Protein 6GI2 (pdb70)

Radius of gyration: 24.09 Å; Cα contacts (8 Å, |Δi|>4): 1129; chains: 2; bounding box: 53×59×72 Å

B-factor: mean 26.41, std 13.48, range [9.93, 106.14]

Structure (mmCIF, N/CA/C/O backbone):
data_6GI2
#
_entry.id   6GI2
#
_cell.length_a   57.794
_cell.length_b   76.602
_cell.length_c   129.867
_cell.angle_alpha   90.00
_cell.angle_beta   90.00
_cell.angle_gamma   90.00
#
_symmetry.space_group_name_H-M   'P 21 21 21'
#
loop_
_entity.id
_entity.type
_entity.pdbx_description
1 polymer 'Ferric enterobactin esterase'
2 non-polymer 'FE (III) ION'
3 non-polymer ~{N}-[2-[[(2~{S})-2-[[2,3-bis(oxidanyl)phenyl]carbonylamino]-3-[[(2~{S})-2-[[2,3-bis(oxidanyl)phenyl]carbonylamino]-3-oxidanylidene-3-(prop-2-ynylamino)propyl]amino]-3-oxidanylidene-propyl]amino]-2-oxidanylidene-ethyl]-2,3-bis(oxidanyl)benzamide
4 non-polymer 'NITRATE ION'
5 non-polymer 1,2-ETHANEDIOL
6 water water
#
loop_
_atom_site.group_PDB
_atom_site.id
_atom_site.type_symbol
_atom_site.label_atom_id
_atom_site.label_alt_id
_atom_site.label_comp_id
_atom_site.label_asym_id
_atom_site.label_entity_id
_atom_site.label_seq_id
_atom_site.pdbx_PDB_ins_code
_atom_site.Cartn_x
_atom_site.Cartn_y
_atom_site.Cartn_z
_atom_site.occupancy
_atom_site.B_iso_or_equiv
_atom_site.auth_seq_id
_atom_site.auth_comp_id
_atom_site.auth_asym_id
_atom_site.auth_atom_id
_atom_site.pdbx_PDB_model_num
ATOM 1 N N . SER A 1 14 ? 10.684 -15.787 14.628 1.00 76.90 11 SER A N 1
ATOM 2 C CA . SER A 1 14 ? 11.993 -16.329 14.168 1.00 67.64 11 SER A CA 1
ATOM 3 C C . SER A 1 14 ? 13.042 -15.231 14.037 1.00 60.20 11 SER A C 1
ATOM 4 O O . SER A 1 14 ? 14.179 -15.439 14.454 1.00 54.78 11 SER A O 1
ATOM 7 N N . LEU A 1 15 ? 12.668 -14.060 13.504 1.00 48.34 12 LEU A N 1
ATOM 8 C CA . LEU A 1 15 ? 13.638 -12.964 13.376 1.00 40.99 12 LEU A CA 1
ATOM 9 C C . LEU A 1 15 ? 14.306 -12.618 14.707 1.00 42.55 12 LEU A C 1
ATOM 10 O O . LEU A 1 15 ? 15.515 -12.332 14.764 1.00 41.52 12 LEU A O 1
ATOM 15 N N . LEU A 1 16 ? 13.514 -12.626 15.773 1.00 43.98 13 LEU A N 1
ATOM 16 C CA . LEU A 1 16 ? 14.005 -12.202 17.082 1.00 45.31 13 LEU A CA 1
ATOM 17 C C . LEU A 1 16 ? 14.952 -13.208 17.730 1.00 49.20 13 LEU A C 1
ATOM 18 O O . LEU A 1 16 ? 15.768 -12.824 18.560 1.00 53.58 13 LEU A O 1
ATOM 23 N N . GLN A 1 17 ? 14.861 -14.482 17.342 1.00 56.90 14 GLN A N 1
ATOM 24 C CA . GLN A 1 17 ? 15.788 -15.509 17.853 1.00 59.44 14 GLN A CA 1
ATOM 25 C C . GLN A 1 17 ? 16.993 -15.734 16.932 1.00 57.69 14 GLN A C 1
ATOM 26 O O . GLN A 1 17 ? 18.009 -16.273 17.369 1.00 55.30 14 GLN A O 1
ATOM 32 N N . ARG A 1 18 ? 16.880 -15.316 15.672 1.00 54.40 15 ARG A N 1
ATOM 33 C CA . ARG A 1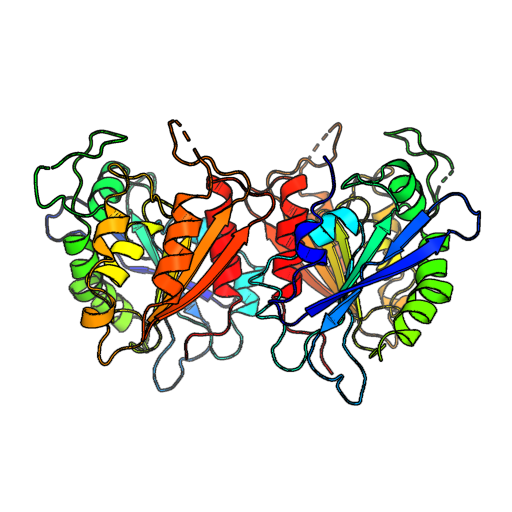 18 ? 17.968 -15.487 14.708 1.00 54.33 15 ARG A CA 1
ATOM 34 C C . ARG A 1 18 ? 19.272 -14.859 15.184 1.00 47.36 15 ARG A C 1
ATOM 35 O O . ARG A 1 18 ? 19.288 -13.767 15.743 1.00 50.02 15 ARG A O 1
ATOM 43 N N . GLN A 1 19 ? 20.371 -15.551 14.899 1.00 44.40 16 GLN A N 1
ATOM 44 C CA . GLN A 1 19 ? 21.697 -15.137 15.327 1.00 41.87 16 GLN A CA 1
ATOM 45 C C . GLN A 1 19 ? 22.609 -14.914 14.120 1.00 34.46 16 GLN A C 1
ATOM 46 O O . GLN A 1 19 ? 23.814 -14.691 14.276 1.00 49.07 16 GLN A O 1
ATOM 52 N N . ASP A 1 20 ? 22.048 -14.975 12.922 1.00 32.82 17 ASP A N 1
ATOM 53 C CA . ASP A 1 20 ? 22.855 -15.023 11.703 1.00 36.00 17 ASP A CA 1
ATOM 54 C C . ASP A 1 20 ? 22.793 -13.725 10.906 1.00 32.89 17 ASP A C 1
ATOM 55 O O . ASP A 1 20 ? 23.184 -13.683 9.748 1.00 29.52 17 ASP A O 1
ATOM 60 N N . LEU A 1 21 ? 22.331 -12.655 11.538 1.00 30.81 18 LEU A N 1
ATOM 61 C CA . LEU A 1 21 ? 22.164 -11.374 10.834 1.00 28.63 18 LEU A CA 1
ATOM 62 C C . LEU A 1 21 ? 23.012 -10.316 11.492 1.00 21.81 18 LEU A C 1
ATOM 63 O O . LEU A 1 21 ? 23.441 -10.493 12.634 1.00 23.99 18 LEU A O 1
ATOM 68 N N . PRO A 1 22 ? 23.299 -9.212 10.786 1.00 22.55 19 PRO A N 1
ATOM 69 C CA . PRO A 1 22 ? 24.204 -8.189 11.332 1.00 24.59 19 PRO A CA 1
ATOM 70 C C . PRO A 1 22 ? 23.521 -7.239 12.314 1.00 24.56 19 PRO A C 1
ATOM 71 O O . PRO A 1 22 ? 24.008 -6.145 12.530 1.00 23.68 19 PRO A O 1
ATOM 75 N N . TYR A 1 23 ? 22.389 -7.694 12.839 1.00 30.83 20 TYR A N 1
ATOM 76 C CA . TYR A 1 23 ? 21.615 -6.985 13.864 1.00 26.22 20 TYR A CA 1
ATOM 77 C C . TYR A 1 23 ? 21.409 -7.952 15.023 1.00 33.84 20 TYR A C 1
ATOM 78 O O . TYR A 1 23 ? 21.293 -9.162 14.821 1.00 36.23 20 TYR A O 1
ATOM 87 N N . ARG A 1 24 ? 21.456 -7.435 16.249 1.00 29.17 21 ARG A N 1
ATOM 88 C CA . ARG A 1 24 ? 20.992 -8.199 17.383 1.00 35.10 21 ARG A CA 1
ATOM 89 C C . ARG A 1 24 ? 19.825 -7.462 18.008 1.00 26.74 21 ARG A C 1
ATOM 90 O O . ARG A 1 24 ? 19.884 -6.227 18.165 1.00 26.67 21 ARG A O 1
ATOM 98 N N . PHE A 1 25 ? 18.811 -8.221 18.377 1.00 25.84 22 PHE A N 1
ATOM 99 C CA . PHE A 1 25 ? 17.587 -7.657 18.920 1.00 25.98 22 PHE A CA 1
ATOM 100 C C . PHE A 1 25 ? 17.475 -7.965 20.413 1.00 26.73 22 PHE A C 1
ATOM 101 O O . PHE A 1 25 ? 17.769 -9.057 20.881 1.00 29.53 22 PHE A O 1
ATOM 109 N N . SER A 1 26 ? 17.079 -6.946 21.164 1.00 21.94 23 SER A N 1
ATOM 110 C CA . SER A 1 26 ? 16.829 -7.085 22.584 1.00 22.38 23 SER A CA 1
ATOM 111 C C . SER A 1 26 ? 15.535 -6.338 22.922 1.00 26.11 23 SER A C 1
ATOM 112 O O . SER A 1 26 ? 15.092 -5.480 22.144 1.00 26.03 23 SER A O 1
ATOM 115 N N . ALA A 1 27 ? 14.922 -6.667 24.052 1.00 22.87 24 ALA A N 1
ATOM 116 C CA . ALA A 1 27 ? 13.650 -6.055 24.424 1.00 20.15 24 ALA A CA 1
ATOM 117 C C . ALA A 1 27 ? 13.897 -4.976 25.481 1.00 21.51 24 ALA A C 1
ATOM 118 O O . ALA A 1 27 ? 14.711 -5.167 26.394 1.00 22.80 24 ALA A O 1
ATOM 120 N N . VAL A 1 28 ? 13.172 -3.869 25.347 1.00 20.38 25 VAL A N 1
ATOM 121 C CA . VAL A 1 28 ? 13.080 -2.826 26.384 1.00 20.27 25 VAL A CA 1
ATOM 122 C C . VAL A 1 28 ? 11.607 -2.667 26.713 1.00 19.69 25 VAL A C 1
ATOM 123 O O . VAL A 1 28 ? 10.797 -2.317 25.870 1.00 20.69 25 VAL A O 1
ATOM 127 N N . ASP A 1 29 ? 11.235 -2.959 27.970 1.00 17.63 26 ASP A N 1
ATOM 128 C CA . ASP A 1 29 ? 9.846 -2.991 28.378 1.00 17.55 26 ASP A CA 1
ATOM 129 C C . ASP A 1 29 ? 9.465 -1.738 29.201 1.00 16.83 26 ASP A C 1
ATOM 130 O O . ASP A 1 29 ? 10.247 -1.252 30.014 1.00 18.35 26 ASP A O 1
ATOM 135 N N A LEU A 1 30 ? 8.270 -1.214 28.947 0.50 17.77 27 LEU A N 1
ATOM 136 N N B LEU A 1 30 ? 8.279 -1.208 28.956 0.50 17.14 27 LEU A N 1
ATOM 137 C CA A LEU A 1 30 ? 7.734 -0.052 29.675 0.50 18.79 27 LEU A CA 1
ATOM 138 C CA B LEU A 1 30 ? 7.739 -0.167 29.821 0.50 17.16 27 LEU A CA 1
ATOM 139 C C A LEU A 1 30 ? 6.242 -0.203 29.739 0.50 17.78 27 LEU A C 1
ATOM 140 C C B LEU A 1 30 ? 6.248 -0.167 29.733 0.50 17.09 27 LEU A C 1
ATOM 141 O O A LEU A 1 30 ? 5.652 -0.717 28.803 0.50 18.42 27 LEU A O 1
ATOM 142 O O B LEU A 1 30 ? 5.676 -0.686 28.784 0.50 18.14 27 LEU A O 1
ATOM 151 N N . ASP A 1 31 ? 5.607 0.334 30.776 1.00 16.00 28 ASP A N 1
ATOM 152 C CA . ASP A 1 31 ? 4.170 0.487 30.800 1.00 15.95 28 ASP A CA 1
ATOM 153 C C . ASP A 1 31 ? 3.776 1.915 30.496 1.00 18.09 28 ASP A C 1
ATOM 154 O O . ASP A 1 31 ? 4.575 2.850 30.625 1.00 19.15 28 ASP A O 1
ATOM 159 N N . SER A 1 32 ? 2.525 2.125 30.107 1.0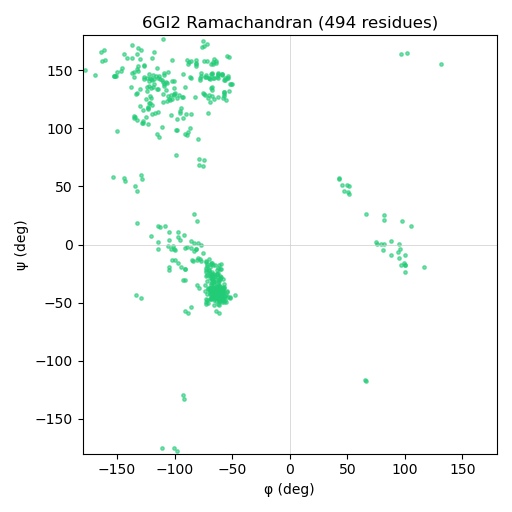0 15.44 29 SER A N 1
ATOM 160 C CA . SER A 1 32 ? 2.022 3.462 30.013 1.00 16.02 29 SER A CA 1
ATOM 161 C C . SER A 1 32 ? 1.960 4.110 31.402 1.00 16.31 29 SER A C 1
ATOM 162 O O . SER A 1 32 ? 1.940 3.433 32.418 1.00 17.92 29 SER A O 1
ATOM 165 N N . VAL A 1 33 ? 1.917 5.435 31.411 1.00 17.69 30 VAL A N 1
ATOM 166 C CA . VAL A 1 33 ? 1.905 6.174 32.662 1.00 18.16 30 VAL A CA 1
ATOM 167 C C . VAL A 1 33 ? 0.680 5.798 33.472 1.00 19.73 30 VAL A C 1
ATOM 168 O O . VAL A 1 33 ? 0.795 5.583 34.680 1.00 20.50 30 VAL A O 1
ATOM 172 N N . ASP A 1 34 ? -0.454 5.614 32.811 1.00 19.28 31 ASP A N 1
ATOM 173 C CA . ASP A 1 34 ? -1.681 5.211 33.510 1.00 21.36 31 ASP A CA 1
ATOM 174 C C . ASP A 1 34 ? -1.730 3.731 33.883 1.00 22.26 31 ASP A C 1
ATOM 175 O O . ASP A 1 34 ? -2.694 3.264 34.476 1.00 25.21 31 ASP A O 1
ATOM 180 N N . GLY A 1 35 ? -0.694 2.969 33.537 1.00 20.48 32 GLY A N 1
ATOM 181 C CA . GLY A 1 35 ? -0.612 1.562 33.876 1.00 21.67 32 GLY A CA 1
ATOM 182 C C . GLY A 1 35 ? -1.476 0.610 33.045 1.00 21.01 32 GLY A C 1
ATOM 183 O O . GLY A 1 35 ? -1.445 -0.596 33.271 1.00 25.59 32 GLY A O 1
ATOM 184 N N . GLN A 1 36 ? -2.224 1.130 32.073 1.00 19.92 33 GLN A N 1
ATOM 185 C CA . GLN A 1 36 ? -3.235 0.310 31.362 1.00 20.31 33 GLN A CA 1
ATOM 186 C C . GLN A 1 36 ? -2.708 -0.380 30.121 1.00 21.63 33 GLN A C 1
ATOM 187 O O . GLN A 1 36 ? -3.333 -1.335 29.617 1.00 24.33 33 GLN A O 1
ATOM 193 N N . ARG A 1 37 ? -1.609 0.137 29.562 1.00 20.00 34 ARG A N 1
ATOM 194 C CA . ARG A 1 37 ? -1.044 -0.417 28.331 1.00 17.82 34 ARG A CA 1
ATOM 195 C C . ARG A 1 37 ? 0.380 -0.844 28.603 1.00 19.28 34 ARG A C 1
ATOM 196 O O . ARG A 1 37 ? 1.078 -0.251 29.452 1.00 18.75 34 ARG A O 1
ATOM 204 N N . HIS A 1 38 ? 0.776 -1.947 27.975 1.00 18.79 35 HIS A N 1
ATOM 205 C CA . HIS A 1 38 ? 2.053 -2.580 28.260 1.00 18.47 35 HIS A CA 1
ATOM 206 C C . HIS A 1 38 ? 2.853 -2.678 26.990 1.00 20.14 35 HIS A C 1
ATOM 207 O O . HIS A 1 38 ? 2.387 -3.302 26.030 1.00 19.40 35 HIS A O 1
ATOM 214 N N . TYR A 1 39 ? 4.021 -2.038 26.943 1.00 17.99 36 TYR A N 1
ATOM 215 C CA . TYR A 1 39 ? 4.833 -1.985 25.732 1.00 17.55 36 TYR A CA 1
ATOM 216 C C . TYR A 1 39 ? 6.048 -2.888 25.812 1.00 17.66 36 TYR A C 1
ATOM 217 O O . TYR A 1 39 ? 6.658 -3.094 26.884 1.00 17.77 36 TYR A O 1
ATOM 226 N N . ARG A 1 40 ? 6.449 -3.416 24.656 1.00 17.19 37 ARG A N 1
ATOM 227 C CA . ARG A 1 40 ? 7.768 -4.000 24.500 1.00 18.87 37 ARG A CA 1
ATOM 228 C C . ARG A 1 40 ? 8.378 -3.410 23.260 1.00 19.20 37 ARG A C 1
ATOM 229 O O . ARG A 1 40 ? 7.778 -3.534 22.140 1.00 20.15 37 ARG A O 1
ATOM 237 N N . LEU A 1 41 ? 9.506 -2.732 23.428 1.00 17.48 38 LEU A N 1
ATOM 238 C CA . LEU A 1 41 ? 10.263 -2.163 22.319 1.00 19.14 38 LEU A CA 1
ATOM 239 C C . LEU A 1 41 ? 11.286 -3.217 21.932 1.00 19.85 38 LEU A C 1
ATOM 240 O O . LEU A 1 41 ? 12.079 -3.658 22.761 1.00 21.70 38 LEU A O 1
ATOM 245 N N A TRP A 1 42 ? 11.271 -3.634 20.671 0.50 16.73 39 TRP A N 1
ATOM 246 N N B TRP A 1 42 ? 11.270 -3.632 20.671 0.50 17.96 39 TRP A N 1
ATOM 247 C CA A TRP A 1 42 ? 12.342 -4.476 20.177 0.50 17.85 39 TRP A CA 1
ATOM 248 C CA B TRP A 1 42 ? 12.312 -4.509 20.170 0.50 19.99 39 TRP A CA 1
ATOM 249 C C A TRP A 1 42 ? 13.394 -3.618 19.543 0.50 18.36 39 TRP A C 1
ATOM 250 C C B TRP A 1 42 ? 13.389 -3.643 19.535 0.50 19.56 39 TRP A C 1
ATOM 251 O O A TRP A 1 42 ? 13.130 -2.885 18.590 0.50 18.46 39 TRP A O 1
ATOM 252 O O B TRP A 1 42 ? 13.123 -2.912 18.579 0.50 19.97 39 TRP A O 1
ATOM 273 N N . LEU A 1 43 ? 14.594 -3.645 20.113 1.00 18.27 40 LEU A N 1
ATOM 274 C CA . LEU A 1 43 ? 15.683 -2.831 19.671 1.00 19.05 40 LEU A CA 1
ATOM 275 C C . LEU A 1 43 ? 16.602 -3.658 18.816 1.00 20.43 40 LEU A C 1
ATOM 276 O O . LEU A 1 43 ? 17.179 -4.626 19.301 1.00 22.86 40 LEU A O 1
ATOM 281 N N . GLY A 1 44 ? 16.783 -3.237 17.586 1.00 18.25 41 GLY A N 1
ATOM 282 C CA . GLY A 1 44 ? 17.752 -3.874 16.675 1.00 20.05 41 GLY A CA 1
ATOM 283 C C . GLY A 1 44 ? 18.986 -3.025 16.564 1.00 19.77 41 GLY A C 1
ATOM 284 O O . GLY A 1 44 ? 18.958 -1.916 16.050 1.00 20.04 41 GLY A O 1
ATOM 285 N N . ARG A 1 45 ? 20.090 -3.530 17.109 1.00 20.96 42 ARG A N 1
ATOM 286 C CA . ARG A 1 45 ? 21.323 -2.808 17.109 1.00 23.48 42 ARG A CA 1
ATOM 287 C C . ARG A 1 45 ? 22.267 -3.444 16.080 1.00 23.45 42 ARG A C 1
ATOM 288 O O . ARG A 1 45 ? 22.462 -4.662 16.104 1.00 24.88 42 ARG A O 1
ATOM 296 N N . PRO A 1 46 ? 22.812 -2.631 15.178 1.00 23.22 43 PRO A N 1
ATOM 297 C CA . PRO A 1 46 ? 23.821 -3.114 14.224 1.00 23.46 43 PRO A CA 1
ATOM 298 C C . PRO A 1 46 ? 25.079 -3.613 14.967 1.00 28.70 43 PRO A C 1
ATOM 299 O O . PRO A 1 46 ? 25.391 -3.139 16.045 1.00 27.95 43 PRO A O 1
ATOM 303 N N . LEU A 1 47 ? 25.736 -4.621 14.417 1.00 32.45 44 LEU A N 1
ATOM 304 C CA . LEU A 1 47 ? 27.016 -5.052 14.978 1.00 35.08 44 LEU A CA 1
ATOM 305 C C . LEU A 1 47 ? 28.083 -3.979 14.783 1.00 32.52 44 LEU A C 1
ATOM 306 O O . LEU A 1 47 ? 28.966 -3.816 15.626 1.00 36.52 44 LEU A O 1
ATOM 311 N N . GLN A 1 48 ? 27.926 -3.205 13.722 1.00 28.39 45 GLN A N 1
ATOM 312 C CA . GLN A 1 48 ? 28.705 -2.018 13.434 1.00 33.55 45 GLN A CA 1
ATOM 313 C C . GLN A 1 48 ? 28.754 -1.069 14.638 1.00 37.21 45 GLN A C 1
ATOM 314 O O . GLN A 1 48 ? 27.730 -0.775 15.239 1.00 33.71 45 GLN A O 1
ATOM 320 N N . ALA A 1 49 ? 29.926 -0.502 14.896 1.00 35.39 46 ALA A N 1
ATOM 321 C CA . ALA A 1 49 ? 30.069 0.541 15.900 1.00 35.40 46 ALA A CA 1
ATOM 322 C C . ALA A 1 49 ? 29.350 1.844 15.507 1.00 31.63 46 ALA A C 1
ATOM 323 O O . ALA A 1 49 ? 29.330 2.237 14.345 1.00 33.97 46 ALA A O 1
ATOM 325 N N . PRO A 1 50 ? 28.837 2.566 16.505 1.00 35.92 47 PRO A N 1
ATOM 326 C CA . PRO A 1 50 ? 28.144 3.807 16.202 1.00 40.35 47 PRO A CA 1
ATOM 327 C C . PRO A 1 50 ? 29.081 4.872 15.664 1.00 39.25 47 PRO A C 1
ATOM 328 O O . PRO A 1 50 ? 30.208 4.974 16.126 1.00 41.51 47 PRO A O 1
ATOM 332 N N . PRO A 1 51 ? 28.589 5.726 14.761 1.00 38.78 48 PRO A N 1
ATOM 333 C CA . PRO A 1 51 ? 29.241 7.010 14.506 1.00 37.94 48 PRO A CA 1
ATOM 334 C C . PRO A 1 51 ? 29.455 7.796 15.786 1.00 39.81 48 PRO A C 1
ATOM 335 O O . PRO A 1 51 ? 28.782 7.558 16.786 1.00 35.71 48 PRO A O 1
ATOM 339 N N . ALA A 1 52 ? 30.352 8.778 15.743 1.00 41.10 49 ALA A N 1
ATOM 340 C CA . ALA A 1 52 ? 30.642 9.579 16.929 1.00 42.17 49 ALA A CA 1
ATOM 341 C C . ALA A 1 52 ? 29.385 10.273 17.440 1.00 34.49 49 ALA A C 1
ATOM 342 O O . ALA A 1 52 ? 29.138 10.329 18.648 1.00 32.34 49 ALA A O 1
ATOM 344 N N . ALA A 1 53 ? 28.549 10.722 16.501 1.00 37.89 50 ALA A N 1
ATOM 345 C CA . ALA A 1 53 ? 27.304 11.403 16.835 1.00 36.54 50 ALA A CA 1
ATOM 346 C C . ALA A 1 53 ? 26.120 10.462 17.149 1.00 31.24 50 ALA A C 1
ATOM 347 O O . ALA A 1 53 ? 25.044 10.944 17.494 1.00 34.51 50 ALA A O 1
ATOM 349 N N . GLY A 1 54 ? 26.348 9.150 17.111 1.00 29.63 51 GLY A N 1
ATOM 350 C CA . GLY A 1 54 ? 25.334 8.152 17.495 1.00 29.50 51 GLY A CA 1
ATOM 351 C C . GLY A 1 54 ? 24.694 7.525 16.257 1.00 21.95 51 GLY A C 1
ATOM 352 O O . GLY A 1 54 ? 24.877 8.009 15.137 1.00 25.35 51 GLY A O 1
ATOM 353 N N . TYR A 1 55 ? 23.999 6.414 16.453 1.00 21.40 52 TYR A N 1
ATOM 354 C CA . TYR A 1 55 ? 23.249 5.785 15.342 1.00 20.52 52 TYR A CA 1
ATOM 355 C C . TYR A 1 55 ? 22.068 6.680 14.960 1.00 20.49 52 TYR A C 1
ATOM 356 O O . TYR A 1 55 ? 21.342 7.161 15.832 1.00 20.85 52 TYR A O 1
ATOM 365 N N . PRO A 1 56 ? 21.762 6.767 13.657 1.00 20.73 53 PRO A N 1
ATOM 366 C CA . PRO A 1 56 ? 20.414 7.199 13.303 1.00 18.70 53 PRO A CA 1
ATOM 367 C C . PRO A 1 56 ? 19.401 6.179 13.787 1.00 18.68 53 PRO A C 1
ATOM 368 O O . PRO A 1 56 ? 19.748 5.020 14.012 1.00 19.68 53 PRO A O 1
ATOM 372 N N . VAL A 1 57 ? 18.143 6.597 13.968 1.00 16.67 54 VAL A N 1
ATOM 373 C CA . VAL A 1 57 ? 17.167 5.715 14.580 1.00 16.22 54 VAL A CA 1
ATOM 374 C C . VAL A 1 57 ? 15.896 5.669 13.726 1.00 16.58 54 VAL A C 1
ATOM 375 O O . VAL A 1 57 ? 15.399 6.702 13.307 1.00 17.63 54 VAL A O 1
ATOM 379 N N . VAL A 1 58 ? 15.394 4.469 13.502 1.00 14.94 55 VAL A N 1
ATOM 380 C CA . VAL A 1 58 ? 14.079 4.288 12.882 1.00 13.43 55 VAL A CA 1
ATOM 381 C C . VAL A 1 58 ? 13.116 3.656 13.862 1.00 16.04 55 VAL A C 1
ATOM 382 O O . VAL A 1 58 ? 13.268 2.495 14.301 1.00 16.85 55 VAL A O 1
ATOM 386 N N . TRP A 1 59 ? 12.106 4.441 14.232 1.00 14.09 56 TRP A N 1
ATOM 387 C CA . TRP A 1 59 ? 11.055 4.040 15.156 1.00 15.01 56 TRP A CA 1
ATOM 388 C C . TRP A 1 59 ? 9.846 3.549 14.361 1.00 14.54 56 TRP A C 1
ATOM 389 O O . TRP A 1 59 ? 9.440 4.232 13.418 1.00 15.48 56 TRP A O 1
ATOM 400 N N . MET A 1 60 ? 9.345 2.367 14.687 1.00 13.22 57 MET A N 1
ATOM 401 C CA . MET A 1 60 ? 8.251 1.739 13.943 1.00 14.05 57 MET A CA 1
ATOM 402 C C . MET A 1 60 ? 7.072 1.455 14.860 1.00 14.20 57 MET A C 1
ATOM 403 O O . MET A 1 60 ? 7.186 0.743 15.856 1.00 14.79 57 MET A O 1
ATOM 408 N N . LEU A 1 61 ? 5.927 2.016 14.512 1.00 14.80 58 LEU A N 1
ATOM 409 C CA . LEU A 1 61 ? 4.669 1.670 15.168 1.00 15.48 58 LEU A CA 1
ATOM 410 C C . LEU A 1 61 ? 4.204 0.264 14.777 1.00 16.85 58 LEU A C 1
ATOM 411 O O . LEU A 1 61 ? 4.769 -0.354 13.860 1.00 18.36 58 LEU A O 1
ATOM 416 N N . ASP A 1 62 ? 3.150 -0.245 15.412 1.00 16.85 59 ASP A N 1
ATOM 417 C CA . ASP A 1 62 ? 2.752 -1.651 15.236 1.00 16.74 59 ASP A CA 1
ATOM 418 C C . ASP A 1 62 ? 3.969 -2.564 15.258 1.00 18.12 59 ASP A C 1
ATOM 419 O O . ASP A 1 62 ? 4.226 -3.360 14.348 1.00 17.82 59 ASP A O 1
ATOM 424 N N . GLY A 1 63 ? 4.716 -2.497 16.346 1.00 17.15 60 GLY A N 1
ATOM 425 C CA . GLY A 1 63 ? 6.033 -3.052 16.358 1.00 17.68 60 GLY A CA 1
ATOM 426 C C . GLY A 1 63 ? 6.108 -4.554 16.125 1.00 20.79 60 GLY A C 1
ATOM 427 O O . GLY A 1 63 ? 7.060 -5.020 15.525 1.00 18.34 60 GLY A O 1
ATOM 428 N N A ASN A 1 64 ? 5.152 -5.312 16.618 0.50 18.98 61 ASN A N 1
ATOM 429 N N B ASN A 1 64 ? 5.125 -5.308 16.632 0.50 20.70 61 ASN A N 1
ATOM 430 C CA A ASN A 1 64 ? 5.272 -6.736 16.434 0.50 21.15 61 ASN A CA 1
ATOM 431 C CA B ASN A 1 64 ? 5.071 -6.768 16.406 0.50 24.58 61 ASN A CA 1
ATOM 432 C C A ASN A 1 64 ? 4.969 -7.104 14.957 0.50 22.05 61 ASN A C 1
ATOM 433 C C B ASN A 1 64 ? 5.024 -7.042 14.927 0.50 22.94 61 ASN A C 1
ATOM 434 O O A ASN A 1 64 ? 5.639 -7.983 14.409 0.50 25.12 61 ASN A O 1
ATOM 435 O O B ASN A 1 64 ? 5.755 -7.900 14.399 0.50 23.74 61 ASN A O 1
ATOM 444 N N . ALA A 1 65 ? 4.103 -6.356 14.266 1.00 20.97 62 ALA A N 1
ATOM 445 C CA . ALA A 1 65 ? 3.943 -6.507 12.797 1.00 20.41 62 ALA A CA 1
ATOM 446 C C . ALA A 1 65 ? 5.184 -6.045 12.045 1.00 21.74 62 ALA A C 1
ATOM 447 O O . ALA A 1 65 ? 5.578 -6.634 11.024 1.00 20.97 62 ALA A O 1
ATOM 449 N N . ALA A 1 66 ? 5.777 -4.950 12.500 1.00 17.74 63 ALA A N 1
ATOM 450 C CA . ALA A 1 66 ? 6.966 -4.405 11.860 1.00 16.26 63 ALA A CA 1
ATOM 451 C C . ALA A 1 66 ? 8.116 -5.402 11.895 1.00 18.37 63 ALA A C 1
ATOM 452 O O . ALA A 1 66 ? 8.774 -5.638 10.893 1.00 17.45 63 ALA A O 1
ATOM 454 N N . VAL A 1 67 ? 8.334 -6.020 13.049 1.00 18.25 64 VAL A N 1
ATOM 455 C CA . VAL A 1 67 ? 9.395 -7.030 13.152 1.00 19.91 64 VAL A CA 1
ATOM 456 C C . VAL A 1 67 ? 9.122 -8.214 12.225 1.00 18.68 64 VAL A C 1
ATOM 457 O O . VAL A 1 67 ? 10.055 -8.693 11.559 1.00 23.01 64 VAL A O 1
ATOM 461 N N . GLY A 1 68 ? 7.865 -8.595 12.063 1.00 22.63 65 GLY A N 1
ATOM 462 C CA . GLY A 1 68 ? 7.487 -9.631 11.078 1.00 27.06 65 GLY A CA 1
ATOM 463 C C . GLY A 1 68 ? 7.823 -9.285 9.632 1.00 32.02 65 GLY A C 1
ATOM 464 O O . GLY A 1 68 ? 7.951 -10.165 8.779 1.00 31.80 65 GLY A O 1
ATOM 465 N N . ALA A 1 69 ? 8.000 -8.000 9.348 1.00 22.80 66 ALA A N 1
ATOM 466 C CA . ALA A 1 69 ? 8.244 -7.509 7.995 1.00 22.80 66 ALA A CA 1
ATOM 467 C C . ALA A 1 69 ? 9.707 -7.187 7.710 1.00 24.07 66 ALA A C 1
ATOM 468 O O . ALA A 1 69 ? 10.077 -6.748 6.600 1.00 26.08 66 ALA A O 1
ATOM 470 N N . LEU A 1 70 ? 10.556 -7.362 8.707 1.00 20.36 67 LEU A N 1
ATOM 471 C CA . LEU A 1 70 ? 11.979 -7.064 8.549 1.00 20.21 67 LEU A CA 1
ATOM 472 C C . LEU A 1 70 ? 12.719 -8.270 7.981 1.00 25.25 67 LEU A C 1
ATOM 473 O O . LEU A 1 70 ? 13.149 -9.141 8.722 1.00 31.98 67 LEU A O 1
ATOM 478 N N . ASP A 1 71 ? 12.992 -8.247 6.683 1.00 19.97 68 ASP A N 1
ATOM 479 C CA . ASP A 1 71 ? 13.516 -9.424 6.025 1.00 19.65 68 ASP A CA 1
ATOM 480 C C . ASP A 1 71 ? 15.049 -9.437 6.095 1.00 19.54 68 ASP A C 1
ATOM 481 O O . ASP A 1 71 ? 15.714 -8.385 6.171 1.00 17.16 68 ASP A O 1
ATOM 486 N N . GLU A 1 72 ? 15.602 -10.640 5.936 1.00 21.46 69 GLU A N 1
ATOM 487 C CA . GLU A 1 72 ? 17.041 -10.836 6.028 1.00 22.32 69 GLU A CA 1
ATOM 488 C C . GLU A 1 72 ? 17.840 -10.062 4.979 1.00 20.59 69 GLU A C 1
ATOM 489 O O . GLU A 1 72 ? 18.922 -9.564 5.233 1.00 20.73 69 GLU A O 1
ATOM 495 N N . SER A 1 73 ? 17.317 -9.941 3.766 1.00 17.26 70 SER A N 1
ATOM 496 C CA . SER A 1 73 ? 18.025 -9.241 2.714 1.00 17.07 70 SER A CA 1
ATOM 497 C C . SER A 1 73 ? 18.158 -7.746 3.045 1.00 16.69 70 SER A C 1
ATOM 498 O O . SER A 1 73 ? 19.236 -7.168 2.966 1.00 18.88 70 SER A O 1
ATOM 501 N N . THR A 1 74 ? 17.041 -7.142 3.447 1.00 16.10 71 THR A N 1
ATOM 502 C CA . THR A 1 74 ? 17.057 -5.759 3.893 1.00 17.11 71 THR A CA 1
ATOM 503 C C . THR A 1 74 ? 18.042 -5.549 5.050 1.00 16.49 71 THR A C 1
ATOM 504 O O . THR A 1 74 ? 18.831 -4.603 5.016 1.00 19.17 71 THR A O 1
ATOM 508 N N . LEU A 1 75 ? 17.993 -6.410 6.041 1.00 16.61 72 LEU A N 1
ATOM 509 C CA . LEU A 1 75 ? 18.821 -6.241 7.235 1.00 18.06 72 LEU A CA 1
ATOM 510 C C . LEU A 1 75 ? 20.299 -6.384 6.922 1.00 22.08 72 LEU A C 1
ATOM 511 O O . LEU A 1 75 ? 21.119 -5.574 7.393 1.00 21.06 72 LEU A O 1
ATOM 516 N N . ARG A 1 76 ? 20.655 -7.302 6.023 1.00 21.41 73 ARG A N 1
ATOM 517 C CA . ARG A 1 76 ? 22.073 -7.380 5.597 1.00 24.14 73 ARG A CA 1
ATOM 518 C C . ARG A 1 76 ? 22.556 -6.132 4.911 1.00 22.34 73 ARG A C 1
ATOM 519 O O . ARG A 1 76 ? 23.666 -5.683 5.179 1.00 26.96 73 ARG A O 1
ATOM 527 N N . ARG A 1 77 ? 21.772 -5.555 4.004 1.00 20.90 74 ARG A N 1
ATOM 528 C CA . ARG A 1 77 ? 22.118 -4.344 3.296 1.00 23.41 74 ARG A CA 1
ATOM 529 C C . ARG A 1 77 ? 22.178 -3.080 4.152 1.00 22.18 74 ARG A C 1
ATOM 530 O O . ARG A 1 77 ? 22.927 -2.152 3.904 1.00 25.76 74 ARG A O 1
ATOM 538 N N . LEU A 1 78 ? 21.330 -3.035 5.172 1.00 20.72 75 LEU A N 1
ATOM 539 C CA . LEU A 1 78 ? 21.319 -1.926 6.092 1.00 21.89 75 LEU A CA 1
ATOM 540 C C . LEU A 1 78 ? 22.639 -1.773 6.804 1.00 28.65 75 LEU A C 1
ATOM 541 O O . LEU A 1 78 ? 22.998 -0.653 7.180 1.00 30.39 75 LEU A O 1
ATOM 546 N N . ALA A 1 79 ? 23.357 -2.868 6.991 1.00 34.10 76 ALA A N 1
ATOM 547 C CA . ALA A 1 79 ? 24.730 -2.795 7.543 1.00 40.73 76 ALA A CA 1
ATOM 548 C C . ALA A 1 79 ? 25.733 -2.273 6.502 1.00 45.40 76 ALA A C 1
ATOM 549 O O . ALA A 1 79 ? 26.592 -3.012 6.030 1.00 57.83 76 ALA A O 1
ATOM 551 N N . ASP A 1 80 ? 25.657 -0.981 6.205 1.00 52.98 77 ASP A N 1
ATOM 552 C CA . ASP A 1 80 ? 26.408 -0.373 5.100 1.00 43.06 77 ASP A CA 1
ATOM 553 C C . ASP A 1 80 ? 27.459 0.625 5.585 1.00 58.92 77 ASP A C 1
ATOM 554 O O . ASP A 1 80 ? 27.953 1.437 4.799 1.00 75.79 77 ASP A O 1
ATOM 559 N N . GLY A 1 81 ? 27.788 0.574 6.874 1.00 58.92 78 GLY A N 1
ATOM 560 C CA . GLY A 1 81 ? 28.700 1.552 7.478 1.00 60.81 78 GLY A CA 1
ATOM 561 C C . GLY A 1 81 ? 28.005 2.714 8.188 1.00 66.38 78 GLY A C 1
ATOM 562 O O . GLY A 1 81 ? 28.657 3.427 8.958 1.00 58.05 78 GLY A O 1
ATOM 563 N N . ASP A 1 82 ? 26.712 2.936 7.893 1.00 48.83 79 ASP A N 1
ATOM 564 C CA . ASP A 1 82 ? 25.867 3.909 8.638 1.00 41.92 79 ASP A CA 1
ATOM 565 C C . ASP A 1 82 ? 24.484 3.297 8.990 1.00 30.75 79 ASP A C 1
ATOM 566 O O . ASP A 1 82 ? 23.416 3.917 8.787 1.00 30.84 79 ASP A O 1
ATOM 571 N N . ALA A 1 83 ? 24.529 2.113 9.577 1.00 28.85 80 ALA A N 1
ATOM 572 C CA . ALA A 1 83 ? 23.325 1.343 9.851 1.00 23.55 80 ALA A CA 1
ATOM 573 C C . ALA A 1 83 ? 22.528 2.020 10.968 1.00 25.85 80 ALA A C 1
ATOM 574 O O . ALA A 1 83 ? 23.110 2.540 11.909 1.00 24.72 80 ALA A O 1
ATOM 576 N N . PRO A 1 84 ? 21.197 1.998 10.876 1.00 21.66 81 PRO A N 1
ATOM 577 C CA . PRO A 1 84 ? 20.395 2.607 11.941 1.00 20.72 81 PRO A CA 1
ATOM 578 C C . PRO A 1 84 ? 20.097 1.640 13.077 1.00 18.10 81 PRO A C 1
ATOM 579 O O . PRO A 1 84 ? 20.060 0.408 12.934 1.00 20.26 81 PRO A O 1
ATOM 583 N N . LEU A 1 85 ? 19.816 2.223 14.238 1.00 17.89 82 LEU A N 1
ATOM 584 C CA . LEU A 1 85 ? 19.132 1.516 15.277 1.00 17.34 82 LEU A CA 1
ATOM 585 C C . LEU A 1 85 ? 17.642 1.381 14.925 1.00 17.65 82 LEU A C 1
ATOM 586 O O . LEU A 1 85 ? 17.035 2.346 14.468 1.00 19.98 82 LEU A O 1
ATOM 591 N N . LEU A 1 86 ? 17.121 0.182 15.009 1.00 15.59 83 LEU A N 1
ATOM 592 C CA . LEU A 1 86 ? 15.696 -0.102 14.737 1.00 17.31 83 LEU A CA 1
ATOM 593 C C . LEU A 1 86 ? 14.963 -0.231 16.069 1.00 18.98 83 LEU A C 1
ATOM 594 O O . LEU A 1 86 ? 15.436 -0.918 16.991 1.00 20.74 83 LEU A O 1
ATOM 599 N N . VAL A 1 87 ? 13.850 0.489 16.224 1.00 15.93 84 VAL A N 1
ATOM 600 C CA . VAL A 1 87 ? 13.044 0.406 17.450 1.00 15.21 84 VAL A CA 1
ATOM 601 C C . VAL A 1 87 ? 11.604 0.118 17.084 1.00 14.42 84 VAL A C 1
ATOM 602 O O . VAL A 1 87 ? 10.888 1.001 16.571 1.00 16.15 84 VAL A O 1
ATOM 606 N N . ALA A 1 88 ? 11.194 -1.113 17.300 1.00 14.15 85 ALA A N 1
ATOM 607 C CA . ALA A 1 88 ? 9.830 -1.523 17.021 1.00 15.21 85 ALA A CA 1
ATOM 608 C C . ALA A 1 88 ? 8.988 -1.441 18.286 1.00 15.11 85 ALA A C 1
ATOM 609 O O . ALA A 1 88 ? 9.241 -2.155 19.238 1.00 17.00 85 ALA A O 1
ATOM 611 N N . ILE A 1 89 ? 8.004 -0.553 18.272 1.00 15.93 86 ILE A N 1
ATOM 612 C CA . ILE A 1 89 ? 7.182 -0.294 19.473 1.00 15.89 86 ILE A CA 1
ATOM 613 C C . ILE A 1 89 ? 5.948 -1.192 19.495 1.00 16.02 86 ILE A C 1
ATOM 614 O O . ILE A 1 89 ? 4.981 -0.935 18.796 1.00 17.43 86 ILE A O 1
ATOM 619 N N . GLY A 1 90 ? 6.049 -2.314 20.178 1.00 18.15 87 GLY A N 1
ATOM 620 C CA . GLY A 1 90 ? 4.983 -3.280 20.227 1.00 17.35 87 GLY A CA 1
ATOM 621 C C . GLY A 1 90 ? 4.309 -3.368 21.574 1.00 19.08 87 GLY A C 1
ATOM 622 O O . GLY A 1 90 ? 4.666 -2.649 22.516 1.00 18.68 87 GLY A O 1
ATOM 623 N N . TYR A 1 91 ? 3.275 -4.197 21.634 1.00 18.42 88 TYR A N 1
ATOM 624 C CA . TYR A 1 91 ? 2.560 -4.447 22.848 1.00 19.42 88 TYR A CA 1
ATOM 625 C C . TYR A 1 91 ? 2.983 -5.761 23.494 1.00 22.23 88 TYR A C 1
ATOM 626 O O . TYR A 1 91 ? 3.179 -6.766 22.815 1.00 22.29 88 TYR A O 1
ATOM 635 N N . ARG A 1 92 ? 3.198 -5.703 24.801 1.00 20.54 89 ARG A N 1
ATOM 636 C CA . ARG A 1 92 ? 3.791 -6.779 25.580 1.00 24.41 89 ARG A CA 1
ATOM 637 C C . ARG A 1 92 ? 2.632 -7.494 26.208 1.00 27.98 89 ARG A C 1
ATOM 638 O O . ARG A 1 92 ? 2.322 -7.320 27.375 1.00 29.68 89 ARG A O 1
ATOM 646 N N . THR A 1 93 ? 1.963 -8.290 25.405 1.00 23.63 90 THR A N 1
ATOM 647 C CA . THR A 1 93 ? 0.816 -9.036 25.861 1.00 27.78 90 THR A CA 1
ATOM 648 C C . THR A 1 93 ? 1.004 -10.453 25.370 1.00 27.98 90 THR A C 1
ATOM 649 O O . THR A 1 93 ? 1.774 -10.692 24.451 1.00 25.88 90 THR A O 1
ATOM 653 N N . PRO A 1 94 ? 0.248 -11.394 25.934 1.00 33.07 91 PRO A N 1
ATOM 654 C CA . PRO A 1 94 ? 0.438 -12.790 25.489 1.00 36.13 91 PRO A CA 1
ATOM 655 C C . PRO A 1 94 ? 0.240 -12.987 23.964 1.00 35.70 91 PRO A C 1
ATOM 656 O O . PRO A 1 94 ? 1.036 -13.683 23.313 1.00 38.63 91 PRO A O 1
ATOM 660 N N . LEU A 1 95 ? -0.719 -12.274 23.381 1.00 29.62 92 LEU A N 1
ATOM 661 C CA . LEU A 1 95 ? -0.955 -12.343 21.937 1.00 29.97 92 LEU A CA 1
ATOM 662 C C . LEU A 1 95 ? -0.020 -11.505 21.077 1.00 30.18 92 LEU A C 1
ATOM 663 O O . LEU A 1 95 ? -0.117 -11.546 19.862 1.00 32.73 92 LEU A O 1
ATOM 668 N N . ARG A 1 96 ? 0.720 -10.592 21.701 1.00 28.90 93 ARG A N 1
ATOM 669 C CA . ARG A 1 96 ? 1.609 -9.651 21.023 1.00 34.06 93 ARG A CA 1
ATOM 670 C C . ARG A 1 96 ? 0.862 -8.636 20.148 1.00 31.72 93 ARG A C 1
ATOM 671 O O . ARG A 1 96 ? 1.381 -8.161 19.133 1.00 37.46 93 ARG A O 1
ATOM 679 N N . ILE A 1 97 ? -0.391 -8.377 20.523 1.00 28.60 94 ILE A N 1
ATOM 680 C CA . ILE A 1 97 ? -1.177 -7.266 20.025 1.00 31.64 94 ILE A CA 1
ATOM 681 C C . ILE A 1 97 ? -2.060 -6.727 21.149 1.00 29.79 94 ILE A C 1
ATOM 682 O O . ILE A 1 97 ? -2.219 -7.351 22.214 1.00 29.15 94 ILE A O 1
ATOM 687 N N . ASP A 1 98 ? -2.583 -5.527 20.951 1.00 25.56 95 ASP A N 1
ATOM 688 C CA . ASP A 1 98 ? -3.529 -4.967 21.906 1.00 27.29 95 ASP A CA 1
ATOM 689 C C . ASP A 1 98 ? -4.470 -4.057 21.164 1.00 31.28 95 ASP A C 1
ATOM 690 O O . ASP A 1 98 ? -4.153 -2.897 20.904 1.00 27.02 95 ASP A O 1
ATOM 695 N N . ARG A 1 99 ? -5.646 -4.570 20.809 1.00 28.65 96 ARG A N 1
ATOM 696 C CA . ARG A 1 99 ? -6.568 -3.805 19.979 1.00 28.75 96 ARG A CA 1
ATOM 697 C C . ARG A 1 99 ? -7.029 -2.510 20.645 1.00 25.52 96 ARG A C 1
ATOM 698 O O . ARG A 1 99 ? -6.961 -1.419 20.043 1.00 25.76 96 ARG A O 1
ATOM 706 N N . ALA A 1 100 ? -7.393 -2.596 21.919 1.00 23.83 97 ALA A N 1
ATOM 707 C CA . ALA A 1 100 ? -7.815 -1.440 22.672 1.00 25.18 97 ALA A CA 1
ATOM 708 C C . ALA A 1 100 ? -6.676 -0.444 22.836 1.00 24.39 97 ALA A C 1
ATOM 709 O O . ALA A 1 100 ? -6.840 0.759 22.659 1.00 23.59 97 ALA A O 1
ATOM 711 N N . GLY A 1 101 ? -5.516 -0.973 23.175 1.00 22.55 98 GLY A N 1
ATOM 712 C CA . GLY A 1 101 ? -4.328 -0.143 23.428 1.00 22.95 98 GLY A CA 1
ATOM 713 C C . GLY A 1 101 ? -3.930 0.644 22.205 1.00 19.92 98 GLY A C 1
ATOM 714 O O . GLY A 1 101 ? -3.687 1.841 22.261 1.00 19.99 98 GLY A O 1
ATOM 715 N N . ARG A 1 102 ? -3.848 -0.036 21.077 1.00 21.98 99 ARG A N 1
ATOM 716 C CA . ARG A 1 102 ? -3.430 0.584 19.858 1.00 19.69 99 ARG A CA 1
ATOM 717 C C . ARG A 1 102 ? -4.475 1.582 19.334 1.00 18.35 99 ARG A C 1
ATOM 718 O O . ARG A 1 102 ? -4.144 2.661 18.815 1.00 18.61 99 ARG A O 1
ATOM 726 N N . THR A 1 103 ? -5.751 1.247 19.501 1.00 20.10 100 THR A N 1
ATOM 727 C CA . THR A 1 103 ? -6.791 2.158 19.118 1.00 20.41 100 THR A CA 1
ATOM 728 C C . THR A 1 103 ? -6.693 3.464 19.899 1.00 20.23 100 THR A C 1
ATOM 729 O O . THR A 1 103 ? -6.868 4.547 19.337 1.00 21.02 100 THR A O 1
ATOM 733 N N . PHE A 1 104 ? -6.401 3.365 21.195 1.00 18.16 101 PHE A N 1
ATOM 734 C CA . PHE A 1 104 ? -6.236 4.554 22.021 1.00 19.51 101 PHE A CA 1
ATOM 735 C C . PHE A 1 104 ? -4.936 5.303 21.694 1.00 19.36 101 PHE A C 1
ATOM 736 O O . PHE A 1 104 ? -4.941 6.511 21.511 1.00 19.63 101 PHE A O 1
ATOM 744 N N . ASP A 1 105 ? -3.820 4.586 21.600 1.00 17.61 102 ASP A N 1
ATOM 745 C CA . ASP A 1 105 ? -2.527 5.235 21.454 1.00 16.54 102 ASP A CA 1
ATOM 746 C C . ASP A 1 105 ? -2.329 5.955 20.115 1.00 16.54 102 ASP A C 1
ATOM 747 O O . ASP A 1 105 ? -1.569 6.910 20.031 1.00 17.43 102 ASP A O 1
ATOM 752 N N . TYR A 1 106 ? -2.976 5.458 19.050 1.00 17.45 103 TYR A N 1
ATOM 753 C CA . TYR A 1 106 ? -2.651 5.963 17.716 1.00 17.18 103 TYR A CA 1
ATOM 754 C C . TYR A 1 106 ? -3.644 6.987 17.189 1.00 16.18 103 TYR A C 1
ATOM 755 O O . TYR A 1 106 ? -3.443 7.542 16.128 1.00 17.92 103 TYR A O 1
ATOM 764 N N . THR A 1 107 ? -4.710 7.257 17.936 1.00 17.19 104 THR A N 1
ATOM 765 C CA . THR A 1 107 ? -5.731 8.184 17.454 1.00 16.51 104 THR A CA 1
ATOM 766 C C . THR A 1 107 ? -5.692 9.514 18.209 1.00 17.94 104 THR A C 1
ATOM 767 O O . THR A 1 107 ? -5.593 9.545 19.421 1.00 19.18 104 THR A O 1
ATOM 771 N N . PRO A 1 108 ? -5.871 10.612 17.477 1.00 20.27 105 PRO A N 1
ATOM 772 C CA . PRO A 1 108 ? -5.938 11.916 18.092 1.00 20.64 105 PRO A CA 1
ATOM 773 C C . PRO A 1 108 ? -7.252 12.169 18.821 1.00 20.82 105 PRO A C 1
ATOM 774 O O . PRO A 1 108 ? -8.246 11.510 18.581 1.00 21.88 105 PRO A O 1
ATOM 778 N N . ALA A 1 109 ? -7.196 13.104 19.758 1.00 25.79 106 ALA A N 1
ATOM 779 C CA . ALA A 1 109 ? -8.401 13.565 20.434 1.00 27.52 106 ALA A CA 1
ATOM 780 C C . ALA A 1 109 ? -9.203 14.440 19.482 1.00 34.04 106 ALA A C 1
ATOM 781 O O . ALA A 1 109 ? -8.620 15.159 18.687 1.00 36.40 106 ALA A O 1
ATOM 783 N N . SER A 1 110 ? -10.528 14.348 19.555 1.00 33.12 107 SER A N 1
ATOM 784 C CA . SER A 1 110 ? -11.430 15.271 18.859 1.00 40.74 107 SER A CA 1
ATOM 785 C C . SER A 1 110 ? -11.730 16.461 19.783 1.00 46.00 107 SER A C 1
ATOM 786 O O . SER A 1 110 ? -12.339 16.287 20.831 1.00 51.68 107 SER A O 1
ATOM 789 N N . PRO A 1 111 ? -11.241 17.660 19.430 1.00 48.78 108 PRO A N 1
ATOM 790 C CA . PRO A 1 111 ? -11.487 18.858 20.239 1.00 52.88 108 PRO A CA 1
ATOM 791 C C . PRO A 1 111 ? -12.970 19.088 20.569 1.00 49.03 108 PRO A C 1
ATOM 792 O O . PRO A 1 111 ? -13.305 19.387 21.724 1.00 53.90 108 PRO A O 1
ATOM 796 N N . GLY A 1 112 ? -13.838 18.934 19.566 1.00 46.17 109 GLY A N 1
ATOM 797 C CA . GLY A 1 112 ? -15.253 19.315 19.686 1.00 63.97 109 GLY A CA 1
ATOM 798 C C . GLY A 1 112 ? -16.102 18.401 20.563 1.00 74.56 109 GLY A C 1
ATOM 799 O O . GLY A 1 112 ? -16.843 18.877 21.425 1.00 76.11 109 GLY A O 1
ATOM 800 N N . GLN A 1 113 ? -16.037 17.095 20.301 1.00 84.67 110 GLN A N 1
ATOM 801 C CA . GLN A 1 113 ? -16.676 16.084 21.155 1.00 81.39 110 GLN A CA 1
ATOM 802 C C . GLN A 1 113 ? -15.693 15.591 22.210 1.00 72.54 110 GLN A C 1
ATOM 803 O O . GLN A 1 113 ? -15.897 15.793 23.403 1.00 71.71 110 GLN A O 1
ATOM 809 N N . GLN A 1 116 ? -14.108 10.130 24.162 1.00 52.08 113 GLN A N 1
ATOM 810 C CA . GLN A 1 116 ? -14.223 9.877 22.738 1.00 45.35 113 GLN A CA 1
ATOM 811 C C . GLN A 1 116 ? -13.974 8.419 22.387 1.00 42.07 113 GLN A C 1
ATOM 812 O O . GLN A 1 116 ? -13.229 7.693 23.082 1.00 37.76 113 GLN A O 1
ATOM 818 N N . ARG A 1 117 ? -14.626 7.990 21.318 1.00 39.72 114 ARG A N 1
ATOM 819 C CA . ARG A 1 117 ? -14.721 6.585 20.982 1.00 46.11 114 ARG A CA 1
ATOM 820 C C . ARG A 1 117 ? -14.471 6.401 19.495 1.00 43.20 114 ARG A C 1
ATOM 821 O O . ARG A 1 117 ? -14.816 7.271 18.684 1.00 36.69 114 ARG A O 1
ATOM 829 N N . ASP A 1 118 ? -13.813 5.300 19.158 1.00 32.52 115 ASP A N 1
ATOM 830 C CA . ASP A 1 118 ? -13.370 5.054 17.795 1.00 34.25 115 ASP A CA 1
ATOM 831 C C . ASP A 1 118 ? -14.584 4.761 16.903 1.00 39.32 115 ASP A C 1
ATOM 832 O O . ASP A 1 118 ? -15.336 3.819 17.162 1.00 39.80 115 ASP A O 1
ATOM 837 N N . PRO A 1 119 ? -14.722 5.517 15.801 1.00 45.09 116 PRO A N 1
ATOM 838 C CA . PRO A 1 119 ? -15.878 5.369 14.906 1.00 49.95 116 PRO A CA 1
ATOM 839 C C . PRO A 1 119 ? -15.963 3.996 14.239 1.00 47.79 116 PRO A C 1
ATOM 840 O O . PRO A 1 119 ? -17.042 3.578 13.838 1.00 54.73 116 PRO A O 1
ATOM 844 N N . LEU A 1 120 ? -14.842 3.289 14.151 1.00 46.76 117 LEU A N 1
ATOM 845 C CA . LEU A 1 120 ? -14.815 1.932 13.587 1.00 38.20 117 LEU A CA 1
ATOM 846 C C . LEU A 1 120 ? -15.136 0.824 14.600 1.00 43.69 117 LEU A C 1
ATOM 847 O O . LEU A 1 120 ? -16.019 0.012 14.346 1.00 47.83 117 LEU A O 1
ATOM 852 N N . ASN A 1 121 ? -14.427 0.771 15.735 1.00 43.23 118 ASN A N 1
ATOM 853 C CA . ASN A 1 121 ? -14.597 -0.334 16.710 1.00 34.62 118 ASN A CA 1
ATOM 854 C C . ASN A 1 121 ? -15.185 0.068 18.080 1.00 34.10 118 ASN A C 1
ATOM 855 O O . ASN A 1 121 ? -15.383 -0.782 18.952 1.00 36.64 118 ASN A O 1
ATOM 860 N N . GLY A 1 122 ? -15.405 1.365 18.291 1.00 37.13 119 GLY A N 1
ATOM 861 C CA . GLY A 1 122 ? -16.132 1.851 19.473 1.00 35.19 119 GLY A CA 1
ATOM 862 C C . GLY A 1 122 ? -15.321 1.911 20.755 1.00 36.93 119 GLY A C 1
ATOM 863 O O . GLY A 1 122 ? -15.828 2.308 21.799 1.00 37.67 119 GLY A O 1
ATOM 864 N N . LEU A 1 123 ? -14.051 1.532 20.688 1.00 31.75 120 LEU A N 1
ATOM 865 C CA . LEU A 1 123 ? -13.183 1.555 21.871 1.00 31.12 120 LEU A CA 1
ATOM 866 C C . LEU A 1 123 ? -12.644 2.977 22.109 1.00 27.54 120 LEU A C 1
ATOM 867 O O . LEU A 1 123 ? -12.716 3.818 21.225 1.00 26.89 120 LEU A O 1
ATOM 872 N N . PRO A 1 124 ? -12.208 3.275 23.347 1.00 26.39 121 PRO A N 1
ATOM 873 C CA . PRO A 1 124 ? -11.717 4.617 23.628 1.00 23.20 121 PRO A CA 1
ATOM 874 C C . PRO A 1 124 ? -10.611 5.053 22.671 1.00 23.43 121 PRO A C 1
ATOM 875 O O . PRO A 1 124 ? -9.746 4.250 22.272 1.00 23.66 121 PRO A O 1
ATOM 879 N N . SER A 1 125 ? -10.647 6.323 22.342 1.00 24.20 122 SER A N 1
ATOM 880 C CA . SER A 1 125 ? -9.700 6.889 21.391 1.00 22.86 122 SER A CA 1
ATOM 881 C C . SER A 1 125 ? -9.139 8.149 21.982 1.00 23.66 122 SER A C 1
ATOM 882 O O . SER A 1 125 ? -9.566 8.616 23.067 1.00 23.46 122 SER A O 1
ATOM 885 N N . GLY A 1 126 ? -8.101 8.668 21.335 1.00 19.90 123 GLY A N 1
ATOM 886 C CA . GLY A 1 126 ? -7.629 9.981 21.690 1.00 20.33 123 GLY A CA 1
ATOM 887 C C . GLY A 1 126 ? -6.359 10.070 22.479 1.00 22.19 123 GLY A C 1
ATOM 888 O O . GLY A 1 126 ? -6.044 11.126 23.031 1.00 22.70 123 GLY A O 1
ATOM 889 N N . GLY A 1 127 ? -5.596 8.968 22.508 1.00 18.33 124 GLY A N 1
ATOM 890 C CA . GLY A 1 127 ? -4.336 8.904 23.255 1.00 20.17 124 GLY A CA 1
ATOM 891 C C . GLY A 1 127 ? -3.080 9.260 22.516 1.00 18.08 124 GLY A C 1
ATOM 892 O O . GLY A 1 127 ? -1.971 9.074 23.065 1.00 18.73 124 GLY A O 1
ATOM 893 N N . ALA A 1 128 ? -3.212 9.772 21.296 1.00 16.08 125 ALA A N 1
ATOM 894 C CA . ALA A 1 128 ? -2.011 10.072 20.484 1.00 16.44 125 ALA A CA 1
ATOM 895 C C . ALA A 1 128 ? -0.995 10.918 21.205 1.00 18.62 125 ALA A C 1
ATOM 896 O O . ALA A 1 128 ? 0.202 10.657 21.155 1.00 17.68 125 ALA A O 1
ATOM 898 N N . ASP A 1 129 ? -1.430 11.994 21.862 1.00 18.60 126 ASP A N 1
ATOM 899 C CA . ASP A 1 129 ? -0.441 12.884 22.437 1.00 19.38 126 ASP A CA 1
ATOM 900 C C . ASP A 1 129 ? 0.201 12.282 23.672 1.00 17.22 126 ASP A C 1
ATOM 901 O O . ASP A 1 129 ? 1.407 12.478 23.897 1.00 19.01 126 ASP A O 1
ATOM 906 N N . ALA A 1 130 ? -0.554 11.523 24.473 1.00 18.56 127 ALA A N 1
ATOM 907 C CA . ALA A 1 130 ? 0.043 10.787 25.602 1.00 17.40 127 ALA A CA 1
ATOM 908 C C . ALA A 1 130 ? 1.046 9.747 25.141 1.00 17.15 127 ALA A C 1
ATOM 909 O O . ALA A 1 130 ? 2.121 9.579 25.771 1.00 18.12 127 ALA A O 1
ATOM 911 N N . PHE A 1 131 ? 0.761 9.127 23.997 1.00 16.73 128 PHE A N 1
ATOM 912 C CA . PHE A 1 131 ? 1.701 8.151 23.439 1.00 17.02 128 PHE A CA 1
ATOM 913 C C . PHE A 1 131 ? 2.979 8.833 22.944 1.00 15.25 128 PHE A C 1
ATOM 914 O O . PHE A 1 131 ? 4.084 8.366 23.213 1.00 16.35 128 PHE A O 1
ATOM 922 N N . LEU A 1 132 ? 2.832 9.922 22.194 1.00 15.63 129 LEU A N 1
ATOM 923 C CA . LEU A 1 132 ? 3.999 10.637 21.700 1.00 15.50 129 LEU A CA 1
ATOM 924 C C . LEU A 1 132 ? 4.794 11.276 22.833 1.00 17.16 129 LEU A C 1
ATOM 925 O O . LEU A 1 132 ? 6.037 11.335 22.772 1.00 16.77 129 LEU A O 1
ATOM 930 N N . ASP A 1 133 ? 4.104 11.667 23.900 1.00 17.19 130 ASP A N 1
ATOM 931 C CA . ASP A 1 133 ? 4.807 12.148 25.102 1.00 18.12 130 ASP A CA 1
ATOM 932 C C . ASP A 1 133 ? 5.592 11.032 25.799 1.00 16.66 130 ASP A C 1
ATOM 933 O O . ASP A 1 133 ? 6.717 11.242 26.238 1.00 18.14 130 ASP A O 1
ATOM 938 N N . LEU A 1 134 ? 5.062 9.823 25.807 1.00 16.07 131 LEU A N 1
ATOM 939 C CA . LEU A 1 134 ? 5.726 8.687 26.409 1.00 16.40 131 LEU A CA 1
ATOM 940 C C . LEU A 1 134 ? 6.941 8.321 25.574 1.00 17.39 131 LEU A C 1
ATOM 941 O O . LEU A 1 134 ? 8.007 7.992 26.091 1.00 16.50 131 LEU A O 1
ATOM 946 N N . LEU A 1 135 ? 6.794 8.381 24.253 1.00 16.69 132 LEU A N 1
ATOM 947 C CA . LEU A 1 135 ? 7.961 8.154 23.394 1.00 16.93 132 LEU A CA 1
ATOM 948 C C . LEU A 1 135 ? 9.095 9.099 23.760 1.00 17.14 132 LEU A C 1
ATOM 949 O O . LEU A 1 135 ? 10.240 8.675 23.948 1.00 16.70 132 LEU A O 1
ATOM 954 N N . ARG A 1 136 ? 8.791 10.388 23.868 1.00 15.52 133 ARG A N 1
ATOM 955 C CA . ARG A 1 136 ? 9.792 11.415 24.200 1.00 15.15 133 ARG A CA 1
ATOM 956 C C . ARG A 1 136 ? 10.382 11.294 25.605 1.00 15.95 133 ARG A C 1
ATOM 957 O O . ARG A 1 136 ? 11.581 11.470 25.817 1.00 17.80 133 ARG A O 1
ATOM 965 N N . ASP A 1 137 ? 9.500 11.048 26.554 1.00 17.14 134 ASP A N 1
ATOM 966 C CA . ASP A 1 137 ? 9.834 11.235 27.976 1.00 18.04 134 ASP A CA 1
ATOM 967 C C . ASP A 1 137 ? 10.182 9.953 28.687 1.00 20.49 134 ASP A C 1
ATOM 968 O O . ASP A 1 137 ? 10.755 10.006 29.788 1.00 20.78 134 ASP A O 1
ATOM 973 N N . GLY A 1 138 ? 9.891 8.803 28.080 1.00 16.94 135 GLY A N 1
ATOM 974 C CA . GLY A 1 138 ? 10.197 7.510 28.651 1.00 18.27 135 GLY A CA 1
ATOM 975 C C . GLY A 1 138 ? 10.849 6.500 27.711 1.00 17.63 135 GLY A C 1
ATOM 976 O O . GLY A 1 138 ? 11.814 5.822 28.073 1.00 19.48 135 GLY A O 1
ATOM 977 N N . MET A 1 139 ? 10.367 6.380 26.470 1.00 15.34 136 MET A N 1
ATOM 978 C CA . MET A 1 139 ? 10.946 5.410 25.551 1.00 15.75 136 MET A CA 1
ATOM 979 C C . MET A 1 139 ? 12.348 5.802 25.074 1.00 15.97 136 MET A C 1
ATOM 980 O O . MET A 1 139 ? 13.279 4.987 25.115 1.00 17.53 136 MET A O 1
ATOM 985 N N . ARG A 1 140 ? 12.502 7.032 24.593 1.00 14.73 137 ARG A N 1
ATOM 986 C CA . ARG A 1 140 ? 13.808 7.445 24.122 1.00 16.42 137 ARG A CA 1
ATOM 987 C C . ARG A 1 140 ? 14.859 7.455 25.247 1.00 17.84 137 ARG A C 1
ATOM 988 O O . ARG A 1 140 ? 15.955 6.936 25.054 1.00 16.13 137 ARG A O 1
ATOM 996 N N . PRO A 1 141 ? 14.485 7.890 26.464 1.00 17.09 138 PRO A N 1
ATOM 997 C CA . PRO A 1 141 ? 15.429 7.717 27.567 1.00 18.09 138 PRO A CA 1
ATOM 998 C C . PRO A 1 141 ? 15.916 6.281 27.768 1.00 15.96 138 PRO A C 1
ATOM 999 O O . PRO A 1 141 ? 17.123 6.049 28.043 1.00 17.00 138 PRO A O 1
ATOM 1003 N N . ALA A 1 142 ? 15.025 5.311 27.639 1.00 16.10 139 ALA A N 1
ATOM 1004 C CA . ALA A 1 142 ? 15.371 3.903 27.841 1.00 18.69 139 ALA A CA 1
ATOM 1005 C C . ALA A 1 142 ? 16.236 3.382 26.670 1.00 18.55 139 ALA A C 1
ATOM 1006 O O . ALA A 1 142 ? 17.206 2.628 26.855 1.00 18.17 139 ALA A O 1
ATOM 1008 N N . VAL A 1 143 ? 15.853 3.762 25.458 1.00 17.61 140 VAL A N 1
ATOM 1009 C CA . VAL A 1 143 ? 16.572 3.297 24.283 1.00 17.42 140 VAL A CA 1
ATOM 1010 C C . VAL A 1 143 ? 17.977 3.895 24.223 1.00 16.69 140 VAL A C 1
ATOM 1011 O O . VAL A 1 143 ? 18.983 3.198 23.965 1.00 19.34 140 VAL A O 1
ATOM 1015 N N . ALA A 1 144 ? 18.090 5.171 24.558 1.00 16.40 141 ALA A N 1
ATOM 1016 C CA . ALA A 1 144 ? 19.355 5.849 24.510 1.00 15.72 141 ALA A CA 1
ATOM 1017 C C . ALA A 1 144 ? 20.366 5.213 25.468 1.00 18.40 141 ALA A C 1
ATOM 1018 O O . ALA A 1 144 ? 21.569 5.352 25.280 1.00 21.64 141 ALA A O 1
ATOM 1020 N N . ALA A 1 145 ? 19.891 4.664 26.578 1.00 17.74 142 ALA A N 1
ATOM 1021 C CA . ALA A 1 145 ? 20.784 4.054 27.550 1.00 19.48 142 ALA A CA 1
ATOM 1022 C C . ALA A 1 145 ? 21.360 2.735 27.053 1.00 19.12 142 ALA A C 1
ATOM 1023 O O . ALA A 1 145 ? 22.379 2.265 27.568 1.00 23.14 142 ALA A O 1
ATOM 1025 N N . GLN A 1 146 ? 20.718 2.143 26.048 1.00 18.48 143 GLN A N 1
ATOM 1026 C CA . GLN A 1 146 ? 21.188 0.894 25.442 1.00 22.13 143 GLN A CA 1
ATOM 1027 C C . GLN A 1 146 ? 22.114 1.100 24.269 1.00 26.06 143 GLN A C 1
ATOM 1028 O O . GLN A 1 146 ? 22.915 0.219 23.981 1.00 26.88 143 GLN A O 1
ATOM 1034 N N . ALA A 1 147 ? 21.940 2.185 23.537 1.00 21.23 144 ALA A N 1
ATOM 1035 C CA . ALA A 1 147 ? 22.772 2.501 22.365 1.00 25.27 144 ALA A CA 1
ATOM 1036 C C . ALA A 1 147 ? 22.878 3.996 22.129 1.00 22.94 144 ALA A C 1
ATOM 1037 O O . ALA A 1 147 ? 21.891 4.704 22.253 1.00 26.39 144 ALA A O 1
ATOM 1039 N N . PRO A 1 148 ? 24.037 4.483 21.662 1.00 24.67 145 PRO A N 1
ATOM 1040 C CA . PRO A 1 148 ? 24.163 5.909 21.397 1.00 26.01 145 PRO A CA 1
ATOM 1041 C C . PRO A 1 148 ? 23.290 6.345 20.217 1.00 26.00 145 PRO A C 1
ATOM 1042 O O . PRO A 1 148 ? 23.351 5.698 19.157 1.00 25.92 145 PRO A O 1
ATOM 1046 N N . LEU A 1 149 ? 22.468 7.369 20.421 1.00 24.59 146 LEU A N 1
ATOM 1047 C CA . LEU A 1 149 ? 21.524 7.847 19.383 1.00 25.29 146 LEU A CA 1
ATOM 1048 C C . LEU A 1 149 ? 21.948 9.171 18.837 1.00 27.29 146 LEU A C 1
ATOM 1049 O O . LEU A 1 149 ? 22.280 10.074 19.596 1.00 31.03 146 LEU A O 1
ATOM 1054 N N . ASP A 1 150 ? 21.691 9.376 17.557 1.00 22.49 147 ASP A N 1
ATOM 1055 C CA . ASP A 1 150 ? 21.792 10.679 16.974 1.00 23.50 147 ASP A CA 1
ATOM 1056 C C . ASP A 1 150 ? 20.417 11.286 16.906 1.00 26.63 147 ASP A C 1
ATOM 1057 O O . ASP A 1 150 ? 19.616 10.959 16.020 1.00 24.56 147 ASP A O 1
ATOM 1062 N N . THR A 1 151 ? 20.092 12.139 17.875 1.00 21.49 148 THR A N 1
ATOM 1063 C CA . THR A 1 151 ? 18.740 12.638 17.948 1.00 20.84 148 THR A CA 1
ATOM 1064 C C . THR A 1 151 ? 18.333 13.503 16.738 1.00 19.71 148 THR A C 1
ATOM 1065 O O . THR A 1 151 ? 17.152 13.741 16.516 1.00 19.91 148 THR A O 1
ATOM 1069 N N . ALA A 1 152 ? 19.298 14.006 15.954 1.00 21.60 149 ALA A N 1
ATOM 1070 C CA . ALA A 1 152 ? 18.988 14.766 14.744 1.00 21.38 149 ALA A CA 1
ATOM 1071 C C . ALA A 1 152 ? 18.670 13.877 13.529 1.00 19.22 149 ALA A C 1
ATOM 1072 O O . ALA A 1 152 ? 18.337 14.423 12.466 1.00 21.63 149 ALA A O 1
ATOM 1074 N N . ARG A 1 153 ? 18.788 12.560 13.670 1.00 18.97 150 ARG A N 1
ATOM 1075 C CA . ARG A 1 153 ? 18.605 11.661 12.524 1.00 18.26 150 ARG A CA 1
ATOM 1076 C C . ARG A 1 153 ? 17.591 10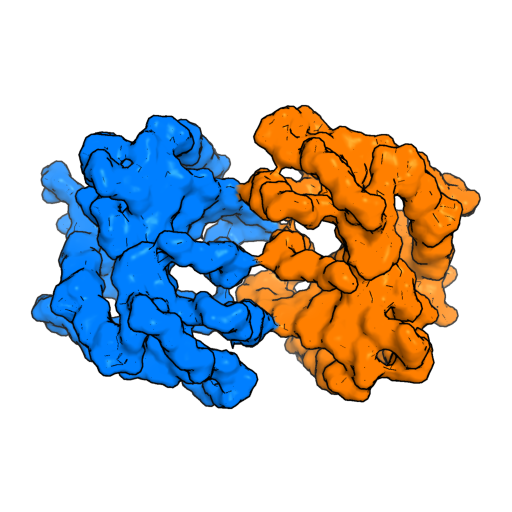.540 12.829 1.00 17.83 150 ARG A C 1
ATOM 1077 O O . ARG A 1 153 ? 17.922 9.362 12.815 1.00 19.23 150 ARG A O 1
ATOM 1085 N N . GLN A 1 154 ? 16.384 10.946 13.217 1.00 15.86 151 GLN A N 1
ATOM 1086 C CA . GLN A 1 154 ? 15.373 10.006 13.618 1.00 15.41 151 GLN A CA 1
ATOM 1087 C C . GLN A 1 154 ? 14.208 9.978 12.621 1.00 14.29 151 GLN A C 1
ATOM 1088 O O . GLN A 1 154 ? 13.794 10.997 12.088 1.00 14.90 151 GLN A O 1
ATOM 1094 N N . THR A 1 155 ? 13.698 8.773 12.427 1.00 14.03 152 THR A N 1
ATOM 1095 C CA . THR A 1 155 ? 12.533 8.504 11.583 1.00 14.94 152 THR A CA 1
ATOM 1096 C C . THR A 1 155 ? 11.413 7.928 12.424 1.00 14.54 152 THR A C 1
ATOM 1097 O O . THR A 1 155 ? 11.651 7.055 13.257 1.00 15.10 152 THR A O 1
ATOM 1101 N N . LEU A 1 156 ? 10.177 8.319 12.122 1.00 13.70 153 LEU A N 1
ATOM 1102 C CA . LEU A 1 156 ? 8.978 7.684 12.684 1.00 14.91 153 LEU A CA 1
ATOM 1103 C C . LEU A 1 156 ? 8.128 7.113 11.539 1.00 13.19 153 LEU A C 1
ATOM 1104 O O . LEU A 1 156 ? 7.715 7.858 10.656 1.00 14.84 153 LEU A O 1
ATOM 1109 N N . TRP A 1 157 ? 7.912 5.806 11.579 1.00 13.03 154 TRP A N 1
ATOM 1110 C CA . TRP A 1 157 ? 7.104 5.082 10.576 1.00 13.16 154 TRP A CA 1
ATOM 1111 C C . TRP A 1 157 ? 5.877 4.463 11.196 1.00 13.43 154 TRP A C 1
ATOM 1112 O O . TRP A 1 157 ? 5.906 3.934 12.319 1.00 14.06 154 TRP A O 1
ATOM 1123 N N . GLY A 1 158 ? 4.794 4.449 10.428 1.00 13.17 155 GLY A N 1
ATOM 1124 C CA . GLY A 1 158 ? 3.613 3.720 10.791 1.00 12.95 155 GLY A CA 1
ATOM 1125 C C . GLY A 1 158 ? 2.723 3.450 9.591 1.00 13.45 155 GLY A C 1
ATOM 1126 O O . GLY A 1 158 ? 2.738 4.187 8.600 1.00 14.13 155 GLY A O 1
ATOM 1127 N N . HIS A 1 159 ? 1.877 2.440 9.772 1.00 13.75 156 HIS A N 1
ATOM 1128 C CA . HIS A 1 159 ? 0.946 1.993 8.740 1.00 15.10 156 HIS A CA 1
ATOM 1129 C C . HIS A 1 159 ? -0.483 2.081 9.272 1.00 15.35 156 HIS A C 1
ATOM 1130 O O . HIS A 1 159 ? -0.744 1.670 10.408 1.00 15.38 156 HIS A O 1
ATOM 1137 N N . ALA A 1 160 ? -1.392 2.596 8.445 1.00 16.05 157 ALA A N 1
ATOM 1138 C CA . ALA A 1 160 ? -2.828 2.616 8.761 1.00 15.67 157 ALA A CA 1
ATOM 1139 C C . ALA A 1 160 ? -3.106 3.525 9.971 1.00 14.38 157 ALA A C 1
ATOM 1140 O O . ALA A 1 160 ? -2.822 4.706 9.879 1.00 15.30 157 ALA A O 1
ATOM 1142 N N . TYR A 1 161 ? -3.591 3.016 11.090 1.00 15.85 158 TYR A N 1
ATOM 1143 C CA . TYR A 1 161 ? -3.707 3.878 12.279 1.00 15.63 158 TYR A CA 1
ATOM 1144 C C . TYR A 1 161 ? -2.328 4.365 12.716 1.00 15.02 158 TYR A C 1
ATOM 1145 O O . TYR A 1 161 ? -2.190 5.474 13.270 1.00 14.93 158 TYR A O 1
ATOM 1154 N N . GLY A 1 162 ? -1.292 3.550 12.484 1.00 14.42 159 GLY A N 1
ATOM 1155 C CA . GLY A 1 162 ? 0.054 4.025 12.744 1.00 14.70 159 GLY A CA 1
ATOM 1156 C C . GLY A 1 162 ? 0.416 5.204 11.871 1.00 14.87 159 GLY A C 1
ATOM 1157 O O . GLY A 1 162 ? 1.097 6.163 12.312 1.00 14.56 159 GLY A O 1
ATOM 1158 N N . GLY A 1 163 ? -0.008 5.175 10.608 1.00 14.48 160 GLY A N 1
ATOM 1159 C CA . GLY A 1 163 ? 0.167 6.320 9.711 1.00 14.50 160 GLY A CA 1
ATOM 1160 C C . GLY A 1 163 ? -0.599 7.551 10.165 1.00 14.47 160 GLY A C 1
ATOM 1161 O O . GLY A 1 163 ? -0.158 8.674 9.978 1.00 15.71 160 GLY A O 1
ATOM 1162 N N . LEU A 1 164 ? -1.812 7.335 10.672 1.00 15.71 161 LEU A N 1
ATOM 1163 C CA . LEU A 1 164 ? -2.587 8.411 11.266 1.00 17.99 161 LEU A CA 1
ATOM 1164 C C . LEU A 1 164 ? -1.799 9.097 12.396 1.00 16.91 161 LEU A C 1
ATOM 1165 O O . LEU A 1 164 ? -1.700 10.344 12.440 1.00 16.98 161 LEU A O 1
ATOM 1170 N N A LEU A 1 165 ? -1.213 8.296 13.286 0.50 14.91 162 LEU A N 1
ATOM 1171 N N B LEU A 1 165 ? -1.211 8.295 13.284 0.50 15.56 162 LEU A N 1
ATOM 1172 C CA A LEU A 1 165 ? -0.365 8.838 14.363 0.50 14.00 162 LEU A CA 1
ATOM 1173 C CA B LEU A 1 165 ? -0.371 8.850 14.351 0.50 15.01 162 LEU A CA 1
ATOM 1174 C C A LEU A 1 165 ? 0.820 9.629 13.809 0.50 16.14 162 LEU A C 1
ATOM 1175 C C B LEU A 1 165 ? 0.816 9.634 13.802 0.50 16.75 162 LEU A C 1
ATOM 1176 O O A LEU A 1 165 ? 1.139 10.721 14.288 0.50 16.10 162 LEU A O 1
ATOM 1177 O O B LEU A 1 165 ? 1.140 10.722 14.286 0.50 16.55 162 LEU A O 1
ATOM 1186 N N . VAL A 1 166 ? 1.497 9.081 12.793 1.00 13.94 163 VAL A N 1
ATOM 1187 C CA . VAL A 1 166 ? 2.605 9.779 12.183 1.00 13.47 163 VAL A CA 1
ATOM 1188 C C . VAL A 1 166 ? 2.176 11.149 11.644 1.00 13.89 163 VAL A C 1
ATOM 1189 O O . VAL A 1 166 ? 2.885 12.142 11.834 1.00 15.75 163 VAL A O 1
ATOM 1193 N N . LEU A 1 167 ? 1.051 11.196 10.946 1.00 13.88 164 LEU A N 1
ATOM 1194 C CA . LEU A 1 167 ? 0.556 12.471 10.415 1.00 15.45 164 LEU A CA 1
ATOM 1195 C C . LEU A 1 167 ? 0.197 13.425 11.565 1.00 14.67 164 LEU A C 1
ATOM 1196 O O . LEU A 1 167 ? 0.467 14.622 11.477 1.00 16.74 164 LEU A O 1
ATOM 1201 N N . HIS A 1 168 ? -0.427 12.916 12.602 1.00 14.46 165 HIS A N 1
ATOM 1202 C CA . HIS A 1 168 ? -0.713 13.748 13.776 1.00 16.09 165 HIS A CA 1
ATOM 1203 C C . HIS A 1 168 ? 0.559 14.360 14.339 1.00 17.43 165 HIS A C 1
ATOM 1204 O O . HIS A 1 168 ? 0.615 15.565 14.643 1.00 17.18 165 HIS A O 1
ATOM 1211 N N . ALA A 1 169 ? 1.616 13.554 14.441 1.00 15.74 166 ALA A N 1
ATOM 1212 C CA . ALA A 1 169 ? 2.873 14.028 14.943 1.00 15.02 166 ALA A CA 1
ATOM 1213 C C . ALA A 1 169 ? 3.461 15.125 14.075 1.00 15.85 166 ALA A C 1
ATOM 1214 O O . ALA A 1 169 ? 3.861 16.181 14.581 1.00 17.45 166 ALA A O 1
ATOM 1216 N N . LEU A 1 170 ? 3.550 14.889 12.775 1.00 14.54 167 LEU A N 1
ATOM 1217 C CA . LEU A 1 170 ? 4.080 15.887 11.877 1.00 15.37 167 LEU A CA 1
ATOM 1218 C C . LEU A 1 170 ? 3.222 17.144 11.889 1.00 15.40 167 LEU A C 1
ATOM 1219 O O . LEU A 1 170 ? 3.756 18.254 11.990 1.00 17.04 167 LEU A O 1
ATOM 1224 N N . PHE A 1 171 ? 1.909 16.969 11.801 1.00 17.53 168 PHE A N 1
ATOM 1225 C CA . PHE A 1 171 ? 1.031 18.128 11.567 1.00 16.68 168 PHE A CA 1
ATOM 1226 C C . PHE A 1 171 ? 0.979 19.007 12.821 1.00 17.57 168 PHE A C 1
ATOM 1227 O O . PHE A 1 171 ? 0.848 20.240 12.699 1.00 19.66 168 PHE A O 1
ATOM 1235 N N . THR A 1 172 ? 0.958 18.401 13.998 1.00 16.51 169 THR A N 1
ATOM 1236 C CA . THR A 1 172 ? 0.696 19.147 15.241 1.00 17.49 169 THR A CA 1
ATOM 1237 C C . THR A 1 172 ? 1.920 19.386 16.100 1.00 19.65 169 THR A C 1
ATOM 1238 O O . THR A 1 172 ? 1.919 20.311 16.962 1.00 22.11 169 THR A O 1
ATOM 1242 N N . ARG A 1 173 ? 2.978 18.592 15.945 1.00 18.69 170 ARG A N 1
ATOM 1243 C CA . ARG A 1 173 ? 4.170 18.719 16.738 1.00 19.65 170 ARG A CA 1
ATOM 1244 C C . ARG A 1 173 ? 5.428 18.432 15.907 1.00 19.77 170 ARG A C 1
ATOM 1245 O O . ARG A 1 173 ? 6.276 17.643 16.300 1.00 22.50 170 ARG A O 1
ATOM 1253 N N . PRO A 1 174 ? 5.591 19.139 14.788 1.00 18.97 171 PRO A N 1
ATOM 1254 C CA . PRO A 1 174 ? 6.737 18.900 13.921 1.00 20.40 171 PRO A CA 1
ATOM 1255 C C . PRO A 1 174 ? 8.052 19.174 14.602 1.00 21.24 171 PRO A C 1
ATOM 1256 O O . PRO A 1 174 ? 8.120 20.024 15.502 1.00 23.40 171 PRO A O 1
ATOM 1260 N N . GLY A 1 175 ? 9.068 18.402 14.231 1.00 21.93 172 GLY A N 1
ATOM 1261 C CA . GLY A 1 175 ? 10.423 18.672 14.678 1.00 24.00 172 GLY A CA 1
ATOM 1262 C C . GLY A 1 175 ? 11.001 17.584 15.542 1.00 19.07 172 GLY A C 1
ATOM 1263 O O . GLY A 1 175 ? 12.197 17.571 15.782 1.00 24.05 172 GLY A O 1
ATOM 1264 N N . GLU A 1 176 ? 10.150 16.747 16.123 1.00 18.96 173 GLU A N 1
ATOM 1265 C CA . GLU A 1 176 ? 10.618 15.697 17.015 1.00 19.74 173 GLU A CA 1
ATOM 1266 C C . GLU A 1 176 ? 11.435 14.641 16.213 1.00 19.02 173 GLU A C 1
ATOM 1267 O O . GLU A 1 176 ? 12.300 13.964 16.765 1.00 22.11 173 GLU A O 1
ATOM 1273 N N . PHE A 1 177 ? 11.094 14.465 14.940 1.00 16.75 174 PHE A N 1
ATOM 1274 C CA . PHE A 1 177 ? 11.756 13.538 14.032 1.00 15.41 174 PHE A CA 1
ATOM 1275 C C . PHE A 1 177 ? 12.183 14.310 12.791 1.00 17.03 174 PHE A C 1
ATOM 1276 O O . PHE A 1 177 ? 11.501 15.271 12.385 1.00 18.28 174 PHE A O 1
ATOM 1284 N N . ALA A 1 178 ? 13.229 13.809 12.128 1.00 16.45 175 ALA A N 1
ATOM 1285 C CA . ALA A 1 178 ? 13.654 14.380 10.865 1.00 16.10 175 ALA A CA 1
ATOM 1286 C C . ALA A 1 178 ? 12.803 13.897 9.685 1.00 17.80 175 ALA A C 1
ATOM 1287 O O . ALA A 1 178 ? 12.599 14.610 8.719 1.00 19.10 175 ALA A O 1
ATOM 1289 N N . ARG A 1 179 ? 12.366 12.644 9.765 1.00 15.91 176 ARG A N 1
ATOM 1290 C CA . ARG A 1 179 ? 11.644 11.981 8.679 1.00 15.38 176 ARG A CA 1
ATOM 1291 C C . ARG A 1 179 ? 10.419 11.289 9.276 1.00 15.50 176 ARG A C 1
ATOM 1292 O O . ARG A 1 179 ? 10.502 10.538 10.253 1.00 15.99 176 ARG A O 1
ATOM 1300 N N . TYR A 1 180 ? 9.284 11.536 8.645 1.00 14.26 177 TYR A N 1
ATOM 1301 C CA . TYR A 1 180 ? 8.010 10.941 8.984 1.00 14.65 177 TYR A CA 1
ATOM 1302 C C . TYR A 1 180 ? 7.568 10.076 7.830 1.00 14.66 177 TYR A C 1
ATOM 1303 O O . TYR A 1 180 ? 7.688 10.508 6.680 1.00 16.54 177 TYR A O 1
ATOM 1312 N N . ALA A 1 181 ? 7.111 8.870 8.109 1.00 13.36 178 ALA A N 1
ATOM 1313 C CA . ALA A 1 181 ? 6.841 7.874 7.057 1.00 14.45 178 ALA A CA 1
ATOM 1314 C C . ALA A 1 181 ? 5.514 7.236 7.365 1.00 13.37 178 ALA A C 1
ATOM 1315 O O . ALA A 1 181 ? 5.366 6.522 8.361 1.00 13.89 178 ALA A O 1
ATOM 1317 N N . ALA A 1 182 ? 4.531 7.574 6.530 1.00 13.46 179 ALA A N 1
ATOM 1318 C CA . ALA A 1 182 ? 3.157 7.160 6.769 1.00 14.09 179 ALA A CA 1
ATOM 1319 C C . ALA A 1 182 ? 2.672 6.316 5.610 1.00 14.38 179 ALA A C 1
ATOM 1320 O O . ALA A 1 182 ? 2.486 6.819 4.511 1.00 15.40 179 ALA A O 1
ATOM 1322 N N . ALA A 1 183 ? 2.447 5.041 5.869 1.00 14.29 180 ALA A N 1
ATOM 1323 C CA . ALA A 1 183 ? 2.009 4.114 4.846 1.00 14.93 180 ALA A CA 1
ATOM 1324 C C . ALA A 1 183 ? 0.525 3.866 4.997 1.00 15.68 180 ALA A C 1
ATOM 1325 O O . ALA A 1 183 ? 0.056 3.472 6.057 1.00 16.35 180 ALA A O 1
ATOM 1327 N N . SER A 1 184 ? -0.204 4.085 3.918 1.00 15.34 181 SER A N 1
ATOM 1328 C CA . SER A 1 184 ? -1.660 3.877 3.923 1.00 15.10 181 SER A CA 1
ATOM 1329 C C . SER A 1 184 ? -2.309 4.487 5.165 1.00 15.96 181 SER A C 1
ATOM 1330 O O . SER A 1 184 ? -3.103 3.830 5.846 1.00 17.17 181 SER A O 1
ATOM 1333 N N . PRO A 1 185 ? -2.012 5.754 5.433 1.00 16.11 182 PRO A N 1
ATOM 1334 C CA . PRO A 1 185 ? -2.574 6.345 6.654 1.00 18.01 182 PRO A CA 1
ATOM 1335 C C . PRO A 1 185 ? -4.072 6.361 6.520 1.00 18.46 182 PRO A C 1
ATOM 1336 O O . PRO A 1 185 ? -4.598 6.618 5.431 1.00 20.33 182 PRO A O 1
ATOM 1340 N N . SER A 1 186 ? -4.750 6.150 7.625 1.00 20.25 183 SER A N 1
ATOM 1341 C CA . SER A 1 186 ? -6.215 6.033 7.618 1.00 19.79 183 SER A CA 1
ATOM 1342 C C . SER A 1 186 ? -6.942 7.372 7.448 1.00 22.85 183 SER A C 1
ATOM 1343 O O . SER A 1 186 ? -7.510 7.873 8.397 1.00 22.47 183 SER A O 1
ATOM 1346 N N . LEU A 1 187 ? -6.827 7.996 6.280 1.00 22.38 184 LEU A N 1
ATOM 1347 C CA . LEU A 1 187 ? -7.300 9.357 6.078 1.00 22.18 184 LEU A CA 1
ATOM 1348 C C . LEU A 1 187 ? -8.804 9.452 6.275 1.00 24.42 184 LEU A C 1
ATOM 1349 O O . LEU A 1 187 ? -9.282 10.540 6.608 1.00 27.43 184 LEU A O 1
ATOM 1354 N N . TRP A 1 188 ? -9.509 8.355 6.026 1.00 23.57 185 TRP A N 1
ATOM 1355 C CA . TRP A 1 188 ? -10.971 8.267 6.216 1.00 23.73 185 TRP A CA 1
ATOM 1356 C C . TRP A 1 188 ? -11.430 8.523 7.658 1.00 28.30 185 TRP A C 1
ATOM 1357 O O . TRP A 1 188 ? -12.615 8.804 7.892 1.00 24.96 185 TRP A O 1
ATOM 1368 N N . TRP A 1 189 ? -10.536 8.373 8.625 1.00 22.13 186 TRP A N 1
ATOM 1369 C CA . TRP A 1 189 ? -10.874 8.322 10.042 1.00 23.90 186 TRP A CA 1
ATOM 1370 C C . TRP A 1 189 ? -11.610 9.600 10.486 1.00 21.33 186 TRP A C 1
ATOM 1371 O O . TRP A 1 189 ? -11.175 10.707 10.223 1.00 22.49 186 TRP A O 1
ATOM 1382 N N . ARG A 1 190 ? -12.772 9.396 11.095 1.00 27.80 187 ARG A N 1
ATOM 1383 C CA . ARG A 1 190 ? -13.629 10.510 11.542 1.00 27.58 187 ARG A CA 1
ATOM 1384 C C . ARG A 1 190 ? -13.875 11.494 10.430 1.00 30.21 187 ARG A C 1
ATOM 1385 O O . ARG A 1 190 ? -13.639 12.707 10.575 1.00 33.65 187 ARG A O 1
ATOM 1393 N N . ASP A 1 191 ? -14.285 10.956 9.288 1.00 31.36 188 ASP A N 1
ATOM 1394 C CA . ASP A 1 191 ? -14.611 11.763 8.114 1.00 40.65 188 ASP A CA 1
ATOM 1395 C C . ASP A 1 191 ? -13.510 12.740 7.773 1.00 36.76 188 ASP A C 1
ATOM 1396 O O . ASP A 1 191 ? -13.766 13.892 7.462 1.00 36.65 188 ASP A O 1
ATOM 1401 N N . GLY A 1 192 ? -12.271 12.255 7.793 1.00 29.04 189 GLY A N 1
ATOM 1402 C CA . GLY A 1 192 ? -11.155 13.042 7.321 1.00 26.87 189 GLY A CA 1
ATOM 1403 C C . GLY A 1 192 ? -10.611 14.037 8.332 1.00 22.42 189 GLY A C 1
ATOM 1404 O O . GLY A 1 192 ? -9.936 14.971 7.951 1.00 25.69 189 GLY A O 1
ATOM 1405 N N . ALA A 1 193 ? -10.809 13.770 9.617 1.00 25.30 190 ALA A N 1
ATOM 1406 C CA . ALA A 1 193 ? -10.351 14.680 10.656 1.00 25.90 190 ALA A CA 1
ATOM 1407 C C . ALA A 1 193 ? -8.859 14.968 10.607 1.00 26.48 190 ALA A C 1
ATOM 1408 O O . ALA A 1 193 ? -8.440 16.082 10.886 1.00 26.49 190 ALA A O 1
ATOM 1410 N N . ILE A 1 194 ? -8.035 13.992 10.209 1.00 23.37 191 ILE A N 1
ATOM 1411 C CA . ILE A 1 194 ? -6.577 14.256 10.201 1.00 25.63 191 ILE A CA 1
ATOM 1412 C C . ILE A 1 194 ? -6.216 15.324 9.181 1.00 24.53 191 ILE A C 1
ATOM 1413 O O . ILE A 1 194 ? -5.275 16.082 9.389 1.00 25.24 191 ILE A O 1
ATOM 1418 N N . LEU A 1 195 ? -7.022 15.463 8.126 1.00 24.88 192 LEU A N 1
ATOM 1419 C CA . LEU A 1 195 ? -6.722 16.422 7.080 1.00 26.48 192 LEU A CA 1
ATOM 1420 C C . LEU A 1 195 ? -6.804 17.848 7.610 1.00 25.83 192 LEU A C 1
ATOM 1421 O O . LEU A 1 195 ? -6.004 18.692 7.240 1.00 32.34 192 LEU A O 1
ATOM 1426 N N . GLY A 1 196 ? -7.690 18.087 8.565 1.00 26.39 193 GLY A N 1
ATOM 1427 C CA . GLY A 1 196 ? -7.837 19.399 9.162 1.00 27.59 193 GLY A CA 1
ATOM 1428 C C . GLY A 1 196 ? -6.697 19.790 10.071 1.00 31.36 193 GLY A C 1
ATOM 1429 O O . GLY A 1 196 ? -6.375 20.970 10.215 1.00 28.15 193 GLY A O 1
ATOM 1430 N N . GLU A 1 197 ? -6.019 18.800 10.647 1.00 23.04 194 GLU A N 1
ATOM 1431 C CA . GLU A 1 197 ? -4.884 19.078 11.500 1.00 22.66 194 GLU A CA 1
ATOM 1432 C C . GLU A 1 197 ? -3.673 19.657 10.753 1.00 21.40 194 GLU A C 1
ATOM 1433 O O . GLU A 1 197 ? -2.811 20.258 11.364 1.00 19.02 194 GLU A O 1
ATOM 1439 N N . ARG A 1 198 ? -3.649 19.541 9.439 1.00 18.31 195 ARG A N 1
ATOM 1440 C CA . ARG A 1 198 ? -2.594 20.087 8.624 1.00 18.55 195 ARG A CA 1
ATOM 1441 C C . ARG A 1 198 ? -2.617 21.621 8.565 1.00 19.84 195 ARG A C 1
ATOM 1442 O O . ARG A 1 198 ? -1.602 22.257 8.305 1.00 22.01 195 ARG A O 1
ATOM 1450 N N . ALA A 1 199 ? -3.774 22.211 8.827 1.00 19.94 196 ALA A N 1
ATOM 1451 C CA . ALA A 1 199 ? -3.873 23.686 8.762 1.00 22.30 196 ALA A CA 1
ATOM 1452 C C . ALA A 1 199 ? -2.949 24.326 9.811 1.00 18.68 196 ALA A C 1
ATOM 1453 O O . ALA A 1 199 ? -2.938 23.914 10.949 1.00 19.32 196 ALA A O 1
ATOM 1455 N N . GLY A 1 200 ? -2.089 25.241 9.368 1.00 20.41 197 GLY A N 1
ATOM 1456 C CA . GLY A 1 200 ? -1.131 25.878 10.259 1.00 21.75 197 GLY A CA 1
ATOM 1457 C C . GLY A 1 200 ? 0.246 25.232 10.259 1.00 22.76 197 GLY A C 1
ATOM 1458 O O . GLY A 1 200 ? 1.185 25.691 10.937 1.00 23.71 197 GLY A O 1
ATOM 1459 N N . LEU A 1 201 ? 0.398 24.131 9.521 1.00 19.76 198 LEU A N 1
ATOM 1460 C CA . LEU A 1 201 ? 1.697 23.423 9.540 1.00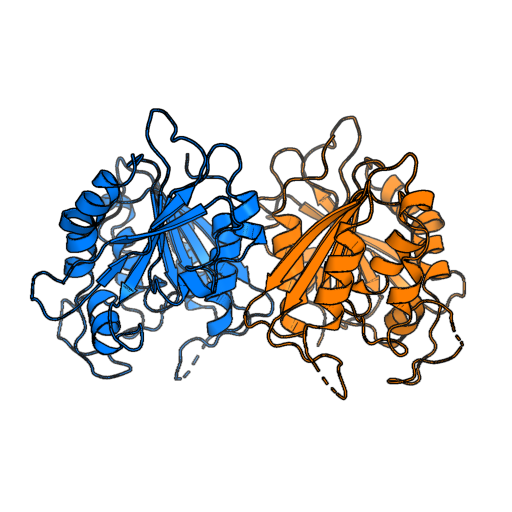 19.58 198 LEU A CA 1
ATOM 1461 C C . LEU A 1 201 ? 2.883 24.323 9.137 1.00 20.73 198 LEU A C 1
ATOM 1462 O O . LEU A 1 201 ? 3.949 24.240 9.745 1.00 21.83 198 LEU A O 1
ATOM 1467 N N . GLU A 1 202 ? 2.733 25.122 8.091 1.00 21.30 199 GLU A N 1
ATOM 1468 C CA . GLU A 1 202 ? 3.871 25.923 7.617 1.00 24.48 199 GLU A CA 1
ATOM 1469 C C . GLU A 1 202 ? 4.371 26.840 8.735 1.00 23.47 199 GLU A C 1
ATOM 1470 O O . GLU A 1 202 ? 5.591 26.949 8.978 1.00 25.53 199 GLU A O 1
ATOM 1476 N N . GLN A 1 203 ? 3.434 27.424 9.480 1.00 24.00 200 GLN A N 1
ATOM 1477 C CA . GLN A 1 203 ? 3.802 28.233 10.645 1.00 25.02 200 GLN A CA 1
ATOM 1478 C C . GLN A 1 203 ? 4.525 27.423 11.725 1.00 23.01 200 GLN A C 1
ATOM 1479 O O . GLN A 1 203 ? 5.536 27.863 12.286 1.00 24.91 200 GLN A O 1
ATOM 1485 N N . ARG A 1 204 ? 3.998 26.235 12.039 1.00 21.19 201 ARG A N 1
ATOM 1486 C CA . ARG A 1 204 ? 4.637 25.384 13.044 1.00 19.64 201 ARG A CA 1
ATOM 1487 C C . ARG A 1 204 ? 6.007 24.879 12.626 1.00 21.33 201 ARG A C 1
ATOM 1488 O O . ARG A 1 204 ? 6.820 24.557 13.492 1.00 22.50 201 ARG A O 1
ATOM 1496 N N . LEU A 1 205 ? 6.237 24.798 11.322 1.00 21.14 202 LEU A N 1
ATOM 1497 C CA . LEU A 1 205 ? 7.512 24.331 10.784 1.00 22.66 202 LEU A CA 1
ATOM 1498 C C . LEU A 1 205 ? 8.579 25.424 10.708 1.00 27.28 202 LEU A C 1
ATOM 1499 O O . LEU A 1 205 ? 9.682 25.148 10.292 1.00 27.17 202 LEU A O 1
ATOM 1504 N N . ARG A 1 206 ? 8.221 26.670 11.013 1.00 27.72 203 ARG A N 1
ATOM 1505 C CA . ARG A 1 206 ? 9.166 27.755 10.850 1.00 30.63 203 ARG A CA 1
ATOM 1506 C C . ARG A 1 206 ? 10.409 27.466 11.658 1.00 25.56 203 ARG A C 1
ATOM 1507 O O . ARG A 1 206 ? 10.332 27.059 12.808 1.00 28.45 203 ARG A O 1
ATOM 1515 N N . GLY A 1 207 ? 11.571 27.613 11.032 1.00 27.12 204 GLY A N 1
ATOM 1516 C CA . GLY A 1 207 ? 12.820 27.320 11.700 1.00 31.53 204 GLY A CA 1
ATOM 1517 C C . GLY A 1 207 ? 13.215 25.860 11.721 1.00 35.28 204 GLY A C 1
ATOM 1518 O O . GLY A 1 207 ? 14.209 25.503 12.334 1.00 35.45 204 GLY A O 1
ATOM 1519 N N . LYS A 1 208 ? 12.385 25.006 11.124 1.00 30.31 205 LYS A N 1
ATOM 1520 C CA . LYS A 1 208 ? 12.614 23.557 11.140 1.00 27.12 205 LYS A CA 1
ATOM 1521 C C . LYS A 1 208 ? 12.535 23.017 9.723 1.00 29.23 205 LYS A C 1
ATOM 1522 O O . LYS A 1 208 ? 12.019 23.680 8.816 1.00 30.82 205 LYS A O 1
ATOM 1528 N N . ARG A 1 209 ? 12.981 21.774 9.560 1.00 29.38 206 ARG A N 1
ATOM 1529 C CA . ARG A 1 209 ? 12.816 21.027 8.309 1.00 28.40 206 ARG A CA 1
ATOM 1530 C C . ARG A 1 209 ? 12.278 19.642 8.666 1.00 26.95 206 ARG A C 1
ATOM 1531 O O . ARG A 1 209 ? 12.500 19.116 9.762 1.00 31.38 206 ARG A O 1
ATOM 1539 N N . ALA A 1 210 ? 11.494 19.085 7.759 1.00 21.59 207 ALA A N 1
ATOM 1540 C CA . ALA A 1 210 ? 10.959 17.739 7.935 1.00 21.95 207 ALA A CA 1
ATOM 1541 C C . ALA A 1 210 ? 10.785 17.116 6.558 1.00 19.90 207 ALA A C 1
ATOM 1542 O O . ALA A 1 210 ? 10.637 17.806 5.567 1.00 20.04 207 ALA A O 1
ATOM 1544 N N . GLU A 1 211 ? 10.945 15.797 6.510 1.00 18.64 208 GLU A N 1
ATOM 1545 C CA . GLU A 1 211 ? 10.628 15.006 5.342 1.00 19.32 208 GLU A CA 1
ATOM 1546 C C . GLU A 1 211 ? 9.411 14.169 5.660 1.00 15.58 208 GLU A C 1
ATOM 1547 O O . GLU A 1 211 ? 9.324 13.620 6.759 1.00 18.07 208 GLU A O 1
ATOM 1553 N N . LEU A 1 212 ? 8.501 14.039 4.692 1.00 15.85 209 LEU A N 1
ATOM 1554 C CA . LEU A 1 212 ? 7.355 13.168 4.806 1.00 16.27 209 LEU A CA 1
ATOM 1555 C C . LEU A 1 212 ? 7.357 12.223 3.613 1.00 16.51 209 LEU A C 1
ATOM 1556 O O . LEU A 1 212 ? 7.336 12.668 2.454 1.00 16.10 209 LEU A O 1
ATOM 1561 N N . LEU A 1 213 ? 7.318 10.931 3.917 1.00 14.94 210 LEU A N 1
ATOM 1562 C CA . LEU A 1 213 ? 7.159 9.880 2.931 1.00 14.09 210 LEU A CA 1
ATOM 1563 C C . LEU A 1 213 ? 5.752 9.316 3.073 1.00 15.01 210 LEU A C 1
ATOM 1564 O O . LEU A 1 213 ? 5.324 8.994 4.193 1.00 15.87 210 LEU A O 1
ATOM 1569 N N . LEU A 1 214 ? 5.048 9.163 1.955 1.00 14.76 211 LEU A N 1
ATOM 1570 C CA . LEU A 1 214 ? 3.696 8.626 1.939 1.00 14.23 211 LEU A CA 1
ATOM 1571 C C . LEU A 1 214 ? 3.621 7.450 0.954 1.00 15.39 211 LEU A C 1
ATOM 1572 O O . LEU A 1 214 ? 4.231 7.520 -0.121 1.00 16.21 211 LEU A O 1
ATOM 1577 N N . TRP A 1 215 ? 2.824 6.455 1.295 1.00 14.77 212 TRP A N 1
ATOM 1578 C CA . TRP A 1 215 ? 2.533 5.325 0.404 1.00 16.19 212 TRP A CA 1
ATOM 1579 C C . TRP A 1 215 ? 1.030 5.087 0.394 1.00 15.52 212 TRP A C 1
ATOM 1580 O O . TRP A 1 215 ? 0.379 5.222 1.436 1.00 15.07 212 TRP A O 1
ATOM 1591 N N . ARG A 1 216 ? 0.538 4.569 -0.732 1.00 15.84 213 ARG A N 1
ATOM 1592 C CA . ARG A 1 216 ? -0.789 3.969 -0.783 1.00 15.77 213 ARG A CA 1
ATOM 1593 C C . ARG A 1 216 ? -0.778 2.910 -1.878 1.00 16.36 213 ARG A C 1
ATOM 1594 O O . ARG A 1 216 ? -0.112 3.073 -2.891 1.00 17.66 213 ARG A O 1
ATOM 1602 N N . GLY A 1 217 ? -1.503 1.833 -1.653 1.00 16.98 214 GLY A N 1
ATOM 1603 C CA . GLY A 1 217 ? -1.596 0.755 -2.647 1.00 16.59 214 GLY A CA 1
ATOM 1604 C C . GLY A 1 217 ? -2.664 0.995 -3.672 1.00 21.01 214 GLY A C 1
ATOM 1605 O O . GLY A 1 217 ? -3.751 1.450 -3.325 1.00 21.85 214 GLY A O 1
ATOM 1606 N N . SER A 1 218 ? -2.377 0.606 -4.916 1.00 21.82 215 SER A N 1
ATOM 1607 C CA . SER A 1 218 ? -3.319 0.797 -6.032 1.00 24.36 215 SER A CA 1
ATOM 1608 C C . SER A 1 218 ? -4.636 0.082 -5.822 1.00 26.30 215 SER A C 1
ATOM 1609 O O . SER A 1 218 ? -5.652 0.523 -6.337 1.00 30.99 215 SER A O 1
ATOM 1612 N N . ALA A 1 219 ? -4.633 -1.006 -5.056 1.00 22.88 216 ALA A N 1
ATOM 1613 C CA . ALA A 1 219 ? -5.820 -1.806 -4.859 1.00 24.24 216 ALA A CA 1
ATOM 1614 C C . ALA A 1 219 ? -6.592 -1.498 -3.576 1.00 25.13 216 ALA A C 1
ATOM 1615 O O . ALA A 1 219 ? -7.619 -2.115 -3.302 1.00 27.60 216 ALA A O 1
ATOM 1617 N N . GLU A 1 220 ? -6.201 -0.463 -2.837 1.00 23.64 217 GLU A N 1
ATOM 1618 C CA . GLU A 1 220 ? -6.916 -0.121 -1.615 1.00 23.24 217 GLU A CA 1
ATOM 1619 C C . GLU A 1 220 ? -8.227 0.611 -1.868 1.00 23.34 217 GLU A C 1
ATOM 1620 O O . GLU A 1 220 ? -8.260 1.599 -2.615 1.00 27.30 217 GLU A O 1
ATOM 1626 N N . PRO A 1 221 ? -9.232 0.291 -1.077 1.00 23.22 218 PRO A N 1
ATOM 1627 C CA . PRO A 1 221 ? -10.446 1.109 -1.081 1.00 29.04 218 PRO A CA 1
ATOM 1628 C C . PRO A 1 221 ? -10.243 2.417 -0.320 1.00 29.25 218 PRO A C 1
ATOM 1629 O O . PRO A 1 221 ? -9.197 2.597 0.289 1.00 29.32 218 PRO A O 1
ATOM 1633 N N . ALA A 1 222 ? -11.198 3.338 -0.414 1.00 31.50 219 ALA A N 1
ATOM 1634 C CA . ALA A 1 222 ? -11.109 4.617 0.288 1.00 30.84 219 ALA A CA 1
ATOM 1635 C C . ALA A 1 222 ? -11.222 4.472 1.792 1.00 32.18 219 ALA A C 1
ATOM 1636 O O . ALA A 1 222 ? -10.708 5.310 2.536 1.00 34.57 219 ALA A O 1
ATOM 1638 N N . SER A 1 223 ? -11.909 3.423 2.236 1.00 30.04 220 SER A N 1
ATOM 1639 C CA . SER A 1 223 ? -12.098 3.176 3.659 1.00 29.94 220 SER A CA 1
ATOM 1640 C C . SER A 1 223 ? -12.548 1.736 3.867 1.00 27.35 220 SER A C 1
ATOM 1641 O O . SER A 1 223 ? -12.896 1.048 2.895 1.00 29.21 220 SER A O 1
ATOM 1644 N N . PRO A 1 224 ? -12.494 1.254 5.110 1.00 25.85 221 PRO A N 1
ATOM 1645 C CA . PRO A 1 224 ? -12.818 -0.158 5.308 1.00 31.23 221 PRO A CA 1
ATOM 1646 C C . PRO A 1 224 ? -14.297 -0.498 5.095 1.00 38.81 221 PRO A C 1
ATOM 1647 O O . PRO A 1 224 ? -14.625 -1.649 4.834 1.00 40.23 221 PRO A O 1
ATOM 1651 N N . ARG A 1 225 ? -15.170 0.494 5.213 1.00 39.77 222 ARG A N 1
ATOM 1652 C CA . ARG A 1 225 ? -16.595 0.327 4.880 1.00 63.70 222 ARG A CA 1
ATOM 1653 C C . ARG A 1 225 ? -17.215 1.665 4.475 1.00 65.26 222 ARG A C 1
ATOM 1654 O O . ARG A 1 225 ? -17.672 1.841 3.340 1.00 68.58 222 ARG A O 1
ATOM 1662 N N . GLU A 1 231 ? -14.211 7.504 -2.880 1.00 45.94 228 GLU A N 1
ATOM 1663 C CA . GLU A 1 231 ? -13.457 7.413 -4.138 1.00 51.83 228 GLU A CA 1
ATOM 1664 C C . GLU A 1 231 ? -11.924 7.177 -3.972 1.00 49.54 228 GLU A C 1
ATOM 1665 O O . GLU A 1 231 ? -11.174 8.084 -3.585 1.00 41.37 228 GLU A O 1
ATOM 1671 N N . PRO A 1 232 ? -11.436 6.001 -4.401 1.00 39.18 229 PRO A N 1
ATOM 1672 C CA . PRO A 1 232 ? -10.179 5.599 -3.792 1.00 34.59 229 PRO A CA 1
ATOM 1673 C C . PRO A 1 232 ? -9.009 6.382 -4.352 1.00 31.09 229 PRO A C 1
ATOM 1674 O O . PRO A 1 232 ? -8.903 6.580 -5.554 1.00 35.64 229 PRO A O 1
ATOM 1678 N N . GLY A 1 233 ? -8.187 6.921 -3.461 1.00 29.87 230 GLY A N 1
ATOM 1679 C CA . GLY A 1 233 ? -6.990 7.625 -3.868 1.00 27.28 230 GLY A CA 1
ATOM 1680 C C . GLY A 1 233 ? -7.167 9.127 -3.857 1.00 29.25 230 GLY A C 1
ATOM 1681 O O . GLY A 1 233 ? -6.183 9.883 -3.945 1.00 26.83 230 GLY A O 1
ATOM 1682 N N . GLN A 1 234 ? -8.420 9.579 -3.844 1.00 28.26 231 GLN A N 1
ATOM 1683 C CA . GLN A 1 234 ? -8.661 11.000 -4.103 1.00 31.91 231 GLN A CA 1
ATOM 1684 C C . GLN A 1 234 ? -8.247 11.857 -2.923 1.00 24.59 231 GLN A C 1
ATOM 1685 O O . GLN A 1 234 ? -7.563 12.856 -3.110 1.00 26.05 231 GLN A O 1
ATOM 1691 N N . ALA A 1 235 ? -8.530 11.385 -1.716 1.00 25.85 232 ALA A N 1
ATOM 1692 C CA . ALA A 1 235 ? -8.117 12.116 -0.500 1.00 26.16 232 ALA A CA 1
ATOM 1693 C C . ALA A 1 235 ? -6.606 12.216 -0.393 1.00 25.06 232 ALA A C 1
ATOM 1694 O O . ALA A 1 235 ? -6.057 13.269 -0.092 1.00 25.74 232 ALA A O 1
ATOM 1696 N N . MET A 1 236 ? -5.931 11.120 -0.710 1.00 25.57 233 MET A N 1
ATOM 1697 C CA . MET A 1 236 ? -4.467 11.132 -0.707 1.00 22.94 233 MET A CA 1
ATOM 1698 C C . MET A 1 236 ? -3.930 12.075 -1.759 1.00 20.20 233 MET A C 1
ATOM 1699 O O . MET A 1 236 ? -2.989 12.849 -1.505 1.00 22.11 233 MET A O 1
ATOM 1704 N N . ALA A 1 237 ? -4.511 12.039 -2.967 1.00 21.77 234 ALA A N 1
ATOM 1705 C CA . ALA A 1 237 ? -4.017 12.900 -4.023 1.00 24.68 234 ALA A CA 1
ATOM 1706 C C . ALA A 1 237 ? -4.165 14.381 -3.654 1.00 23.52 234 ALA A C 1
ATOM 1707 O O . ALA A 1 237 ? -3.257 15.190 -3.900 1.00 26.92 234 ALA A O 1
ATOM 1709 N N . ARG A 1 238 ? -5.293 14.724 -3.043 1.00 25.88 235 ARG A N 1
ATOM 1710 C CA . ARG A 1 238 ? -5.519 16.104 -2.595 1.00 28.23 235 ARG A CA 1
ATOM 1711 C C . ARG A 1 238 ? -4.562 16.511 -1.473 1.00 25.74 235 ARG A C 1
ATOM 1712 O O . ARG A 1 238 ? -3.955 17.569 -1.523 1.00 29.39 235 ARG A O 1
ATOM 1720 N N . LEU A 1 239 ? -4.306 15.584 -0.554 1.00 25.42 236 LEU A N 1
ATOM 1721 C CA . LEU A 1 239 ? -3.373 15.862 0.541 1.00 24.40 236 LEU A CA 1
ATOM 1722 C C . LEU A 1 239 ? -1.951 16.080 0.015 1.00 23.52 236 LEU A C 1
ATOM 1723 O O . LEU A 1 239 ? -1.256 16.997 0.441 1.00 24.63 236 LEU A O 1
ATOM 1728 N N . VAL A 1 240 ? -1.530 15.236 -0.922 1.00 23.52 237 VAL A N 1
ATOM 1729 C CA . VAL A 1 240 ? -0.213 15.379 -1.515 1.00 21.73 237 VAL A CA 1
ATOM 1730 C C . VAL A 1 240 ? -0.079 16.734 -2.226 1.00 25.10 237 VAL A C 1
ATOM 1731 O O . VAL A 1 240 ? 0.892 17.458 -2.017 1.00 26.44 237 VAL A O 1
ATOM 1735 N N . ASP A 1 241 ? -1.077 17.075 -3.035 1.00 28.02 238 ASP A N 1
ATOM 1736 C CA . ASP A 1 241 ? -1.068 18.367 -3.735 1.00 32.60 238 ASP A CA 1
ATOM 1737 C C . ASP A 1 241 ? -0.913 19.529 -2.751 1.00 28.50 238 ASP A C 1
ATOM 1738 O O . ASP A 1 241 ? -0.145 20.465 -2.995 1.00 32.94 238 ASP A O 1
ATOM 1743 N N . ASP A 1 242 ? -1.639 19.470 -1.641 1.00 28.90 239 ASP A N 1
ATOM 1744 C CA . ASP A 1 242 ? -1.571 20.516 -0.608 1.00 31.87 239 ASP A CA 1
ATOM 1745 C C . ASP A 1 242 ? -0.210 20.609 0.094 1.00 37.58 239 ASP A C 1
ATOM 1746 O O . ASP A 1 242 ? 0.409 21.678 0.182 1.00 35.17 239 ASP A O 1
ATOM 1751 N N . LEU A 1 243 ? 0.266 19.479 0.599 1.00 30.55 240 LEU A N 1
ATOM 1752 C CA . LEU A 1 243 ? 1.589 19.432 1.236 1.00 24.70 240 LEU A CA 1
ATOM 1753 C C . LEU A 1 243 ? 2.782 19.821 0.363 1.00 29.06 240 LEU A C 1
ATOM 1754 O O . LEU A 1 243 ? 3.824 20.184 0.885 1.00 31.85 240 LEU A O 1
ATOM 1759 N N . ARG A 1 244 ? 2.671 19.615 -0.958 1.00 28.22 241 ARG A N 1
ATOM 1760 C CA . ARG A 1 244 ? 3.717 20.009 -1.889 1.00 35.90 241 ARG A CA 1
ATOM 1761 C C . ARG A 1 244 ? 3.978 21.520 -1.827 1.00 35.92 241 ARG A C 1
ATOM 1762 O O . ARG A 1 244 ? 5.067 21.969 -2.148 1.00 47.94 241 ARG A O 1
ATOM 1770 N N . ARG A 1 245 ? 3.049 22.260 -1.244 1.00 44.31 242 ARG A N 1
ATOM 1771 C CA . ARG A 1 245 ? 3.164 23.714 -1.142 1.00 45.35 242 ARG A CA 1
ATOM 1772 C C . ARG A 1 245 ? 3.746 24.211 0.180 1.00 48.85 242 ARG A C 1
ATOM 1773 O O . ARG A 1 245 ? 3.789 25.422 0.430 1.00 45.15 242 ARG A O 1
ATOM 1781 N N . VAL A 1 246 ? 4.162 23.297 1.051 1.00 34.43 243 VAL A N 1
ATOM 1782 C CA . VAL A 1 246 ? 4.506 23.674 2.403 1.00 34.08 243 VAL A CA 1
ATOM 1783 C C . VAL A 1 246 ? 5.999 23.946 2.551 1.00 32.57 243 VAL A C 1
ATOM 1784 O O . VAL A 1 246 ? 6.830 23.069 2.377 1.00 28.17 243 VAL A O 1
ATOM 1788 N N . ALA A 1 247 ? 6.350 25.177 2.896 1.00 29.93 244 ALA A N 1
ATOM 1789 C CA . ALA A 1 247 ? 7.746 25.527 3.061 1.00 31.87 244 ALA A CA 1
ATOM 1790 C C . ALA A 1 247 ? 8.348 24.801 4.262 1.00 27.66 244 ALA A C 1
ATOM 1791 O O . ALA A 1 247 ? 7.741 24.751 5.335 1.00 30.30 244 ALA A O 1
ATOM 1793 N N . GLY A 1 248 ? 9.525 24.217 4.060 1.00 25.85 245 GLY A N 1
ATOM 1794 C CA . GLY A 1 248 ? 10.215 23.464 5.095 1.00 27.18 245 GLY A CA 1
ATOM 1795 C C . GLY A 1 248 ? 9.926 21.969 5.027 1.00 25.36 245 GLY A C 1
ATOM 1796 O O . GLY A 1 248 ? 10.570 21.200 5.758 1.00 26.08 245 GLY A O 1
ATOM 1797 N N . LEU A 1 249 ? 8.941 21.571 4.230 1.00 24.18 246 LEU A N 1
ATOM 1798 C CA . LEU A 1 249 ? 8.531 20.150 4.160 1.00 19.47 246 LEU A CA 1
ATOM 1799 C C . LEU A 1 249 ? 8.938 19.558 2.810 1.00 21.30 246 LEU A C 1
ATOM 1800 O O . LEU A 1 249 ? 8.575 20.097 1.748 1.00 24.50 246 LEU A O 1
ATOM 1805 N N . THR A 1 250 ? 9.731 18.479 2.835 1.00 19.98 247 THR A N 1
ATOM 1806 C CA . THR A 1 250 ? 10.053 17.715 1.636 1.00 19.52 247 THR A CA 1
ATOM 1807 C C . THR A 1 250 ? 9.127 16.515 1.587 1.00 20.34 247 THR A C 1
ATOM 1808 O O . THR A 1 250 ? 8.966 15.837 2.592 1.00 24.92 247 THR A O 1
ATOM 1812 N N . LEU A 1 251 ? 8.421 16.333 0.470 1.00 19.55 248 LEU A N 1
ATOM 1813 C CA . LEU A 1 251 ? 7.374 15.346 0.369 1.00 18.74 248 LEU A CA 1
ATOM 1814 C C . LEU A 1 251 ? 7.724 14.332 -0.707 1.00 19.00 248 LEU A C 1
ATOM 1815 O O . LEU A 1 251 ? 8.156 14.723 -1.785 1.00 21.64 248 LEU A O 1
ATOM 1820 N N . ASP A 1 252 ? 7.526 13.035 -0.429 1.00 16.89 249 ASP A N 1
ATOM 1821 C CA . ASP A 1 252 ? 7.719 11.993 -1.431 1.00 19.14 249 ASP A CA 1
ATOM 1822 C C . ASP A 1 252 ? 6.546 11.036 -1.328 1.00 17.87 249 ASP A C 1
ATOM 1823 O O . ASP A 1 252 ? 6.416 10.335 -0.301 1.00 19.55 249 ASP A O 1
ATOM 1828 N N . PHE A 1 253 ? 5.691 11.030 -2.331 1.00 18.26 250 PHE A N 1
ATOM 1829 C CA . PHE A 1 253 ? 4.591 10.091 -2.421 1.00 16.58 250 PHE A CA 1
ATOM 1830 C C . PHE A 1 253 ? 4.982 8.959 -3.356 1.00 15.05 250 PHE A C 1
ATOM 1831 O O . PHE A 1 253 ? 5.334 9.194 -4.548 1.00 16.94 250 PHE A O 1
ATOM 1839 N N . GLN A 1 254 ? 4.774 7.734 -2.890 1.00 15.16 251 GLN A N 1
ATOM 1840 C CA . GLN A 1 254 ? 5.059 6.518 -3.660 1.00 15.72 251 GLN A CA 1
ATOM 1841 C C . GLN A 1 254 ? 3.793 5.684 -3.725 1.00 17.09 251 GLN A C 1
ATOM 1842 O O . GLN A 1 254 ? 3.482 4.959 -2.790 1.00 16.77 251 GLN A O 1
ATOM 1848 N N . PRO A 1 255 ? 3.178 5.599 -4.890 1.00 17.61 252 PRO A N 1
ATOM 1849 C CA . PRO A 1 255 ? 2.084 4.651 -5.072 1.00 18.11 252 PRO A CA 1
ATOM 1850 C C . PRO A 1 255 ? 2.645 3.232 -5.238 1.00 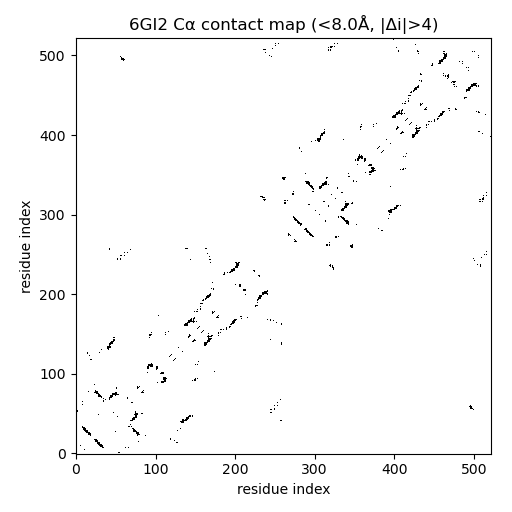18.44 252 PRO A C 1
ATOM 1851 O O . PRO A 1 255 ? 3.767 3.036 -5.748 1.00 20.91 252 PRO A O 1
ATOM 1855 N N . LEU A 1 256 ? 1.933 2.254 -4.721 1.00 16.10 253 LEU A N 1
ATOM 1856 C CA . LEU A 1 256 ? 2.384 0.853 -4.773 1.00 18.31 253 LEU A CA 1
ATOM 1857 C C . LEU A 1 256 ? 1.467 0.028 -5.661 1.00 19.44 253 LEU A C 1
ATOM 1858 O O . LEU A 1 256 ? 0.404 -0.443 -5.223 1.00 19.34 253 LEU A O 1
ATOM 1863 N N . ASP A 1 257 ? 1.861 -0.054 -6.944 1.00 20.32 254 ASP A N 1
ATOM 1864 C CA . ASP A 1 257 ? 1.190 -0.844 -7.959 1.00 24.44 254 ASP A CA 1
ATOM 1865 C C . ASP A 1 257 ? 1.077 -2.281 -7.511 1.00 20.68 254 ASP A C 1
ATOM 1866 O O . ASP A 1 257 ? 2.068 -2.951 -7.166 1.00 22.07 254 ASP A O 1
ATOM 1871 N N . GLY A 1 258 ? -0.138 -2.738 -7.506 1.00 19.50 255 GLY A N 1
ATOM 1872 C CA . GLY A 1 258 ? -0.416 -4.157 -7.309 1.00 21.98 255 GLY A CA 1
ATOM 1873 C C . GLY A 1 258 ? -0.733 -4.556 -5.875 1.00 22.49 255 GLY A C 1
ATOM 1874 O O . GLY A 1 258 ? -1.103 -5.707 -5.653 1.00 21.81 255 GLY A O 1
ATOM 1875 N N . LEU A 1 259 ? -0.743 -3.590 -4.928 1.00 18.73 256 LEU A N 1
ATOM 1876 C CA . LEU A 1 259 ? -0.974 -3.933 -3.528 1.00 19.26 256 LEU A CA 1
ATOM 1877 C C . LEU A 1 259 ? -2.288 -3.387 -2.933 1.00 17.63 256 LEU A C 1
ATOM 1878 O O . LEU A 1 259 ? -2.673 -2.214 -3.144 1.00 22.04 256 LEU A O 1
ATOM 1883 N N . GLY A 1 260 ? -2.878 -4.182 -2.046 1.00 17.72 257 GLY A N 1
ATOM 1884 C CA . GLY A 1 260 ? -3.978 -3.744 -1.187 1.00 20.04 257 GLY A CA 1
ATOM 1885 C C . GLY A 1 260 ? -3.477 -3.406 0.221 1.00 20.95 257 GLY A C 1
ATOM 1886 O O . GLY A 1 260 ? -2.266 -3.333 0.467 1.00 20.02 257 GLY A O 1
ATOM 1887 N N . HIS A 1 261 ? -4.422 -3.100 1.104 1.00 19.78 258 HIS A N 1
ATOM 1888 C CA . HIS A 1 261 ? -4.147 -2.422 2.358 1.00 19.34 258 HIS A CA 1
ATOM 1889 C C . HIS A 1 261 ? -3.163 -3.168 3.251 1.00 19.71 258 HIS A C 1
ATOM 1890 O O . HIS A 1 261 ? -2.220 -2.565 3.776 1.00 20.48 258 HIS A O 1
ATOM 1897 N N . GLY A 1 262 ? -3.392 -4.448 3.471 1.00 18.34 259 GLY A N 1
ATOM 1898 C CA . GLY A 1 262 ? -2.508 -5.190 4.363 1.00 19.75 259 GLY A CA 1
ATOM 1899 C C . GLY A 1 262 ? -1.067 -5.209 3.869 1.00 22.29 259 GLY A C 1
ATOM 1900 O O . GLY A 1 262 ? -0.104 -5.151 4.667 1.00 21.80 259 GLY A O 1
ATOM 1901 N N . GLU A 1 263 ? -0.906 -5.299 2.555 1.00 17.70 260 GLU A N 1
ATOM 1902 C CA . GLU A 1 263 ? 0.414 -5.556 1.985 1.00 15.91 260 GLU A CA 1
ATOM 1903 C C . GLU A 1 263 ? 1.285 -4.316 1.915 1.00 16.11 260 GLU A C 1
ATOM 1904 O O . GLU A 1 263 ? 2.510 -4.412 1.738 1.00 16.75 260 GLU A O 1
ATOM 1910 N N . THR A 1 264 ? 0.712 -3.134 2.128 1.00 15.38 261 THR A N 1
ATOM 1911 C CA . THR A 1 264 ? 1.542 -1.931 2.067 1.00 14.90 261 THR A CA 1
ATOM 1912 C C . THR A 1 264 ? 2.376 -1.758 3.329 1.00 15.75 261 THR A C 1
ATOM 1913 O O . THR A 1 264 ? 3.295 -0.946 3.335 1.00 16.27 261 THR A O 1
ATOM 1917 N N . LEU A 1 265 ? 2.058 -2.497 4.387 1.00 15.76 262 LEU A N 1
ATOM 1918 C CA . LEU A 1 265 ? 2.871 -2.443 5.599 1.00 15.45 262 LEU A CA 1
ATOM 1919 C C . LEU A 1 265 ? 4.289 -2.899 5.337 1.00 14.40 262 LEU A C 1
ATOM 1920 O O . LEU A 1 265 ? 5.273 -2.121 5.438 1.00 14.34 262 LEU A O 1
ATOM 1925 N N . GLY A 1 266 ? 4.443 -4.142 4.865 1.00 15.44 263 GLY A N 1
ATOM 1926 C CA . GLY A 1 266 ? 5.782 -4.624 4.591 1.00 14.98 263 GLY A CA 1
ATOM 1927 C C . GLY A 1 266 ? 6.460 -3.947 3.439 1.00 13.83 263 GLY A C 1
ATOM 1928 O O . GLY A 1 266 ? 7.647 -3.670 3.496 1.00 15.99 263 GLY A O 1
ATOM 1929 N N . ALA A 1 267 ? 5.700 -3.544 2.423 1.00 14.39 264 ALA A N 1
ATOM 1930 C CA . ALA A 1 267 ? 6.260 -2.877 1.261 1.00 14.95 264 ALA A CA 1
ATOM 1931 C C . ALA A 1 267 ? 6.839 -1.538 1.628 1.00 15.44 264 ALA A C 1
ATOM 1932 O O . ALA A 1 267 ? 7.976 -1.231 1.273 1.00 14.90 264 ALA A O 1
ATOM 1934 N N . SER A 1 268 ? 6.078 -0.775 2.403 1.00 14.45 265 SER A N 1
ATOM 1935 C CA . SER A 1 268 ? 6.562 0.523 2.818 1.00 14.41 265 SER A CA 1
ATOM 1936 C C . SER A 1 268 ? 7.778 0.425 3.688 1.00 13.53 265 SER A C 1
ATOM 1937 O O . SER A 1 268 ? 8.710 1.233 3.549 1.00 15.10 265 SER A O 1
ATOM 1940 N N . LEU A 1 269 ? 7.801 -0.564 4.584 1.00 14.74 266 LEU A N 1
ATOM 1941 C CA . LEU A 1 269 ? 8.948 -0.702 5.441 1.00 15.26 266 LEU A CA 1
ATOM 1942 C C . LEU A 1 269 ? 10.219 -1.123 4.689 1.00 14.97 266 LEU A C 1
ATOM 1943 O O . LEU A 1 269 ? 11.297 -0.569 4.866 1.00 14.98 266 LEU A O 1
ATOM 1948 N N . ARG A 1 270 ? 10.083 -2.061 3.758 1.00 14.25 267 ARG A N 1
ATOM 1949 C CA . ARG A 1 270 ? 11.234 -2.427 2.923 1.00 15.39 267 ARG A CA 1
ATOM 1950 C C . ARG A 1 270 ? 11.733 -1.263 2.111 1.00 13.38 267 ARG A C 1
ATOM 1951 O O . ARG A 1 270 ? 12.940 -0.994 2.006 1.00 15.98 267 ARG A O 1
ATOM 1959 N N . LEU A 1 271 ? 10.830 -0.485 1.539 1.00 13.38 268 LEU A N 1
ATOM 1960 C CA . LEU A 1 271 ? 11.218 0.646 0.736 1.00 14.05 268 LEU A CA 1
ATOM 1961 C C . LEU A 1 271 ? 11.791 1.791 1.537 1.00 13.36 268 LEU A C 1
ATOM 1962 O O . LEU A 1 271 ? 12.807 2.381 1.152 1.00 16.57 268 LEU A O 1
ATOM 1967 N N . LEU A 1 272 ? 11.218 2.025 2.724 1.00 14.78 269 LEU A N 1
ATOM 1968 C CA . LEU A 1 272 ? 11.780 3.012 3.629 1.00 15.69 269 LEU A CA 1
ATOM 1969 C C . LEU A 1 272 ? 13.248 2.676 3.948 1.00 14.77 269 LEU A C 1
ATOM 1970 O O . LEU A 1 272 ? 14.135 3.528 3.918 1.00 16.52 269 LEU A O 1
ATOM 1975 N N . LEU A 1 273 ? 13.480 1.426 4.313 1.00 13.98 270 LEU A N 1
ATOM 1976 C CA . LEU A 1 273 ? 14.789 1.013 4.777 1.00 14.75 270 LEU A CA 1
ATOM 1977 C C . LEU A 1 273 ? 15.810 0.923 3.649 1.00 15.95 270 LEU A C 1
ATOM 1978 O O . LEU A 1 273 ? 17.035 0.989 3.894 1.00 20.25 270 LEU A O 1
ATOM 1983 N N . ALA A 1 274 ? 15.337 0.929 2.403 1.00 16.72 271 ALA A N 1
ATOM 1984 C CA . ALA A 1 274 ? 16.208 1.042 1.247 1.00 17.55 271 ALA A CA 1
ATOM 1985 C C . ALA A 1 274 ? 16.598 2.492 0.883 1.00 18.35 271 ALA A C 1
ATOM 1986 O O . ALA A 1 274 ? 17.518 2.720 0.071 1.00 19.48 271 ALA A O 1
ATOM 1988 N N . ARG A 1 275 ? 15.897 3.468 1.438 1.00 17.66 272 ARG A N 1
ATOM 1989 C CA . ARG A 1 275 ? 16.183 4.870 1.156 1.00 18.85 272 ARG A CA 1
ATOM 1990 C C . ARG A 1 275 ? 17.539 5.257 1.760 1.00 20.98 272 ARG A C 1
ATOM 1991 O O . ARG A 1 275 ? 17.992 4.667 2.753 1.00 20.98 272 ARG A O 1
ATOM 1999 N N . PRO A 1 276 ? 18.175 6.292 1.195 1.00 24.46 273 PRO A N 1
ATOM 2000 C CA . PRO A 1 276 ? 19.322 6.898 1.875 1.00 25.31 273 PRO A CA 1
ATOM 2001 C C . PRO A 1 276 ? 18.963 7.293 3.293 1.00 24.88 273 PRO A C 1
ATOM 2002 O O . PRO A 1 276 ? 17.861 7.775 3.524 1.00 25.72 273 PRO A O 1
ATOM 2006 N N . ALA A 1 277 ? 19.925 7.134 4.193 1.00 27.45 274 ALA A N 1
ATOM 2007 C CA . ALA A 1 277 ? 19.775 7.531 5.595 1.00 25.95 274 ALA A CA 1
ATOM 2008 C C . ALA A 1 277 ? 19.470 9.014 5.685 1.00 27.26 274 ALA A C 1
ATOM 2009 O O . ALA A 1 277 ? 19.893 9.826 4.833 1.00 25.97 274 ALA A O 1
ATOM 2011 N N . VAL A 1 278 ? 18.677 9.370 6.698 1.00 25.53 275 VAL A N 1
ATOM 2012 C CA . VAL A 1 278 ? 18.429 10.761 7.015 1.00 26.86 275 VAL A CA 1
ATOM 2013 C C . VAL A 1 278 ? 19.748 11.509 7.137 1.00 28.30 275 VAL A C 1
ATOM 2014 O O . VAL A 1 278 ? 20.689 11.007 7.753 1.00 34.30 275 VAL A O 1
ATOM 2018 N N . GLU A 1 279 ? 19.773 12.711 6.594 1.00 32.00 276 GLU A N 1
ATOM 2019 C CA . GLU A 1 279 ? 20.963 13.570 6.676 1.00 42.92 276 GLU A CA 1
ATOM 2020 C C . GLU A 1 279 ? 21.071 14.107 8.089 1.00 42.00 276 GLU A C 1
ATOM 2021 O O . GLU A 1 279 ? 20.367 15.047 8.434 1.00 41.35 276 GLU A O 1
ATOM 2027 N N . ALA B 1 9 ? -6.572 -7.624 -18.342 1.00 57.30 6 ALA B N 1
ATOM 2028 C CA . ALA B 1 9 ? -6.177 -6.260 -17.894 1.00 54.10 6 ALA B CA 1
ATOM 2029 C C . ALA B 1 9 ? -5.352 -5.569 -18.979 1.00 55.02 6 ALA B C 1
ATOM 2030 O O . ALA B 1 9 ? -4.403 -6.152 -19.515 1.00 50.77 6 ALA B O 1
ATOM 2032 N N . THR B 1 10 ? -5.741 -4.341 -19.314 1.00 48.75 7 THR B N 1
ATOM 2033 C CA . THR B 1 10 ? -4.999 -3.513 -20.259 1.00 51.70 7 THR B CA 1
ATOM 2034 C C . THR B 1 10 ? -3.802 -2.822 -19.584 1.00 52.13 7 THR B C 1
ATOM 2035 O O . THR B 1 10 ? -3.771 -2.611 -18.363 1.00 44.77 7 THR B O 1
ATOM 2039 N N . MET B 1 11 ? -2.798 -2.530 -20.402 1.00 43.54 8 MET B N 1
ATOM 2040 C CA . MET B 1 11 ? -1.579 -1.857 -19.969 1.00 45.36 8 MET B CA 1
ATOM 2041 C C . MET B 1 11 ? -1.830 -0.439 -19.424 1.00 49.35 8 MET B C 1
ATOM 2042 O O . MET B 1 11 ? -2.642 0.305 -19.958 1.00 42.75 8 MET B O 1
ATOM 2047 N N . ASP B 1 12 ? -1.042 -0.046 -18.427 1.00 51.49 9 ASP B N 1
ATOM 2048 C CA . ASP B 1 12 ? -1.021 1.331 -17.917 1.00 57.87 9 ASP B CA 1
ATOM 2049 C C . ASP B 1 12 ? -0.058 2.200 -18.758 1.00 58.07 9 ASP B C 1
ATOM 2050 O O . ASP B 1 12 ? 1.166 2.007 -18.732 1.00 54.57 9 ASP B O 1
ATOM 2055 N N . ARG B 1 13 ? -0.610 3.155 -19.502 1.00 52.49 10 ARG B N 1
ATOM 2056 C CA . ARG B 1 13 ? 0.188 3.941 -20.454 1.00 60.93 10 ARG B CA 1
ATOM 2057 C C . ARG B 1 13 ? 0.476 5.377 -19.984 1.00 52.09 10 ARG B C 1
ATOM 2058 O O . ARG B 1 13 ? 1.157 6.134 -20.675 1.00 48.00 10 ARG B O 1
ATOM 2066 N N . SER B 1 14 ? -0.033 5.751 -18.814 1.00 45.87 11 SER B N 1
ATOM 2067 C CA . SER B 1 14 ? -0.081 7.168 -18.430 1.00 48.67 11 SER B CA 1
ATOM 2068 C C . SER B 1 14 ? 1.323 7.667 -18.106 1.00 42.69 11 SER B C 1
ATOM 2069 O O . SER B 1 14 ? 1.675 8.822 -18.354 1.00 45.12 11 SER B O 1
ATOM 2072 N N . LEU B 1 15 ? 2.146 6.761 -17.591 1.00 43.36 12 LEU B N 1
ATOM 2073 C CA . LEU B 1 15 ? 3.574 7.001 -17.477 1.00 40.21 12 LEU B CA 1
ATOM 2074 C C . LEU B 1 15 ? 4.206 7.550 -18.768 1.00 36.95 12 LEU B C 1
ATOM 2075 O O . LEU B 1 15 ? 5.096 8.406 -18.719 1.00 40.97 12 LEU B O 1
ATOM 2080 N N . LEU B 1 16 ? 3.831 6.975 -19.901 1.00 38.66 13 LEU B N 1
ATOM 2081 C CA . LEU B 1 16 ? 4.653 7.068 -21.111 1.00 39.87 13 LEU B CA 1
ATOM 2082 C C . LEU B 1 16 ? 4.634 8.447 -21.769 1.00 41.54 13 LEU B C 1
ATOM 2083 O O . LEU B 1 16 ? 5.561 8.795 -22.490 1.00 39.08 13 LEU B O 1
ATOM 2088 N N . GLN B 1 17 ? 3.606 9.244 -21.492 1.00 43.92 14 GLN B N 1
ATOM 2089 C CA . GLN B 1 17 ? 3.501 10.599 -22.052 1.00 54.72 14 GLN B CA 1
ATOM 2090 C C . GLN B 1 17 ? 4.010 11.694 -21.092 1.00 49.97 14 GLN B C 1
ATOM 2091 O O . GLN B 1 17 ? 4.209 12.837 -21.504 1.00 47.63 14 GLN B O 1
ATOM 2097 N N . ARG B 1 18 ? 4.170 11.360 -19.813 1.00 43.93 15 ARG B N 1
ATOM 2098 C CA . ARG B 1 18 ? 4.498 12.360 -18.792 1.00 43.36 15 ARG B CA 1
ATOM 2099 C C . ARG B 1 18 ? 5.779 13.124 -19.120 1.00 43.16 15 ARG B C 1
ATOM 2100 O O . ARG B 1 18 ? 6.779 12.540 -19.574 1.00 38.97 15 ARG B O 1
ATOM 2108 N N . GLN B 1 19 ? 5.755 14.421 -18.814 1.00 43.13 16 GLN B N 1
ATOM 2109 C CA . GLN B 1 19 ? 6.876 15.321 -19.078 1.00 49.01 16 GLN B CA 1
ATOM 2110 C C . GLN B 1 19 ? 7.494 15.838 -17.773 1.00 36.63 16 GLN B C 1
ATOM 2111 O O . GLN B 1 19 ? 8.427 16.620 -17.816 1.00 42.09 16 GLN B O 1
ATOM 2117 N N . ASP B 1 20 ? 6.983 15.385 -16.631 1.00 41.67 17 ASP B N 1
ATOM 2118 C CA . ASP B 1 20 ? 7.300 15.999 -15.349 1.00 41.65 17 ASP B CA 1
ATOM 2119 C C . ASP B 1 20 ? 8.280 15.162 -14.520 1.00 39.71 17 ASP B C 1
ATOM 2120 O O . ASP B 1 20 ? 8.492 15.440 -13.356 1.00 38.62 17 ASP B O 1
ATOM 2125 N N . LEU B 1 21 ? 8.876 14.138 -15.131 1.00 34.22 18 LEU B N 1
ATOM 2126 C CA . LEU B 1 21 ? 9.776 13.248 -14.417 1.00 32.76 18 LEU B CA 1
ATOM 2127 C C . LEU B 1 21 ? 11.144 13.361 -15.060 1.00 28.49 18 LEU B C 1
ATOM 2128 O O . LEU B 1 21 ? 11.274 13.841 -16.191 1.00 27.48 18 LEU B O 1
ATOM 2133 N N . PRO B 1 22 ? 12.183 12.853 -14.373 1.00 24.05 19 PRO B N 1
ATOM 2134 C CA . PRO B 1 22 ? 13.522 12.993 -14.930 1.00 23.14 19 PRO B CA 1
ATOM 2135 C C . PRO B 1 22 ? 13.853 11.913 -15.950 1.00 19.71 19 PRO B C 1
ATOM 2136 O O . PRO B 1 22 ? 15.023 11.650 -16.193 1.00 22.56 19 PRO B O 1
ATOM 2140 N N . TYR B 1 23 ? 12.817 11.371 -16.597 1.00 21.65 20 TYR B N 1
ATOM 2141 C CA . TYR B 1 23 ? 12.933 10.364 -17.650 1.00 20.59 20 TYR B CA 1
ATOM 2142 C C . TYR B 1 23 ? 11.986 10.763 -18.782 1.00 22.42 20 TYR B C 1
ATOM 2143 O O . TYR B 1 23 ? 10.925 11.390 -18.540 1.00 22.25 20 TYR B O 1
ATOM 2152 N N . ARG B 1 24 ? 12.375 10.428 -20.003 1.00 20.08 21 ARG B N 1
ATOM 2153 C CA . ARG B 1 24 ? 11.512 10.474 -21.155 1.00 21.15 21 ARG B CA 1
ATOM 2154 C C . ARG B 1 24 ? 11.444 9.086 -21.791 1.00 20.95 21 ARG B C 1
ATOM 2155 O O . ARG B 1 24 ? 12.446 8.393 -21.906 1.00 20.39 21 ARG B O 1
ATOM 2163 N N . PHE B 1 25 ? 10.261 8.703 -22.254 1.00 20.92 22 PHE B N 1
ATOM 2164 C CA . PHE B 1 25 ? 10.048 7.389 -22.784 1.00 19.62 22 PHE B CA 1
ATOM 2165 C C . PHE B 1 25 ? 9.812 7.437 -24.292 1.00 24.22 22 PHE B C 1
ATOM 2166 O O . PHE B 1 25 ? 9.137 8.347 -24.810 1.00 25.09 22 PHE B O 1
ATOM 2174 N N . SER B 1 26 ? 10.360 6.448 -24.983 1.00 19.73 23 SER B N 1
ATOM 2175 C CA . SER B 1 26 ? 10.169 6.290 -26.411 1.00 22.65 23 SER B CA 1
ATOM 2176 C C . SER B 1 26 ? 10.027 4.804 -26.727 1.00 23.73 23 SER B C 1
ATOM 2177 O O . SER B 1 26 ? 10.396 3.963 -25.903 1.00 25.33 23 SER B O 1
ATOM 2180 N N . ALA B 1 27 ? 9.463 4.464 -27.877 1.00 21.20 24 ALA B N 1
ATOM 2181 C CA . ALA B 1 27 ? 9.270 3.071 -28.290 1.00 20.54 24 ALA B CA 1
ATOM 2182 C C . ALA B 1 27 ? 10.238 2.686 -29.383 1.00 20.66 24 ALA B C 1
ATOM 2183 O O . ALA B 1 27 ? 10.503 3.475 -30.292 1.00 22.51 24 ALA B O 1
ATOM 2185 N N . VAL B 1 28 ? 10.777 1.477 -29.284 1.00 20.09 25 VAL B N 1
ATOM 2186 C CA . VAL B 1 28 ? 11.585 0.833 -30.305 1.00 20.81 25 VAL B CA 1
ATOM 2187 C C . VAL B 1 28 ? 10.912 -0.496 -30.638 1.00 21.18 25 VAL B C 1
ATOM 2188 O O . VAL B 1 28 ? 10.773 -1.362 -29.780 1.00 19.89 25 VAL B O 1
ATOM 2192 N N . ASP B 1 29 ? 10.444 -0.663 -31.870 1.00 20.16 26 ASP B N 1
ATOM 2193 C CA . ASP B 1 29 ? 9.729 -1.837 -32.286 1.00 19.32 26 ASP B CA 1
ATOM 2194 C C . ASP B 1 29 ? 10.597 -2.823 -33.075 1.00 18.24 26 ASP B C 1
ATOM 2195 O O . ASP B 1 29 ? 11.404 -2.424 -33.896 1.00 19.61 26 ASP B O 1
ATOM 2200 N N . LEU B 1 30 ? 10.404 -4.109 -32.832 1.00 16.55 27 LEU B N 1
ATOM 2201 C CA . LEU B 1 30 ? 11.115 -5.183 -33.564 1.00 16.68 27 LEU B CA 1
ATOM 2202 C C . LEU B 1 30 ? 10.161 -6.348 -33.669 1.00 17.78 27 LEU B C 1
ATOM 2203 O O . LEU B 1 30 ? 9.381 -6.582 -32.751 1.00 18.96 27 LEU B O 1
ATOM 2208 N N . ASP B 1 31 ? 10.262 -7.130 -34.736 1.00 16.93 28 ASP B N 1
ATOM 2209 C CA . ASP B 1 31 ? 9.588 -8.413 -34.800 1.00 17.90 28 ASP B CA 1
ATOM 2210 C C . ASP B 1 31 ? 10.578 -9.544 -34.542 1.00 16.75 28 ASP B C 1
ATOM 2211 O O . ASP B 1 31 ? 11.777 -9.385 -34.703 1.00 19.06 28 ASP B O 1
ATOM 2216 N N . SER B 1 32 ? 10.085 -10.710 -34.136 1.00 16.11 29 SER B N 1
ATOM 2217 C CA . SER B 1 32 ? 10.918 -11.872 -34.062 1.00 17.28 29 SER B CA 1
ATOM 2218 C C . SER B 1 32 ? 11.382 -12.319 -35.436 1.00 17.85 29 SER B C 1
ATOM 2219 O O . SER B 1 32 ? 10.786 -11.921 -36.450 1.00 19.30 29 SER B O 1
ATOM 2222 N N . VAL B 1 33 ? 12.486 -13.051 -35.452 1.00 17.12 30 VAL B N 1
ATOM 2223 C CA . VAL B 1 33 ? 13.080 -13.485 -36.721 1.00 18.30 30 VAL B CA 1
ATOM 2224 C C . VAL B 1 33 ? 12.075 -14.287 -37.525 1.00 20.02 30 VAL B C 1
ATOM 2225 O O . VAL B 1 33 ? 11.931 -14.071 -38.760 1.00 21.11 30 VAL B O 1
ATOM 2229 N N . ASP B 1 34 ? 11.291 -15.122 -36.854 1.00 20.44 31 ASP B N 1
ATOM 2230 C CA . ASP B 1 34 ? 10.304 -15.935 -37.551 1.00 20.86 31 ASP B CA 1
ATOM 2231 C C . ASP B 1 34 ? 9.026 -15.160 -37.909 1.00 22.58 31 ASP B C 1
ATOM 2232 O O . ASP B 1 34 ? 8.111 -15.719 -38.509 1.00 25.43 31 ASP B O 1
ATOM 2237 N N . GLY B 1 35 ? 8.971 -13.865 -37.582 1.00 21.54 32 GLY B N 1
ATOM 2238 C CA . GLY B 1 35 ? 7.844 -12.996 -37.925 1.00 21.53 32 GLY B CA 1
ATOM 2239 C C . GLY B 1 35 ? 6.566 -13.181 -37.114 1.00 21.00 32 GLY B C 1
ATOM 2240 O O . GLY B 1 35 ? 5.586 -12.474 -37.328 1.00 24.77 32 GLY B O 1
ATOM 2241 N N . GLN B 1 36 ? 6.577 -14.082 -36.130 1.00 20.29 33 GLN B N 1
ATOM 2242 C CA . GLN B 1 36 ? 5.345 -14.433 -35.418 1.00 23.33 33 GLN B CA 1
ATOM 2243 C C . GLN B 1 36 ? 5.056 -13.595 -34.175 1.00 24.49 33 GLN B C 1
ATOM 2244 O O . GLN B 1 36 ? 3.915 -13.533 -33.714 1.00 24.65 33 GLN B O 1
ATOM 2250 N N . ARG B 1 37 ? 6.087 -12.968 -33.619 1.00 21.82 34 ARG B N 1
ATOM 2251 C CA . ARG B 1 37 ? 5.932 -12.204 -32.391 1.00 20.53 34 ARG B CA 1
ATOM 2252 C C . ARG B 1 37 ? 6.379 -10.777 -32.635 1.00 19.52 34 ARG B C 1
ATOM 2253 O O . ARG B 1 37 ? 7.283 -10.532 -33.434 1.00 19.80 34 ARG B O 1
ATOM 2261 N N . HIS B 1 38 ? 5.719 -9.849 -31.963 1.00 19.46 35 HIS B N 1
ATOM 2262 C CA . HIS B 1 38 ? 5.803 -8.448 -32.249 1.00 17.61 35 HIS B CA 1
ATOM 2263 C C . HIS B 1 38 ? 6.125 -7.667 -30.988 1.00 18.87 35 HIS B C 1
ATOM 2264 O O . HIS B 1 38 ? 5.318 -7.646 -30.074 1.00 20.51 35 HIS B O 1
ATOM 2271 N N . TYR B 1 39 ? 7.376 -7.237 -30.889 1.00 16.17 36 TYR B N 1
ATOM 2272 C CA . TYR B 1 39 ? 7.882 -6.565 -29.679 1.00 16.82 36 TYR B CA 1
ATOM 2273 C C . TYR B 1 39 ? 7.755 -5.055 -29.750 1.00 17.01 36 TYR B C 1
ATOM 2274 O O . TYR B 1 39 ? 7.870 -4.434 -30.818 1.00 17.60 36 TYR B O 1
ATOM 2283 N N . ARG B 1 40 ? 7.514 -4.459 -28.595 1.00 16.94 37 ARG B N 1
ATOM 2284 C CA . ARG B 1 40 ? 7.685 -3.037 -28.374 1.00 17.42 37 ARG B CA 1
ATOM 2285 C C . ARG B 1 40 ? 8.560 -2.834 -27.164 1.00 16.68 37 ARG B C 1
ATOM 2286 O O . ARG B 1 40 ? 8.173 -3.281 -26.070 1.00 18.28 37 ARG B O 1
ATOM 2294 N N . LEU B 1 41 ? 9.738 -2.244 -27.373 1.00 15.96 38 LEU B N 1
ATOM 2295 C CA . LEU B 1 41 ? 10.635 -1.895 -26.265 1.00 15.21 38 LEU B CA 1
ATOM 2296 C C . LEU B 1 41 ? 10.339 -0.478 -25.840 1.00 17.81 38 LEU B C 1
ATOM 2297 O O . LEU B 1 41 ? 10.391 0.446 -26.666 1.00 17.89 38 LEU B O 1
ATOM 2302 N N A TRP B 1 42 ? 9.975 -0.293 -24.575 0.50 15.16 39 TRP B N 1
ATOM 2303 N N B TRP B 1 42 ? 9.970 -0.300 -24.578 0.50 16.20 39 TRP B N 1
ATOM 2304 C CA A TRP B 1 42 ? 9.838 1.053 -24.043 0.50 15.50 39 TRP B CA 1
ATOM 2305 C CA B TRP B 1 42 ? 9.831 1.028 -24.027 0.50 17.24 39 TRP B CA 1
ATOM 2306 C C A TRP B 1 42 ? 11.114 1.474 -23.387 0.50 16.26 39 TRP B C 1
ATOM 2307 C C B TRP B 1 42 ? 11.156 1.413 -23.439 0.50 16.78 39 TRP B C 1
ATOM 2308 O O A TRP B 1 42 ? 11.523 0.890 -22.374 0.50 15.97 39 TRP B O 1
ATOM 2309 O O B TRP B 1 42 ? 11.713 0.653 -22.633 0.50 16.66 39 TRP B O 1
ATOM 2330 N N . LEU B 1 43 ? 11.726 2.517 -23.935 1.00 16.10 40 LEU B N 1
ATOM 2331 C CA . LEU B 1 43 ? 13.030 2.989 -23.508 1.00 16.87 40 LEU B CA 1
ATOM 2332 C C . LEU B 1 43 ? 12.842 4.204 -22.629 1.00 17.72 40 LEU B C 1
ATOM 2333 O O . LEU B 1 43 ? 12.324 5.239 -23.100 1.00 20.29 40 LEU B O 1
ATOM 2338 N N . GLY B 1 44 ? 13.250 4.107 -21.374 1.00 15.00 41 GLY B N 1
ATOM 2339 C CA . GLY B 1 44 ? 13.254 5.228 -20.449 1.00 15.27 41 GLY B CA 1
ATOM 2340 C C . GLY B 1 44 ? 14.624 5.815 -20.387 1.00 18.02 41 GLY B C 1
ATOM 2341 O O . GLY B 1 44 ? 15.550 5.182 -19.855 1.00 17.13 41 GLY B O 1
ATOM 2342 N N . ARG B 1 45 ? 14.797 7.014 -20.984 1.00 17.62 42 ARG B N 1
ATOM 2343 C CA . ARG B 1 45 ? 16.106 7.623 -21.047 1.00 17.94 42 ARG B CA 1
ATOM 2344 C C . ARG B 1 45 ? 16.137 8.762 -20.030 1.00 19.78 42 ARG B C 1
ATOM 2345 O O . ARG B 1 45 ? 15.241 9.632 -20.058 1.00 19.39 42 ARG B O 1
ATOM 2353 N N . PRO B 1 46 ? 17.117 8.760 -19.113 1.00 17.50 43 PRO B N 1
ATOM 2354 C CA . PRO B 1 46 ? 17.272 9.853 -18.163 1.00 18.38 43 PRO B CA 1
ATOM 2355 C C . PRO B 1 46 ? 17.490 11.195 -18.877 1.00 20.13 43 PRO B C 1
ATOM 2356 O O . PRO B 1 46 ? 18.099 11.222 -19.931 1.00 19.72 43 PRO B O 1
ATOM 2360 N N . LEU B 1 47 ? 16.969 12.259 -18.292 1.00 21.18 44 LEU B N 1
ATOM 2361 C CA . LEU B 1 47 ? 17.353 13.603 -18.757 1.00 21.66 44 LEU B CA 1
ATOM 2362 C C . LEU B 1 47 ? 18.814 13.853 -18.503 1.00 22.33 44 LEU B C 1
ATOM 2363 O O . LEU B 1 47 ? 19.457 14.626 -19.228 1.00 25.42 44 LEU B O 1
ATOM 2368 N N . GLN B 1 48 ? 19.356 13.195 -17.483 1.00 19.29 45 GLN B N 1
ATOM 2369 C CA . GLN B 1 48 ? 20.781 13.208 -17.191 1.00 21.04 45 GLN B CA 1
ATOM 2370 C C . GLN B 1 48 ? 21.604 12.857 -18.393 1.00 21.07 45 GLN B C 1
ATOM 2371 O O . GLN B 1 48 ? 21.299 11.887 -19.088 1.00 21.41 45 GLN B O 1
ATOM 2377 N N . ALA B 1 49 ? 22.714 13.570 -18.623 1.00 21.00 46 ALA B N 1
ATOM 2378 C CA . ALA B 1 49 ? 23.634 13.202 -19.669 1.00 24.96 46 ALA B CA 1
ATOM 2379 C C . ALA B 1 49 ? 24.348 11.891 -19.342 1.00 22.91 46 ALA B C 1
ATOM 2380 O O . ALA B 1 49 ? 24.545 11.571 -18.168 1.00 21.86 46 ALA B O 1
ATOM 2382 N N . PRO B 1 50 ? 24.666 11.100 -20.364 1.00 22.52 47 PRO B N 1
ATOM 2383 C CA . PRO B 1 50 ? 25.299 9.833 -20.068 1.00 22.86 47 PRO B CA 1
ATOM 2384 C C . PRO B 1 50 ? 26.667 10.020 -19.468 1.00 23.72 47 PRO B C 1
ATOM 2385 O O . PRO B 1 50 ? 27.409 10.900 -19.898 1.00 25.29 47 PRO B O 1
ATOM 2389 N N . PRO B 1 51 ? 27.043 9.164 -18.522 1.00 20.00 48 PRO B N 1
ATOM 2390 C CA . PRO B 1 51 ? 28.443 9.055 -18.152 1.00 21.02 48 PRO B CA 1
ATOM 2391 C C . PRO B 1 51 ? 29.308 8.765 -19.369 1.00 21.39 48 PRO B C 1
ATOM 2392 O O . PRO B 1 51 ? 28.827 8.283 -20.393 1.00 21.96 48 PRO B O 1
ATOM 2396 N N . ALA B 1 52 ? 30.613 9.006 -19.217 1.00 22.57 49 ALA B N 1
ATOM 2397 C CA . ALA B 1 52 ? 31.551 8.743 -20.282 1.00 25.22 49 ALA B CA 1
ATOM 2398 C C . ALA B 1 52 ? 31.501 7.293 -20.749 1.00 24.24 49 ALA B C 1
ATOM 2399 O O . ALA B 1 52 ? 31.609 7.018 -21.938 1.00 25.29 49 ALA B O 1
ATOM 2401 N N . ALA B 1 53 ? 31.297 6.363 -19.808 1.00 23.38 50 ALA B N 1
ATOM 2402 C CA . ALA B 1 53 ? 31.237 4.944 -20.136 1.00 23.41 50 ALA B CA 1
ATOM 2403 C C . ALA B 1 53 ? 29.829 4.459 -20.571 1.00 22.60 50 ALA B C 1
ATOM 2404 O O . ALA B 1 53 ? 29.674 3.309 -20.915 1.00 25.63 50 ALA B O 1
ATOM 2406 N N . GLY B 1 54 ? 28.860 5.369 -20.652 1.00 20.38 51 GLY B N 1
ATOM 2407 C CA . GLY B 1 54 ? 27.481 5.024 -21.068 1.00 20.68 51 GLY B CA 1
ATOM 2408 C C . GLY B 1 54 ? 26.583 4.806 -19.861 1.00 18.96 51 GLY B C 1
ATOM 2409 O O . GLY B 1 54 ? 27.056 4.736 -18.724 1.00 18.50 51 GLY B O 1
ATOM 2410 N N . TYR B 1 55 ? 25.270 4.816 -20.090 1.00 16.36 52 TYR B N 1
ATOM 2411 C CA . TYR B 1 55 ? 24.322 4.532 -18.995 1.00 15.36 52 TYR B CA 1
ATOM 2412 C C . TYR B 1 55 ? 24.425 3.043 -18.606 1.00 15.53 52 TYR B C 1
ATOM 2413 O O . TYR B 1 55 ? 24.462 2.189 -19.486 1.00 16.53 52 TYR B O 1
ATOM 2422 N N . PRO B 1 56 ? 24.306 2.742 -17.313 1.00 14.37 53 PRO B N 1
ATOM 2423 C CA . PRO B 1 56 ? 23.947 1.368 -16.950 1.00 13.87 53 PRO B CA 1
ATOM 2424 C C . PRO B 1 56 ? 22.548 1.085 -17.466 1.00 16.42 53 PRO B C 1
ATOM 2425 O O . PRO B 1 56 ? 21.777 1.997 -17.645 1.00 15.80 53 PRO B O 1
ATOM 2429 N N A VAL B 1 57 ? 22.241 -0.197 -17.679 0.50 12.13 54 VAL B N 1
ATOM 2430 N N B VAL B 1 57 ? 22.230 -0.179 -17.740 0.50 14.96 54 VAL B N 1
ATOM 2431 C CA A VAL B 1 57 ? 20.982 -0.571 -18.322 0.50 11.07 54 VAL B CA 1
ATOM 2432 C CA B VAL B 1 57 ? 20.919 -0.471 -18.326 0.50 15.19 54 VAL B CA 1
ATOM 2433 C C A VAL B 1 57 ? 20.250 -1.578 -17.464 0.50 11.87 54 VAL B C 1
ATOM 2434 C C B VAL B 1 57 ? 20.230 -1.620 -17.641 0.50 14.17 54 VAL B C 1
ATOM 2435 O O A VAL B 1 57 ? 20.849 -2.514 -16.928 0.50 12.52 54 VAL B O 1
ATOM 2436 O O B VAL B 1 57 ? 20.863 -2.689 -17.403 0.50 13.81 54 VAL B O 1
ATOM 2443 N N . VAL B 1 58 ? 18.950 -1.374 -17.319 1.00 13.04 55 VAL B N 1
ATOM 2444 C CA . VAL B 1 58 ? 18.082 -2.353 -16.685 1.00 13.29 55 VAL B CA 1
ATOM 2445 C C . VAL B 1 58 ? 17.058 -2.821 -17.702 1.00 13.75 55 VAL B C 1
ATOM 2446 O O . VAL B 1 58 ? 16.172 -2.038 -18.142 1.00 13.90 55 VAL B O 1
ATOM 2450 N N . TRP B 1 59 ? 17.200 -4.064 -18.120 1.00 12.06 56 TRP B N 1
ATOM 2451 C CA . TRP B 1 59 ? 16.294 -4.747 -19.074 1.00 11.90 56 TRP B CA 1
ATOM 2452 C C . TRP B 1 59 ? 15.212 -5.505 -18.334 1.00 12.44 56 TRP B C 1
ATOM 2453 O O . TRP B 1 59 ? 15.518 -6.234 -17.370 1.00 13.76 56 TRP B O 1
ATOM 2464 N N . MET B 1 60 ? 13.960 -5.257 -18.681 1.00 12.74 57 MET B N 1
ATOM 2465 C CA . MET B 1 60 ? 12.835 -5.889 -17.993 1.00 13.15 57 MET B CA 1
ATOM 2466 C C . MET B 1 60 ? 11.991 -6.705 -18.948 1.00 13.38 57 MET B C 1
ATOM 2467 O O . MET B 1 60 ? 11.482 -6.160 -19.940 1.00 14.22 57 MET B O 1
ATOM 2472 N N . LEU B 1 61 ? 11.777 -7.974 -18.619 1.00 13.69 58 LEU B N 1
ATOM 2473 C CA . LEU B 1 61 ? 10.822 -8.828 -19.349 1.00 13.76 58 LEU B CA 1
ATOM 2474 C C . LEU B 1 61 ? 9.411 -8.436 -18.959 1.00 14.70 58 LEU B C 1
ATOM 2475 O O . LEU B 1 61 ? 9.194 -7.560 -18.119 1.00 15.56 58 LEU B O 1
ATOM 2480 N N . ASP B 1 62 ? 8.426 -9.042 -19.615 1.00 15.28 59 ASP B N 1
ATOM 2481 C CA . ASP B 1 62 ? 7.029 -8.630 -19.449 1.00 16.39 59 ASP B CA 1
ATOM 2482 C C . ASP B 1 62 ? 6.879 -7.142 -19.431 1.00 16.57 59 ASP B C 1
ATOM 2483 O O . ASP B 1 62 ? 6.284 -6.552 -18.519 1.00 17.65 59 ASP B O 1
ATOM 2488 N N . GLY B 1 63 ? 7.361 -6.513 -20.492 1.00 14.88 60 GLY B N 1
ATOM 2489 C CA . GLY B 1 63 ? 7.543 -5.086 -20.481 1.00 15.61 60 GLY B CA 1
ATOM 2490 C C . GLY B 1 63 ? 6.277 -4.281 -20.290 1.00 15.28 60 GLY B C 1
ATOM 2491 O O . GLY B 1 63 ? 6.332 -3.223 -19.671 1.00 17.28 60 GLY B O 1
ATOM 2492 N N . ASN B 1 64 ? 5.160 -4.774 -20.840 1.00 18.20 61 ASN B N 1
ATOM 2493 C CA . ASN B 1 64 ? 3.912 -4.019 -20.709 1.00 18.43 61 ASN B CA 1
ATOM 2494 C C . ASN B 1 64 ? 3.529 -3.928 -19.202 1.00 20.25 61 ASN B C 1
ATOM 2495 O O . ASN B 1 64 ? 3.075 -2.889 -18.719 1.00 23.85 61 ASN B O 1
ATOM 2500 N N . ALA B 1 65 ? 3.706 -5.030 -18.484 1.00 16.11 62 ALA B N 1
ATOM 2501 C CA . ALA B 1 65 ? 3.463 -5.058 -17.033 1.00 16.30 62 ALA B CA 1
ATOM 2502 C C . ALA B 1 65 ? 4.502 -4.244 -16.255 1.00 17.13 62 ALA B C 1
ATOM 2503 O O . ALA B 1 65 ? 4.171 -3.512 -15.306 1.00 18.07 62 ALA B O 1
ATOM 2505 N N . ALA B 1 66 ? 5.765 -4.345 -16.676 1.00 15.80 63 ALA B N 1
ATOM 2506 C CA . ALA B 1 66 ? 6.851 -3.632 -16.009 1.00 15.93 63 ALA B CA 1
ATOM 2507 C C . ALA B 1 66 ? 6.634 -2.119 -16.040 1.00 16.29 63 ALA B C 1
ATOM 2508 O O . ALA B 1 66 ? 6.811 -1.441 -15.029 1.00 16.92 63 ALA B O 1
ATOM 2510 N N . VAL B 1 67 ? 6.192 -1.588 -17.178 1.00 16.98 64 VAL B N 1
ATOM 2511 C CA . VAL B 1 67 ? 5.884 -0.150 -17.272 1.00 19.63 64 VAL B CA 1
ATOM 2512 C C . VAL B 1 67 ? 4.835 0.308 -16.281 1.00 18.82 64 VAL B C 1
ATOM 2513 O O . VAL B 1 67 ? 5.004 1.337 -15.631 1.00 21.02 64 VAL B O 1
ATOM 2517 N N . GLY B 1 68 ? 3.835 -0.537 -16.037 1.00 21.47 65 GLY B N 1
ATOM 2518 C CA . GLY B 1 68 ? 2.809 -0.203 -15.036 1.00 23.69 65 GLY B CA 1
ATOM 2519 C C . GLY B 1 68 ? 3.341 -0.200 -13.608 1.00 22.89 65 GLY B C 1
ATOM 2520 O O . GLY B 1 68 ? 2.719 0.364 -12.704 1.00 23.97 65 GLY B O 1
ATOM 2521 N N . ALA B 1 69 ? 4.510 -0.784 -13.378 1.00 19.33 66 ALA B N 1
ATOM 2522 C CA . ALA B 1 69 ? 5.094 -0.868 -12.049 1.00 18.25 66 ALA B CA 1
ATOM 2523 C C . ALA B 1 69 ? 6.256 0.098 -11.839 1.00 19.76 66 ALA B C 1
ATOM 2524 O O . ALA B 1 69 ? 6.845 0.166 -10.750 1.00 23.04 66 ALA B O 1
ATOM 2526 N N . LEU B 1 70 ? 6.539 0.932 -12.834 1.00 17.54 67 LEU B N 1
ATOM 2527 C CA . LEU B 1 70 ? 7.560 1.965 -12.699 1.00 17.74 67 LEU B CA 1
ATOM 2528 C C . LEU B 1 70 ? 6.912 3.218 -12.116 1.00 22.71 67 LEU B C 1
ATOM 2529 O O . LEU B 1 70 ? 6.377 4.056 -12.844 1.00 25.36 67 LEU B O 1
ATOM 2534 N N . ASP B 1 71 ? 7.033 3.375 -10.815 1.00 21.15 68 ASP B N 1
ATOM 2535 C CA . ASP B 1 71 ? 6.315 4.419 -10.126 1.00 22.70 68 ASP B CA 1
ATOM 2536 C C . ASP B 1 71 ? 7.097 5.726 -10.162 1.00 20.56 68 ASP B C 1
ATOM 2537 O O . ASP B 1 71 ? 8.334 5.737 -10.207 1.00 18.85 68 ASP B O 1
ATOM 2542 N N . GLU B 1 72 ? 6.361 6.821 -9.986 1.00 23.58 69 GLU B N 1
ATOM 2543 C CA . GLU B 1 72 ? 6.949 8.160 -10.024 1.00 21.90 69 GLU B CA 1
ATOM 2544 C C . GLU B 1 72 ? 8.029 8.391 -8.983 1.00 20.42 69 GLU B C 1
ATOM 2545 O O . GLU B 1 72 ? 9.026 9.046 -9.245 1.00 19.69 69 GLU B O 1
ATOM 2551 N N . SER B 1 73 ? 7.868 7.827 -7.789 1.00 18.69 70 SER B N 1
ATOM 2552 C CA . SER B 1 73 ? 8.858 8.021 -6.729 1.00 17.94 70 SER B CA 1
ATOM 2553 C C . SER B 1 73 ? 10.177 7.343 -7.065 1.00 18.23 70 SER B C 1
ATOM 2554 O O . SER B 1 73 ? 11.237 7.928 -6.979 1.00 19.09 70 SER B O 1
ATOM 2557 N N . THR B 1 74 ? 10.074 6.100 -7.521 1.00 20.36 71 THR B N 1
ATOM 2558 C CA . THR B 1 74 ? 11.262 5.376 -7.982 1.00 20.90 71 THR B CA 1
ATOM 2559 C C . THR B 1 74 ? 11.958 6.117 -9.118 1.00 19.61 71 THR B C 1
ATOM 2560 O O . THR B 1 74 ? 13.160 6.314 -9.070 1.00 19.28 71 THR B O 1
ATOM 2564 N N . LEU B 1 75 ? 11.198 6.578 -10.101 1.00 17.49 72 LEU B N 1
ATOM 2565 C CA . LEU B 1 75 ? 11.793 7.272 -11.231 1.00 18.10 72 LEU B CA 1
ATOM 2566 C C . LEU B 1 75 ? 12.496 8.571 -10.814 1.00 21.04 72 LEU B C 1
ATOM 2567 O O . LEU B 1 75 ? 13.622 8.821 -11.237 1.00 22.43 72 LEU B O 1
ATOM 2572 N N A ARG B 1 76 ? 11.890 9.349 -9.915 0.50 19.21 73 ARG B N 1
ATOM 2573 N N B ARG B 1 76 ? 11.868 9.346 -9.917 0.50 19.70 73 ARG B N 1
ATOM 2574 C CA A ARG B 1 76 ? 12.564 10.557 -9.445 0.50 20.66 73 ARG B CA 1
ATOM 2575 C CA B ARG B 1 76 ? 12.515 10.527 -9.336 0.50 21.72 73 ARG B CA 1
ATOM 2576 C C A ARG B 1 76 ? 13.860 10.266 -8.683 0.50 20.97 73 ARG B C 1
ATOM 2577 C C B ARG B 1 76 ? 13.861 10.218 -8.729 0.50 21.63 73 ARG B C 1
ATOM 2578 O O A ARG B 1 76 ? 14.865 10.944 -8.876 0.50 22.75 73 ARG B O 1
ATOM 2579 O O B ARG B 1 76 ? 14.844 10.927 -8.950 0.50 24.16 73 ARG B O 1
ATOM 2594 N N . ARG B 1 77 ? 13.864 9.235 -7.851 1.00 19.13 74 ARG B N 1
ATOM 2595 C CA . ARG B 1 77 ? 15.044 8.905 -7.060 1.00 23.29 74 ARG B CA 1
ATOM 2596 C C . ARG B 1 77 ? 16.142 8.174 -7.813 1.00 20.28 74 ARG B C 1
ATOM 2597 O O . ARG B 1 77 ? 17.314 8.237 -7.419 1.00 23.44 74 ARG B O 1
ATOM 2605 N N . LEU B 1 78 ? 15.804 7.533 -8.936 1.00 19.19 75 LEU B N 1
ATOM 2606 C CA . LEU B 1 78 ? 16.814 6.937 -9.796 1.00 18.35 75 LEU B CA 1
ATOM 2607 C C . LEU B 1 78 ? 17.738 8.002 -10.372 1.00 19.54 75 LEU B C 1
ATOM 2608 O O . LEU B 1 78 ? 18.870 7.702 -10.741 1.00 20.40 75 LEU B O 1
ATOM 2613 N N . ALA B 1 79 ? 17.242 9.220 -10.476 1.00 21.76 76 ALA B N 1
ATOM 2614 C CA . ALA B 1 79 ? 18.049 10.327 -11.003 1.00 22.25 76 ALA B CA 1
ATOM 2615 C C . ALA B 1 79 ? 18.999 10.842 -9.927 1.00 22.20 76 ALA B C 1
ATOM 2616 O O . ALA B 1 79 ? 18.828 11.949 -9.394 1.00 27.04 76 ALA B O 1
ATOM 2618 N N . ASP B 1 80 ? 20.036 10.053 -9.646 1.00 20.57 77 ASP B N 1
ATOM 2619 C CA . ASP B 1 80 ? 20.986 10.306 -8.561 1.00 22.24 77 ASP B CA 1
ATOM 2620 C C . ASP B 1 80 ? 22.371 10.633 -9.086 1.00 21.76 77 ASP B C 1
ATOM 2621 O O . ASP B 1 80 ? 23.362 10.568 -8.339 1.00 23.39 77 ASP B O 1
ATOM 2626 N N . GLY B 1 81 ? 22.451 10.955 -10.376 1.00 20.29 78 GLY B N 1
ATOM 2627 C CA . GLY B 1 81 ? 23.723 11.227 -11.046 1.00 21.14 78 GLY B CA 1
ATOM 2628 C C . GLY B 1 81 ? 24.269 10.070 -11.836 1.00 20.10 78 GLY B C 1
ATOM 2629 O O . GLY B 1 81 ? 25.245 10.218 -12.590 1.00 20.67 78 GLY B O 1
ATOM 2630 N N . ASP B 1 82 ? 23.719 8.879 -11.565 1.00 18.79 79 ASP B N 1
ATOM 2631 C CA . ASP B 1 82 ? 24.079 7.661 -12.326 1.00 17.92 79 ASP B CA 1
ATOM 2632 C C . ASP B 1 82 ? 22.808 6.901 -12.744 1.00 16.59 79 ASP B C 1
ATOM 2633 O O . ASP B 1 82 ? 22.738 5.655 -12.593 1.00 19.16 79 ASP B O 1
ATOM 2638 N N . ALA B 1 83 ? 21.835 7.627 -13.268 1.00 17.01 80 ALA B N 1
ATOM 2639 C CA . ALA B 1 83 ? 20.543 7.061 -13.617 1.00 15.45 80 ALA B CA 1
ATOM 2640 C C . ALA B 1 83 ? 20.716 5.992 -14.692 1.00 15.62 80 ALA B C 1
ATOM 2641 O O . ALA B 1 83 ? 21.479 6.165 -15.643 1.00 16.40 80 ALA B O 1
ATOM 2643 N N . PRO B 1 84 ? 19.928 4.905 -14.623 1.00 14.31 81 PRO B N 1
ATOM 2644 C CA . PRO B 1 84 ? 20.016 3.897 -15.666 1.00 14.90 81 PRO B CA 1
ATOM 2645 C C . PRO B 1 84 ? 19.093 4.174 -16.841 1.00 14.59 81 PRO B C 1
ATOM 2646 O O . PRO B 1 84 ? 18.040 4.779 -16.715 1.00 15.51 81 PRO B O 1
ATOM 2650 N N . LEU B 1 85 ? 19.477 3.632 -17.982 1.00 14.11 82 LEU B N 1
ATOM 2651 C CA . LEU B 1 85 ? 18.575 3.448 -19.086 1.00 15.82 82 LEU B CA 1
ATOM 2652 C C . LEU B 1 85 ? 17.633 2.276 -18.746 1.00 14.79 82 LEU B C 1
ATOM 2653 O O . LEU B 1 85 ? 18.099 1.230 -18.296 1.00 16.11 82 LEU B O 1
ATOM 2658 N N . LEU B 1 86 ? 16.332 2.495 -18.869 1.00 13.88 83 LEU B N 1
ATOM 2659 C CA . LEU B 1 86 ? 15.334 1.451 -18.594 1.00 16.05 83 LEU B CA 1
ATOM 2660 C C . LEU B 1 86 ? 14.814 0.909 -19.914 1.00 15.70 83 LEU B C 1
ATOM 2661 O O . LEU B 1 86 ? 14.482 1.685 -20.808 1.00 16.32 83 LEU B O 1
ATOM 2666 N N . VAL B 1 87 ? 14.824 -0.411 -20.100 1.00 12.96 84 VAL B N 1
ATOM 2667 C CA . VAL B 1 87 ? 14.333 -1.003 -21.337 1.00 13.81 84 VAL B CA 1
ATOM 2668 C C . VAL B 1 87 ? 13.304 -2.064 -20.980 1.00 14.59 84 VAL B C 1
ATOM 2669 O O . VAL B 1 87 ? 13.663 -3.146 -20.523 1.00 16.38 84 VAL B O 1
ATOM 2673 N N . ALA B 1 88 ? 12.041 -1.778 -21.204 1.00 13.20 85 ALA B N 1
ATOM 2674 C CA . ALA B 1 88 ? 10.954 -2.706 -20.934 1.00 13.88 85 ALA B CA 1
ATOM 2675 C C . ALA B 1 88 ? 10.622 -3.444 -22.223 1.00 14.26 85 ALA B C 1
ATOM 2676 O O . ALA B 1 88 ? 10.176 -2.811 -23.188 1.00 15.62 85 ALA B O 1
ATOM 2678 N N . ILE B 1 89 ? 10.880 -4.740 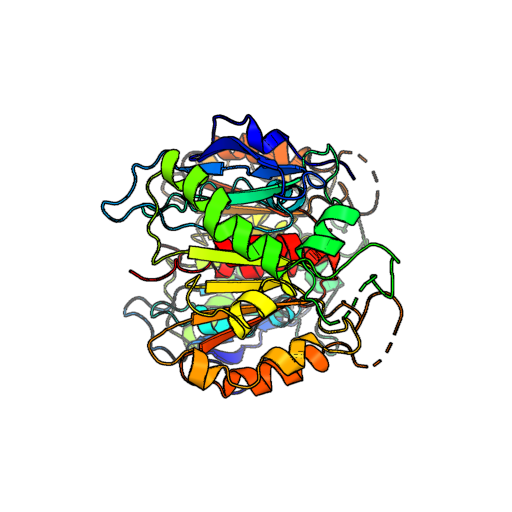-22.261 1.00 13.02 86 ILE B N 1
ATOM 2679 C CA . ILE B 1 89 ? 10.685 -5.557 -23.479 1.00 14.04 86 ILE B CA 1
ATOM 2680 C C . ILE B 1 89 ? 9.279 -6.091 -23.491 1.00 14.57 86 ILE B C 1
ATOM 2681 O O . ILE B 1 89 ? 8.995 -7.124 -22.877 1.00 15.62 86 ILE B O 1
ATOM 2686 N N . GLY B 1 90 ? 8.385 -5.376 -24.161 1.00 15.79 87 GLY B N 1
ATOM 2687 C CA . GLY B 1 90 ? 7.001 -5.768 -24.230 1.00 16.99 87 GLY B CA 1
ATOM 2688 C C . GLY B 1 90 ? 6.573 -6.229 -25.592 1.00 18.32 87 GLY B C 1
ATOM 2689 O O . GLY B 1 90 ? 7.388 -6.445 -26.475 1.00 16.30 87 GLY B O 1
ATOM 2690 N N . TYR B 1 91 ? 5.284 -6.488 -25.697 1.00 17.47 88 TYR B N 1
ATOM 2691 C CA . TYR B 1 91 ? 4.677 -6.984 -26.912 1.00 19.18 88 TYR B CA 1
ATOM 2692 C C . TYR B 1 91 ? 3.713 -5.932 -27.436 1.00 22.02 88 TYR B C 1
ATOM 2693 O O . TYR B 1 91 ? 3.139 -5.127 -26.695 1.00 21.81 88 TYR B O 1
ATOM 2702 N N . ARG B 1 92 ? 3.519 -5.931 -28.759 1.00 21.60 89 ARG B N 1
ATOM 2703 C CA . ARG B 1 92 ? 2.622 -4.955 -29.379 1.00 27.01 89 ARG B CA 1
ATOM 2704 C C . ARG B 1 92 ? 1.159 -5.355 -29.250 1.00 33.86 89 ARG B C 1
ATOM 2705 O O . ARG B 1 92 ? 0.645 -6.162 -30.002 1.00 44.04 89 ARG B O 1
ATOM 2713 N N . THR B 1 93 ? 0.554 -4.896 -28.165 1.00 39.22 90 THR B N 1
ATOM 2714 C CA . THR B 1 93 ? -0.773 -5.349 -27.749 1.00 40.42 90 THR B CA 1
ATOM 2715 C C . THR B 1 93 ? -1.216 -4.405 -26.650 1.00 43.77 90 THR B C 1
ATOM 2716 O O . THR B 1 93 ? -0.391 -3.955 -25.859 1.00 36.12 90 THR B O 1
ATOM 2720 N N . PRO B 1 94 ? -2.522 -4.121 -26.573 1.00 43.02 91 PRO B N 1
ATOM 2721 C CA . PRO B 1 94 ? -3.011 -3.258 -25.496 1.00 47.04 91 PRO B CA 1
ATOM 2722 C C . PRO B 1 94 ? -2.920 -3.895 -24.102 1.00 41.84 91 PRO B C 1
ATOM 2723 O O . PRO B 1 94 ? -3.008 -3.182 -23.094 1.00 40.68 91 PRO B O 1
ATOM 2727 N N . LEU B 1 95 ? -2.747 -5.218 -24.054 1.00 34.56 92 LEU B N 1
ATOM 2728 C CA . LEU B 1 95 ? -2.870 -5.980 -22.822 1.00 37.53 92 LEU B CA 1
ATOM 2729 C C . LEU B 1 95 ? -1.579 -5.883 -22.008 1.00 38.80 92 LEU B C 1
ATOM 2730 O O . LEU B 1 95 ? -0.493 -5.594 -22.525 1.00 32.69 92 LEU B O 1
ATOM 2735 N N . ARG B 1 96 ? -1.733 -6.069 -20.710 1.00 36.07 93 ARG B N 1
ATOM 2736 C CA . ARG B 1 96 ? -0.626 -6.029 -19.776 1.00 32.64 93 ARG B CA 1
ATOM 2737 C C . ARG B 1 96 ? 0.339 -7.232 -19.936 1.00 33.29 93 ARG B C 1
ATOM 2738 O O . ARG B 1 96 ? 1.566 -7.104 -19.771 1.00 30.66 93 ARG B O 1
ATOM 2746 N N . ILE B 1 97 ? -0.211 -8.351 -20.397 1.00 33.50 94 ILE B N 1
ATOM 2747 C CA . ILE B 1 97 ? 0.517 -9.626 -20.535 1.00 36.16 94 ILE B CA 1
ATOM 2748 C C . ILE B 1 97 ? 0.121 -10.269 -21.884 1.00 34.59 94 ILE B C 1
ATOM 2749 O O . ILE B 1 97 ? -1.050 -10.256 -22.254 1.00 37.74 94 ILE B O 1
ATOM 2754 N N . ASP B 1 98 ? 1.104 -10.785 -22.631 1.00 32.52 95 ASP B N 1
ATOM 2755 C CA . ASP B 1 98 ? 0.846 -11.508 -23.902 1.00 31.00 95 ASP B CA 1
ATOM 2756 C C . ASP B 1 98 ? 1.183 -12.987 -23.704 1.00 34.94 95 ASP B C 1
ATOM 2757 O O . ASP B 1 98 ? 2.371 -13.377 -23.711 1.00 30.47 95 ASP B O 1
ATOM 2762 N N . ARG B 1 99 ? 0.152 -13.803 -23.502 1.00 31.47 96 ARG B N 1
ATOM 2763 C CA . ARG B 1 99 ? 0.355 -15.197 -23.097 1.00 28.15 96 ARG B CA 1
ATOM 2764 C C . ARG B 1 99 ? 1.140 -16.023 -24.111 1.00 27.25 96 ARG B C 1
ATOM 2765 O O . ARG B 1 99 ? 2.104 -16.704 -23.764 1.00 26.83 96 ARG B O 1
ATOM 2773 N N . ALA B 1 100 ? 0.777 -15.927 -25.380 1.00 28.06 97 ALA B N 1
ATOM 2774 C CA . ALA B 1 100 ? 1.415 -16.738 -26.406 1.00 29.80 97 ALA B CA 1
ATOM 2775 C C . ALA B 1 100 ? 2.889 -16.362 -26.588 1.00 25.56 97 ALA B C 1
ATOM 2776 O O . ALA B 1 100 ? 3.770 -17.237 -26.621 1.00 24.41 97 ALA B O 1
ATOM 2778 N N . GLY B 1 101 ? 3.140 -15.054 -26.622 1.00 28.23 98 GLY B N 1
ATOM 2779 C CA . GLY B 1 101 ? 4.488 -14.550 -26.854 1.00 24.70 98 GLY B CA 1
ATOM 2780 C C . GLY B 1 101 ? 5.433 -15.004 -25.767 1.00 23.53 98 GLY B C 1
ATOM 2781 O O . GLY B 1 101 ? 6.520 -15.522 -26.041 1.00 23.16 98 GLY B O 1
ATOM 2782 N N . ARG B 1 102 ? 5.023 -14.750 -24.528 1.00 22.52 99 ARG B N 1
ATOM 2783 C CA . ARG B 1 102 ? 5.874 -15.050 -23.396 1.00 22.83 99 ARG B CA 1
ATOM 2784 C C . ARG B 1 102 ? 6.045 -16.540 -23.205 1.00 22.28 99 ARG B C 1
ATOM 2785 O O . ARG B 1 102 ? 7.128 -17.011 -22.823 1.00 20.42 99 ARG B O 1
ATOM 2793 N N . THR B 1 103 ? 4.996 -17.325 -23.486 1.00 20.60 100 THR B N 1
ATOM 2794 C CA . THR B 1 103 ? 5.132 -18.748 -23.345 1.00 21.14 100 THR B CA 1
ATOM 2795 C C . THR B 1 103 ? 6.218 -19.271 -24.275 1.00 19.74 100 THR B C 1
ATOM 2796 O O . THR B 1 103 ? 6.990 -20.134 -23.891 1.00 21.91 100 THR B O 1
ATOM 2800 N N . PHE B 1 104 ? 6.268 -18.792 -25.531 1.00 19.21 101 PHE B N 1
ATOM 2801 C CA . PHE B 1 104 ? 7.326 -19.258 -26.412 1.00 21.12 101 PHE B CA 1
ATOM 2802 C C . PHE B 1 104 ? 8.710 -18.668 -26.039 1.00 17.04 101 PHE B C 1
ATOM 2803 O O . PHE B 1 104 ? 9.705 -19.357 -25.968 1.00 18.36 101 PHE B O 1
ATOM 2811 N N . ASP B 1 105 ? 8.747 -17.371 -25.812 1.00 17.17 102 ASP B N 1
ATOM 2812 C CA . ASP B 1 105 ? 10.008 -16.663 -25.687 1.00 16.56 102 ASP B CA 1
ATOM 2813 C C . ASP B 1 105 ? 10.755 -16.942 -24.387 1.00 14.02 102 ASP B C 1
ATOM 2814 O O . ASP B 1 105 ? 11.964 -16.813 -24.329 1.00 16.31 102 ASP B O 1
ATOM 2819 N N . TYR B 1 106 ? 10.035 -17.294 -23.327 1.00 16.47 103 TYR B N 1
ATOM 2820 C CA . TYR B 1 106 ? 10.628 -17.335 -21.996 1.00 15.92 103 TYR B CA 1
ATOM 2821 C C . TYR B 1 106 ? 10.944 -18.744 -21.532 1.00 17.00 103 TYR B C 1
ATOM 2822 O O . TYR B 1 106 ? 11.508 -18.913 -20.480 1.00 17.08 103 TYR B O 1
ATOM 2831 N N . THR B 1 107 ? 10.586 -19.772 -22.325 1.00 17.95 104 THR B N 1
ATOM 2832 C CA . THR B 1 107 ? 10.761 -21.149 -21.866 1.00 19.29 104 THR B CA 1
ATOM 2833 C C . THR B 1 107 ? 11.884 -21.818 -22.642 1.00 18.31 104 THR B C 1
ATOM 2834 O O . THR B 1 107 ? 11.945 -21.727 -23.878 1.00 19.30 104 THR B O 1
ATOM 2838 N N . PRO B 1 108 ? 12.726 -22.583 -21.949 1.00 21.05 105 PRO B N 1
ATOM 2839 C CA . PRO B 1 108 ? 13.785 -23.325 -22.597 1.00 24.54 105 PRO B CA 1
ATOM 2840 C C . PRO B 1 108 ? 13.278 -24.508 -23.398 1.00 22.95 105 PRO B C 1
ATOM 2841 O O . PRO B 1 108 ? 12.139 -24.972 -23.220 1.00 22.65 105 PRO B O 1
ATOM 2845 N N . ALA B 1 109 ? 14.103 -24.925 -24.339 1.00 25.09 106 ALA B N 1
ATOM 2846 C CA . ALA B 1 109 ? 13.781 -26.090 -25.158 1.00 29.89 106 ALA B CA 1
ATOM 2847 C C . ALA B 1 109 ? 14.046 -27.336 -24.302 1.00 33.95 106 ALA B C 1
ATOM 2848 O O . ALA B 1 109 ? 14.893 -27.309 -23.421 1.00 37.11 106 ALA B O 1
ATOM 2850 N N . SER B 1 110 ? 13.261 -28.387 -24.514 1.00 45.47 107 SER B N 1
ATOM 2851 C CA . SER B 1 110 ? 13.417 -29.640 -23.746 1.00 51.42 107 SER B CA 1
ATOM 2852 C C . SER B 1 110 ? 14.424 -30.588 -24.406 1.00 54.00 107 SER B C 1
ATOM 2853 O O . SER B 1 110 ? 14.205 -31.025 -25.527 1.00 54.91 107 SER B O 1
ATOM 2856 N N . GLN B 1 116 ? 7.212 -28.350 -29.721 1.00 52.23 113 GLN B N 1
ATOM 2857 C CA . GLN B 1 116 ? 6.943 -28.662 -28.321 1.00 53.55 113 GLN B CA 1
ATOM 2858 C C . GLN B 1 116 ? 6.064 -27.608 -27.652 1.00 42.89 113 GLN B C 1
ATOM 2859 O O . GLN B 1 116 ? 5.913 -26.494 -28.153 1.00 37.97 113 GLN B O 1
ATOM 2865 N N . ARG B 1 117 ? 5.368 -28.025 -26.602 1.00 36.57 114 ARG B N 1
ATOM 2866 C CA . ARG B 1 117 ? 4.159 -27.349 -26.174 1.00 34.52 114 ARG B CA 1
ATOM 2867 C C . ARG B 1 117 ? 4.167 -27.218 -24.659 1.00 33.77 114 ARG B C 1
ATOM 2868 O O . ARG B 1 117 ? 4.738 -28.053 -23.959 1.00 33.11 114 ARG B O 1
ATOM 2876 N N . ASP B 1 118 ? 3.575 -26.131 -24.165 1.00 30.46 115 ASP B N 1
ATOM 2877 C CA . ASP B 1 118 ? 3.486 -25.919 -22.720 1.00 30.36 115 ASP B CA 1
ATOM 2878 C C . ASP B 1 118 ? 2.511 -26.954 -22.131 1.00 33.43 115 ASP B C 1
ATOM 2879 O O . ASP B 1 118 ? 1.334 -26.976 -22.503 1.00 32.43 115 ASP B O 1
ATOM 2884 N N . PRO B 1 119 ? 2.978 -27.763 -21.158 1.00 36.96 116 PRO B N 1
ATOM 2885 C CA . PRO B 1 119 ? 2.148 -28.840 -20.584 1.00 42.03 116 PRO B CA 1
ATOM 2886 C C . PRO B 1 119 ? 0.898 -28.325 -19.879 1.00 53.05 116 PRO B C 1
ATOM 2887 O O . PRO B 1 119 ? -0.106 -29.048 -19.760 1.00 52.83 116 PRO B O 1
ATOM 2891 N N . LEU B 1 120 ? 0.955 -27.074 -19.435 1.00 40.08 117 LEU B N 1
ATOM 2892 C CA . LEU B 1 120 ? -0.175 -26.445 -18.780 1.00 45.00 117 LEU B CA 1
ATOM 2893 C C . LEU B 1 120 ? -1.103 -25.704 -19.740 1.00 49.29 117 LEU B C 1
ATOM 2894 O O . LEU B 1 120 ? -2.298 -25.995 -19.763 1.00 52.51 117 LEU B O 1
ATOM 2899 N N . ASN B 1 121 ? -0.587 -24.741 -20.513 1.00 40.73 118 ASN B N 1
ATOM 2900 C CA . ASN B 1 121 ? -1.466 -23.926 -21.368 1.00 38.39 118 ASN B CA 1
ATOM 2901 C C . ASN B 1 121 ? -1.522 -24.348 -22.854 1.00 42.25 118 ASN B C 1
ATOM 2902 O O . ASN B 1 121 ? -2.329 -23.804 -23.629 1.00 39.12 118 ASN B O 1
ATOM 2907 N N . GLY B 1 122 ? -0.703 -25.326 -23.240 1.00 36.93 119 GLY B N 1
ATOM 2908 C CA . GLY B 1 122 ? -0.816 -25.969 -24.550 1.00 41.37 119 GLY B CA 1
ATOM 2909 C C . GLY B 1 122 ? -0.182 -25.185 -25.700 1.00 39.70 119 GLY B C 1
ATOM 2910 O O . GLY B 1 122 ? -0.150 -25.654 -26.848 1.00 35.36 119 GLY B O 1
ATOM 2911 N N . LEU B 1 123 ? 0.304 -23.986 -25.404 1.00 32.44 120 LEU B N 1
ATOM 2912 C CA . LEU B 1 123 ? 0.847 -23.096 -26.426 1.00 30.54 120 LEU B CA 1
ATOM 2913 C C . LEU B 1 123 ? 2.272 -23.490 -26.761 1.00 28.65 120 LEU B C 1
ATOM 2914 O O . LEU B 1 123 ? 2.937 -24.172 -25.981 1.00 28.89 120 LEU B O 1
ATOM 2919 N N . PRO B 1 124 ? 2.746 -23.125 -27.966 1.00 27.39 121 PRO B N 1
ATOM 2920 C CA . PRO B 1 124 ? 4.116 -23.468 -28.325 1.00 23.69 121 PRO B CA 1
ATOM 2921 C C . PRO B 1 124 ? 5.132 -22.928 -27.308 1.00 23.42 121 PRO B C 1
ATOM 2922 O O . PRO B 1 124 ? 4.947 -21.814 -26.810 1.00 25.24 121 PRO B O 1
ATOM 2926 N N . SER B 1 125 ? 6.173 -23.697 -27.055 1.00 22.73 122 SER B N 1
ATOM 2927 C CA . SER B 1 125 ? 7.191 -23.345 -26.061 1.00 22.87 122 SER B CA 1
ATOM 2928 C C . SER B 1 125 ? 8.558 -23.631 -26.607 1.00 24.42 122 SER B C 1
ATOM 2929 O O . SER B 1 125 ? 8.683 -24.175 -27.697 1.00 27.60 122 SER B O 1
ATOM 2932 N N . GLY B 1 126 ? 9.599 -23.220 -25.897 1.00 20.57 123 GLY B N 1
ATOM 2933 C CA . GLY B 1 126 ? 10.966 -23.578 -26.202 1.00 18.64 123 GLY B CA 1
ATOM 2934 C C . GLY B 1 126 ? 11.796 -22.565 -26.999 1.00 20.51 123 GLY B C 1
ATOM 2935 O O . GLY B 1 126 ? 12.881 -22.898 -27.475 1.00 24.60 123 GLY B O 1
ATOM 2936 N N . GLY B 1 127 ? 11.361 -21.317 -26.990 1.00 19.93 124 GLY B N 1
ATOM 2937 C CA . GLY B 1 127 ? 12.009 -20.244 -27.730 1.00 19.17 124 GLY B CA 1
ATOM 2938 C C . GLY B 1 127 ? 12.981 -19.373 -26.958 1.00 18.89 124 GLY B C 1
ATOM 2939 O O . GLY B 1 127 ? 13.403 -18.314 -27.472 1.00 19.28 124 GLY B O 1
ATOM 2940 N N . ALA B 1 128 ? 13.351 -19.775 -25.736 1.00 17.32 125 ALA B N 1
ATOM 2941 C CA . ALA B 1 128 ? 14.250 -18.944 -24.930 1.00 17.57 125 ALA B CA 1
ATOM 2942 C C . ALA B 1 128 ? 15.536 -18.560 -25.629 1.00 17.92 125 ALA B C 1
ATOM 2943 O O . ALA B 1 128 ? 15.977 -17.410 -25.548 1.00 17.60 125 ALA B O 1
ATOM 2945 N N . ASP B 1 129 ? 16.197 -19.509 -26.292 1.00 19.09 126 ASP B N 1
ATOM 2946 C CA . ASP B 1 129 ? 17.459 -19.173 -26.887 1.00 19.51 126 ASP B CA 1
ATOM 2947 C C . ASP B 1 129 ? 17.317 -18.219 -28.081 1.00 18.34 126 ASP B C 1
ATOM 2948 O O . ASP B 1 129 ? 18.193 -17.349 -28.265 1.00 19.34 126 ASP B O 1
ATOM 2953 N N . ALA B 1 130 ? 16.269 -18.389 -28.879 1.00 18.73 127 ALA B N 1
ATOM 2954 C CA . ALA B 1 130 ? 15.995 -17.448 -29.973 1.00 18.76 127 ALA B CA 1
ATOM 2955 C C . ALA B 1 130 ? 15.689 -16.065 -29.440 1.00 20.90 127 ALA B C 1
ATOM 2956 O O . ALA B 1 130 ? 16.086 -15.065 -30.034 1.00 18.17 127 ALA B O 1
ATOM 2958 N N . PHE B 1 131 ? 15.001 -15.992 -28.299 1.00 16.99 128 PHE B N 1
ATOM 2959 C CA . PHE B 1 131 ? 14.717 -14.712 -27.689 1.00 16.40 128 PHE B CA 1
ATOM 2960 C C . PHE B 1 131 ? 15.989 -14.044 -27.160 1.00 15.93 128 PHE B C 1
ATOM 2961 O O . PHE B 1 131 ? 16.215 -12.858 -27.398 1.00 15.15 128 PHE B O 1
ATOM 2969 N N . LEU B 1 132 ? 16.840 -14.799 -26.447 1.00 15.66 129 LEU B N 1
ATOM 2970 C CA . LEU B 1 132 ? 18.076 -14.236 -25.948 1.00 15.56 129 LEU B CA 1
ATOM 2971 C C . LEU B 1 132 ? 19.033 -13.863 -27.098 1.00 14.32 129 LEU B C 1
ATOM 2972 O O . LEU B 1 132 ? 19.745 -12.868 -27.007 1.00 16.11 129 LEU B O 1
ATOM 2977 N N . ASP B 1 133 ? 18.977 -14.630 -28.192 1.00 15.82 130 ASP B N 1
ATOM 2978 C CA . ASP B 1 133 ? 19.723 -14.265 -29.394 1.00 16.70 130 ASP B CA 1
ATOM 2979 C C . ASP B 1 133 ? 19.218 -12.957 -30.011 1.00 15.47 130 ASP B C 1
ATOM 2980 O O . ASP B 1 133 ? 20.009 -12.120 -30.452 1.00 16.94 130 ASP B O 1
ATOM 2985 N N . LEU B 1 134 ? 17.904 -12.755 -30.012 1.00 15.45 131 LEU B N 1
ATOM 2986 C CA . LEU B 1 134 ? 17.333 -11.528 -30.542 1.00 15.58 131 LEU B CA 1
ATOM 2987 C C . LEU B 1 134 ? 17.712 -10.345 -29.654 1.00 15.09 131 LEU B C 1
ATOM 2988 O O . LEU B 1 134 ? 17.989 -9.248 -30.122 1.00 17.45 131 LEU B O 1
ATOM 2993 N N . LEU B 1 135 ? 17.698 -10.541 -28.339 1.00 15.33 132 LEU B N 1
ATOM 2994 C CA . LEU B 1 135 ? 18.122 -9.469 -27.453 1.00 16.34 132 LEU B CA 1
ATOM 2995 C C . LEU B 1 135 ? 19.587 -9.061 -27.795 1.00 14.33 132 LEU B C 1
ATOM 2996 O O . LEU B 1 135 ? 19.872 -7.863 -27.956 1.00 15.96 132 LEU B O 1
ATOM 3001 N N . ARG B 1 136 ? 20.469 -10.030 -27.968 1.00 14.72 133 ARG B N 1
ATOM 3002 C CA . ARG B 1 136 ? 21.874 -9.772 -28.283 1.00 15.46 133 ARG B CA 1
ATOM 3003 C C . ARG B 1 136 ? 22.088 -9.149 -29.668 1.00 15.44 133 ARG B C 1
ATOM 3004 O O . ARG B 1 136 ? 22.891 -8.226 -29.831 1.00 16.86 133 ARG B O 1
ATOM 3012 N N . ASP B 1 137 ? 21.391 -9.682 -30.660 1.00 15.66 134 ASP B N 1
ATOM 3013 C CA . ASP B 1 137 ? 21.726 -9.403 -32.058 1.00 17.85 134 ASP B CA 1
ATOM 3014 C C . ASP B 1 137 ? 20.801 -8.391 -32.700 1.00 19.66 134 ASP B C 1
ATOM 3015 O O . ASP B 1 137 ? 21.088 -7.906 -33.799 1.00 20.95 134 ASP B O 1
ATOM 3020 N N . GLY B 1 138 ? 19.685 -8.076 -32.071 1.00 16.00 135 GLY B N 1
ATOM 3021 C CA . GLY B 1 138 ? 18.738 -7.070 -32.565 1.00 17.40 135 GLY B CA 1
ATOM 3022 C C . GLY B 1 138 ? 18.312 -6.001 -31.595 1.00 17.22 135 GLY B C 1
ATOM 3023 O O . GLY B 1 138 ? 18.320 -4.802 -31.897 1.00 17.89 135 GLY B O 1
ATOM 3024 N N . MET B 1 139 ? 17.962 -6.392 -30.359 1.00 15.23 136 MET B N 1
ATOM 3025 C CA . MET B 1 139 ? 17.491 -5.388 -29.410 1.00 15.22 136 MET B CA 1
ATOM 3026 C C . MET B 1 139 ? 18.592 -4.482 -28.899 1.00 14.53 136 MET B C 1
ATOM 3027 O O . MET B 1 139 ? 18.437 -3.279 -28.919 1.00 15.72 136 MET B O 1
ATOM 3032 N N . ARG B 1 140 ? 19.706 -5.049 -28.440 1.00 14.52 137 ARG B N 1
ATOM 3033 C CA . ARG B 1 140 ? 20.789 -4.214 -27.959 1.00 15.44 137 ARG B CA 1
ATOM 3034 C C . ARG B 1 140 ? 21.399 -3.337 -29.075 1.00 16.70 137 ARG B C 1
ATOM 3035 O O . ARG B 1 140 ? 21.578 -2.151 -28.867 1.00 16.69 137 ARG B O 1
ATOM 3043 N N . PRO B 1 141 ? 21.525 -3.883 -30.287 1.00 15.76 138 PRO B N 1
ATOM 3044 C CA . PRO B 1 141 ? 21.941 -2.982 -31.402 1.00 15.88 138 PRO B CA 1
ATOM 3045 C C . PRO B 1 141 ? 20.993 -1.807 -31.586 1.00 15.97 138 PRO B C 1
ATOM 3046 O O . PRO B 1 141 ? 21.463 -0.683 -31.887 1.00 16.82 138 PRO B O 1
ATOM 3050 N N . ALA B 1 142 ? 19.672 -2.035 -31.487 1.00 15.27 139 ALA B N 1
ATOM 3051 C CA . ALA B 1 142 ? 18.715 -0.934 -31.658 1.00 15.96 139 ALA B CA 1
ATOM 3052 C C . ALA B 1 142 ? 18.810 0.058 -30.502 1.00 15.14 139 ALA B C 1
ATOM 3053 O O . ALA B 1 142 ? 18.650 1.253 -30.664 1.00 17.43 139 ALA B O 1
ATOM 3055 N N . VAL B 1 143 ? 18.853 -0.468 -29.288 1.00 14.17 140 VAL B N 1
ATOM 3056 C CA . VAL B 1 143 ? 18.898 0.389 -28.115 1.00 16.16 140 VAL B CA 1
ATOM 3057 C C . VAL B 1 143 ? 20.169 1.210 -28.050 1.00 16.01 140 VAL B C 1
ATOM 3058 O O . VAL B 1 143 ? 20.114 2.415 -27.770 1.00 17.26 140 VAL B O 1
ATOM 3062 N N . ALA B 1 144 ? 21.297 0.593 -28.372 1.00 17.38 141 ALA B N 1
ATOM 3063 C CA . ALA B 1 144 ? 22.585 1.259 -28.366 1.00 17.13 141 ALA B CA 1
ATOM 3064 C C . ALA B 1 144 ? 22.613 2.432 -29.358 1.00 18.77 141 ALA B C 1
ATOM 3065 O O . ALA B 1 144 ? 23.328 3.418 -29.151 1.00 19.80 141 ALA B O 1
ATOM 3067 N N . ALA B 1 145 ? 21.833 2.327 -30.429 1.00 16.98 142 ALA B N 1
ATOM 3068 C CA . ALA B 1 145 ? 21.754 3.429 -31.406 1.00 18.31 142 ALA B CA 1
ATOM 3069 C C . ALA B 1 145 ? 20.976 4.604 -30.887 1.00 18.85 142 ALA B C 1
ATOM 3070 O O . ALA B 1 145 ? 21.069 5.700 -31.445 1.00 22.62 142 ALA B O 1
ATOM 3072 N N . GLN B 1 146 ? 20.136 4.393 -29.879 1.00 18.00 143 GLN B N 1
ATOM 3073 C CA . GLN B 1 146 ? 19.336 5.455 -29.288 1.00 18.97 143 GLN B CA 1
ATOM 3074 C C . GLN B 1 146 ? 20.007 6.106 -28.101 1.00 23.59 143 GLN B C 1
ATOM 3075 O O . GLN B 1 146 ? 19.800 7.299 -27.873 1.00 23.65 143 GLN B O 1
ATOM 3081 N N . ALA B 1 147 ? 20.820 5.355 -27.374 1.00 18.61 144 ALA B N 1
ATOM 3082 C CA . ALA B 1 147 ? 21.513 5.888 -26.187 1.00 20.77 144 ALA B CA 1
ATOM 3083 C C . ALA B 1 147 ? 22.824 5.155 -25.910 1.00 22.31 144 ALA B C 1
ATOM 3084 O O . ALA B 1 147 ? 22.918 3.965 -26.097 1.00 22.62 144 ALA B O 1
ATOM 3086 N N . PRO B 1 148 ? 23.831 5.858 -25.418 1.00 21.58 145 PRO B N 1
ATOM 3087 C CA . PRO B 1 148 ? 25.090 5.196 -25.129 1.00 22.04 145 PRO B CA 1
ATOM 3088 C C . PRO B 1 148 ? 24.958 4.264 -23.921 1.00 21.71 145 PRO B C 1
ATOM 3089 O O . PRO B 1 148 ? 24.472 4.701 -22.874 1.00 20.80 145 PRO B O 1
ATOM 3093 N N . LEU B 1 149 ? 25.382 3.018 -24.087 1.00 19.28 146 LEU B N 1
ATOM 3094 C CA . LEU B 1 149 ? 25.241 1.992 -23.039 1.00 21.72 146 LEU B CA 1
ATOM 3095 C C . LEU B 1 149 ? 26.567 1.625 -22.436 1.00 21.53 146 LEU B C 1
ATOM 3096 O O . LEU B 1 149 ? 27.567 1.466 -23.153 1.00 23.60 146 LEU B O 1
ATOM 3101 N N . ASP B 1 150 ? 26.548 1.292 -21.148 1.00 19.66 147 ASP B N 1
ATOM 3102 C CA . ASP B 1 150 ? 27.707 0.713 -20.510 1.00 19.38 147 ASP B CA 1
ATOM 3103 C C . ASP B 1 150 ? 27.482 -0.789 -20.473 1.00 20.10 147 ASP B C 1
ATOM 3104 O O . ASP B 1 150 ? 26.712 -1.294 -19.644 1.00 17.98 147 ASP B O 1
ATOM 3109 N N . THR B 1 151 ? 28.070 -1.502 -21.424 1.00 20.06 148 THR B N 1
ATOM 3110 C CA . THR B 1 151 ? 27.741 -2.892 -21.586 1.00 18.38 148 THR B CA 1
ATOM 3111 C C . THR B 1 151 ? 28.196 -3.741 -20.387 1.00 17.94 148 THR B C 1
ATOM 3112 O O . THR B 1 151 ? 27.773 -4.883 -20.260 1.00 18.49 148 THR B O 1
ATOM 3116 N N . ALA B 1 152 ? 29.118 -3.231 -19.560 1.00 17.56 149 ALA B N 1
ATOM 3117 C CA . ALA B 1 152 ? 29.548 -3.931 -18.365 1.00 16.86 149 ALA B CA 1
ATOM 3118 C C . ALA B 1 152 ? 28.612 -3.759 -17.166 1.00 15.36 149 ALA B C 1
ATOM 3119 O O . ALA B 1 152 ? 28.854 -4.353 -16.099 1.00 16.60 149 ALA B O 1
ATOM 3121 N N . ARG B 1 153 ? 27.572 -2.939 -17.315 1.00 15.33 150 ARG B N 1
ATOM 3122 C CA . ARG B 1 153 ? 26.669 -2.634 -16.182 1.00 15.35 150 ARG B CA 1
ATOM 3123 C C . ARG B 1 153 ? 25.208 -2.849 -16.607 1.00 14.01 150 ARG B C 1
ATOM 3124 O O . ARG B 1 153 ? 24.410 -1.928 -16.558 1.00 15.19 150 ARG B O 1
ATOM 3132 N N . GLN B 1 154 ? 24.886 -4.082 -17.012 1.00 12.60 151 GLN B N 1
ATOM 3133 C CA . GLN B 1 154 ? 23.545 -4.398 -17.448 1.00 12.80 151 GLN B CA 1
ATOM 3134 C C . GLN B 1 154 ? 22.893 -5.394 -16.491 1.00 13.81 151 GLN B C 1
ATOM 3135 O O . GLN B 1 154 ? 23.510 -6.299 -15.958 1.00 13.94 151 GLN B O 1
ATOM 3141 N N . THR B 1 155 ? 21.596 -5.184 -16.296 1.00 12.17 152 THR B N 1
ATOM 3142 C CA . THR B 1 155 ? 20.737 -6.017 -15.446 1.00 12.62 152 THR B CA 1
ATOM 3143 C C . THR B 1 155 ? 19.605 -6.601 -16.297 1.00 12.46 152 THR B C 1
ATOM 3144 O O . THR B 1 155 ? 19.079 -5.917 -17.157 1.00 12.95 152 THR B O 1
ATOM 3148 N N . LEU B 1 156 ? 19.246 -7.852 -16.017 1.00 11.93 153 LEU B N 1
ATOM 3149 C CA . LEU B 1 156 ? 18.103 -8.519 -16.641 1.00 11.86 153 LEU B CA 1
ATOM 3150 C C . LEU B 1 156 ? 17.151 -8.942 -15.526 1.00 13.13 153 LEU B C 1
ATOM 3151 O O . LEU B 1 156 ? 17.523 -9.706 -14.658 1.00 13.66 153 LEU B O 1
ATOM 3156 N N . TRP B 1 157 ? 15.924 -8.454 -15.603 1.00 12.32 154 TRP B N 1
ATOM 3157 C CA . TRP B 1 157 ? 14.867 -8.766 -14.634 1.00 11.91 154 TRP B CA 1
ATOM 3158 C C . TRP B 1 157 ? 13.701 -9.469 -15.331 1.00 11.56 154 TRP B C 1
ATOM 3159 O O . TRP B 1 157 ? 13.309 -9.112 -16.436 1.00 11.94 154 TRP B O 1
ATOM 3170 N N . GLY B 1 158 ? 13.075 -10.377 -14.597 1.00 11.65 155 GLY B N 1
ATOM 3171 C CA . GLY B 1 158 ? 11.839 -10.981 -15.024 1.00 12.46 155 GLY B CA 1
ATOM 3172 C C . GLY B 1 158 ? 11.105 -11.649 -13.890 1.00 12.33 155 GLY B C 1
ATOM 3173 O O . GLY B 1 158 ? 11.697 -12.022 -12.882 1.00 12.45 155 GLY B O 1
ATOM 3174 N N . HIS B 1 159 ? 9.802 -11.816 -14.077 1.00 12.70 156 HIS B N 1
ATOM 3175 C CA . HIS B 1 159 ? 8.875 -12.384 -13.093 1.00 11.92 156 HIS B CA 1
ATOM 3176 C C . HIS B 1 159 ? 8.201 -13.630 -13.662 1.00 13.52 156 HIS B C 1
ATOM 3177 O O . HIS B 1 159 ? 7.780 -13.620 -14.816 1.00 14.08 156 HIS B O 1
ATOM 3184 N N . ALA B 1 160 ? 8.141 -14.691 -12.866 1.00 14.14 157 ALA B N 1
ATOM 3185 C CA . ALA B 1 160 ? 7.397 -15.928 -13.219 1.00 14.07 157 ALA B CA 1
ATOM 3186 C C . ALA B 1 160 ? 8.059 -16.602 -14.409 1.00 13.52 157 ALA B C 1
ATOM 3187 O O . ALA B 1 160 ? 9.241 -16.937 -14.296 1.00 13.92 157 ALA B O 1
ATOM 3189 N N . TYR B 1 161 ? 7.411 -16.750 -15.557 1.00 14.90 158 TYR B N 1
ATOM 3190 C CA . TYR B 1 161 ? 8.144 -17.302 -16.712 1.00 14.60 158 TYR B CA 1
ATOM 3191 C C . TYR B 1 161 ? 9.296 -16.368 -17.097 1.00 13.84 158 TYR B C 1
ATOM 3192 O O . TYR B 1 161 ? 10.330 -16.813 -17.574 1.00 14.28 158 TYR B O 1
ATOM 3201 N N . GLY B 1 162 ? 9.128 -15.066 -16.861 1.00 13.53 159 GLY B N 1
ATOM 3202 C CA . GLY B 1 162 ? 10.263 -14.158 -17.057 1.00 13.93 159 GLY B CA 1
ATOM 3203 C C . GLY B 1 162 ? 11.431 -14.482 -16.158 1.00 13.28 159 GLY B C 1
ATOM 3204 O O . GLY B 1 162 ? 12.618 -14.374 -16.544 1.00 13.15 159 GLY B O 1
ATOM 3205 N N . GLY B 1 163 ? 11.140 -14.857 -14.914 1.00 12.88 160 GLY B N 1
ATOM 3206 C CA . GLY B 1 163 ? 12.219 -15.319 -14.011 1.00 13.57 160 GLY B CA 1
ATOM 3207 C C . GLY B 1 163 ? 12.858 -16.626 -14.457 1.00 13.94 160 GLY B C 1
ATOM 3208 O O . GLY B 1 163 ? 14.067 -16.845 -14.253 1.00 13.41 160 GLY B O 1
ATOM 3209 N N . LEU B 1 164 ? 12.057 -17.529 -15.005 1.00 13.58 161 LEU B N 1
ATOM 3210 C CA . LEU B 1 164 ? 12.594 -18.734 -15.609 1.00 16.65 161 LEU B CA 1
ATOM 3211 C C . LEU B 1 164 ? 13.596 -18.414 -16.729 1.00 14.68 161 LEU B C 1
ATOM 3212 O O . LEU B 1 164 ? 14.727 -18.960 -16.759 1.00 15.99 161 LEU B O 1
ATOM 3217 N N A LEU B 1 165 ? 13.250 -17.440 -17.579 0.50 14.16 162 LEU B N 1
ATOM 3218 N N B LEU B 1 165 ? 13.269 -17.412 -17.544 0.50 14.78 162 LEU B N 1
ATOM 3219 C CA A LEU B 1 165 ? 14.157 -16.983 -18.634 0.50 14.18 162 LEU B CA 1
ATOM 3220 C CA B LEU B 1 165 ? 14.169 -17.003 -18.612 0.50 15.45 162 LEU B CA 1
ATOM 3221 C C A LEU B 1 165 ? 15.433 -16.404 -18.050 0.50 13.56 162 LEU B C 1
ATOM 3222 C C B LEU B 1 165 ? 15.444 -16.411 -18.033 0.50 14.15 162 LEU B C 1
ATOM 3223 O O A LEU B 1 165 ? 16.530 -16.683 -18.532 0.50 14.26 162 LEU B O 1
ATOM 3224 O O B LEU B 1 165 ? 16.551 -16.698 -18.487 0.50 14.37 162 LEU B O 1
ATOM 3233 N N . VAL B 1 166 ? 15.304 -15.572 -17.021 1.00 13.23 163 VAL B N 1
ATOM 3234 C CA . VAL B 1 166 ? 16.464 -15.001 -16.375 1.00 12.78 163 VAL B CA 1
ATOM 3235 C C . VAL B 1 166 ? 17.409 -16.117 -15.894 1.00 13.41 163 VAL B C 1
ATOM 3236 O O . VAL B 1 166 ? 18.635 -16.015 -16.038 1.00 14.19 163 VAL B O 1
ATOM 3240 N N . LEU B 1 167 ? 16.865 -17.120 -15.214 1.00 14.08 164 LEU B N 1
ATOM 3241 C CA . LEU B 1 167 ? 17.706 -18.205 -14.723 1.00 15.60 164 LEU B CA 1
ATOM 3242 C C . LEU B 1 167 ? 18.360 -18.988 -15.880 1.00 15.03 164 LEU B C 1
ATOM 3243 O O . LEU B 1 167 ? 19.551 -19.324 -15.790 1.00 16.07 164 LEU B O 1
ATOM 3248 N N . HIS B 1 168 ? 17.598 -19.216 -16.946 1.00 16.38 165 HIS B N 1
ATOM 3249 C CA . HIS B 1 168 ? 18.164 -19.869 -18.151 1.00 15.29 165 HIS B CA 1
ATOM 3250 C C . HIS B 1 168 ? 19.342 -19.064 -18.680 1.00 16.51 165 HIS B C 1
ATOM 3251 O O . HIS B 1 168 ? 20.371 -19.609 -19.038 1.00 17.40 165 HIS B O 1
ATOM 3258 N N . ALA B 1 169 ? 19.220 -17.729 -18.713 1.00 14.78 166 ALA B N 1
ATOM 3259 C CA . ALA B 1 169 ? 20.250 -16.870 -19.206 1.00 14.53 166 ALA B CA 1
ATOM 3260 C C . ALA B 1 169 ? 21.500 -16.951 -18.351 1.00 15.27 166 ALA B C 1
ATOM 3261 O O . ALA B 1 169 ? 22.600 -17.130 -18.837 1.00 17.73 166 ALA B O 1
ATOM 3263 N N . LEU B 1 170 ? 21.335 -16.848 -17.034 1.00 15.34 167 LEU B N 1
ATOM 3264 C CA . LEU B 1 170 ? 22.478 -16.979 -16.125 1.00 15.40 167 LEU B CA 1
ATOM 3265 C C . LEU B 1 170 ? 23.123 -18.365 -16.227 1.00 17.15 167 LEU B C 1
ATOM 3266 O O . LEU B 1 170 ? 24.337 -18.482 -16.296 1.00 17.81 167 LEU B O 1
ATOM 3271 N N . PHE B 1 171 ? 22.306 -19.391 -16.226 1.00 17.95 168 PHE B N 1
ATOM 3272 C CA . PHE B 1 171 ? 22.858 -20.771 -16.117 1.00 19.15 168 PHE B CA 1
ATOM 3273 C C . PHE B 1 171 ? 23.602 -21.147 -17.393 1.00 25.17 168 PHE B C 1
ATOM 3274 O O . PHE B 1 171 ? 24.673 -21.799 -17.343 1.00 24.64 168 PHE B O 1
ATOM 3282 N N . THR B 1 172 ? 23.056 -20.744 -18.538 1.00 22.23 169 THR B N 1
ATOM 3283 C CA . THR B 1 172 ? 23.583 -21.245 -19.833 1.00 24.26 169 THR B CA 1
ATOM 3284 C C . THR B 1 172 ? 24.428 -20.230 -20.587 1.00 29.05 169 THR B C 1
ATOM 3285 O O . THR B 1 172 ? 25.236 -20.623 -21.448 1.00 32.21 169 THR B O 1
ATOM 3289 N N . ARG B 1 173 ? 24.315 -18.939 -20.270 1.00 22.40 170 ARG B N 1
ATOM 3290 C CA . ARG B 1 173 ? 25.083 -17.896 -20.934 1.00 25.58 170 ARG B CA 1
ATOM 3291 C C . ARG B 1 173 ? 25.489 -16.788 -19.961 1.00 27.71 170 ARG B C 1
ATOM 3292 O O . ARG B 1 173 ? 25.238 -15.592 -20.178 1.00 27.17 170 ARG B O 1
ATOM 3300 N N . PRO B 1 174 ? 26.208 -17.151 -18.883 1.00 24.13 171 PRO B N 1
ATOM 3301 C CA . PRO B 1 174 ? 26.557 -16.194 -17.864 1.00 27.18 171 PRO B CA 1
ATOM 3302 C C . PRO B 1 174 ? 27.522 -15.164 -18.418 1.00 35.92 171 PRO B C 1
ATOM 3303 O O . PRO B 1 174 ? 28.265 -15.466 -19.349 1.00 39.58 171 PRO B O 1
ATOM 3307 N N . GLY B 1 175 ? 27.361 -13.924 -17.981 1.00 34.31 172 GLY B N 1
ATOM 3308 C CA . GLY B 1 175 ? 28.248 -12.848 -18.393 1.00 33.88 172 GLY B CA 1
ATOM 3309 C C . GLY B 1 175 ? 27.704 -11.948 -19.483 1.00 25.84 172 GLY B C 1
ATOM 3310 O O . GLY B 1 175 ? 28.321 -10.936 -19.784 1.00 32.03 172 GLY B O 1
ATOM 3311 N N . GLU B 1 176 ? 26.587 -12.304 -20.092 1.00 23.08 173 GLU B N 1
ATOM 3312 C CA . GLU B 1 176 ? 25.877 -11.374 -20.956 1.00 22.87 173 GLU B CA 1
ATOM 3313 C C . GLU B 1 176 ? 25.435 -10.140 -20.112 1.00 23.50 173 GLU B C 1
ATOM 3314 O O . GLU B 1 176 ? 25.286 -9.046 -20.655 1.00 25.21 173 GLU B O 1
ATOM 3320 N N . PHE B 1 177 ? 25.068 -10.370 -18.850 1.00 17.75 174 PHE B N 1
ATOM 3321 C CA . PHE B 1 177 ? 24.646 -9.336 -17.923 1.00 16.88 174 PHE B CA 1
ATOM 3322 C C . PHE B 1 177 ? 25.470 -9.419 -16.650 1.00 16.62 174 PHE B C 1
ATOM 3323 O O . PHE B 1 177 ? 25.930 -10.508 -16.255 1.00 18.12 174 PHE B O 1
ATOM 3331 N N . ALA B 1 178 ? 25.586 -8.299 -15.954 1.00 15.96 175 ALA B N 1
ATOM 3332 C CA . ALA B 1 178 ? 26.246 -8.272 -14.686 1.00 16.19 175 ALA B CA 1
ATOM 3333 C C . ALA B 1 178 ? 25.350 -8.801 -13.547 1.00 17.15 175 ALA B C 1
ATOM 3334 O O . ALA B 1 178 ? 25.819 -9.318 -12.532 1.00 18.73 175 ALA B O 1
ATOM 3336 N N . ARG B 1 179 ? 24.060 -8.465 -13.645 1.00 14.47 176 ARG B N 1
ATOM 3337 C CA . ARG B 1 179 ? 23.105 -8.717 -12.585 1.00 13.90 176 ARG B CA 1
ATOM 3338 C C . ARG B 1 179 ? 21.849 -9.343 -13.197 1.00 15.02 176 ARG B C 1
ATOM 3339 O O . ARG B 1 179 ? 21.301 -8.859 -14.201 1.00 15.63 176 ARG B O 1
ATOM 3347 N N . TYR B 1 180 ? 21.434 -10.449 -12.602 1.00 13.55 177 TYR B N 1
ATOM 3348 C CA . TYR B 1 180 ? 20.241 -11.204 -12.994 1.00 13.19 177 TYR B CA 1
ATOM 3349 C C . TYR B 1 180 ? 19.254 -11.103 -11.848 1.00 13.18 177 TYR B C 1
ATOM 3350 O O . TYR B 1 180 ? 19.639 -11.291 -10.679 1.00 14.49 177 TYR B O 1
ATOM 3359 N N . ALA B 1 181 ? 17.997 -10.810 -12.161 1.00 12.40 178 ALA B N 1
ATOM 3360 C CA . ALA B 1 181 ? 16.984 -10.552 -11.138 1.00 11.96 178 ALA B CA 1
ATOM 3361 C C . ALA B 1 181 ? 15.740 -11.356 -11.474 1.00 12.67 178 ALA B C 1
ATOM 3362 O O . ALA B 1 181 ? 15.054 -11.048 -12.440 1.00 13.55 178 ALA B O 1
ATOM 3364 N N . ALA B 1 182 ? 15.497 -12.417 -10.705 1.00 11.36 179 ALA B N 1
ATOM 3365 C CA . ALA B 1 182 ? 14.439 -13.357 -11.006 1.00 12.28 179 ALA B CA 1
ATOM 3366 C C . ALA B 1 182 ? 13.409 -13.341 -9.877 1.00 12.79 179 ALA B C 1
ATOM 3367 O O . ALA B 1 182 ? 13.690 -13.788 -8.756 1.00 13.42 179 ALA B O 1
ATOM 3369 N N . ALA B 1 183 ? 12.195 -12.866 -10.160 1.00 12.61 180 ALA B N 1
ATOM 3370 C CA . ALA B 1 183 ? 11.162 -12.744 -9.189 1.00 13.83 180 ALA B CA 1
ATOM 3371 C C . ALA B 1 183 ? 10.151 -13.851 -9.366 1.00 13.20 180 ALA B C 1
ATOM 3372 O O . ALA B 1 183 ? 9.638 -14.032 -10.469 1.00 12.87 180 ALA B O 1
ATOM 3374 N N . SER B 1 184 ? 9.907 -14.607 -8.294 1.00 12.93 181 SER B N 1
ATOM 3375 C CA . SER B 1 184 ? 8.941 -15.732 -8.374 1.00 12.99 181 SER B CA 1
ATOM 3376 C C . SER B 1 184 ? 9.178 -16.617 -9.617 1.00 12.84 181 SER B C 1
ATOM 3377 O O . SER B 1 184 ? 8.228 -16.934 -10.321 1.00 14.62 181 SER B O 1
ATOM 3380 N N . PRO B 1 185 ? 10.426 -16.983 -9.904 1.00 12.65 182 PRO B N 1
ATOM 3381 C CA . PRO B 1 1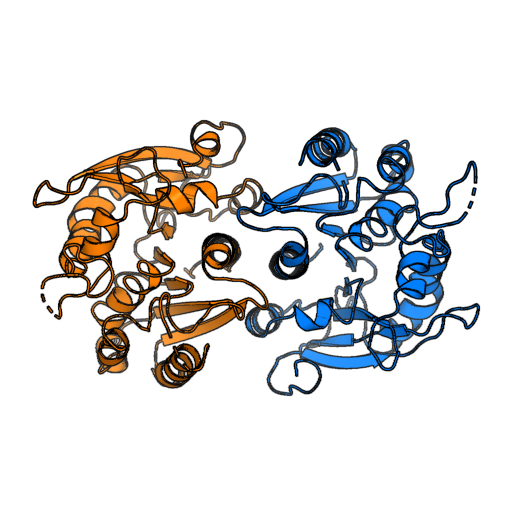85 ? 10.680 -17.770 -11.113 1.00 12.94 182 PRO B CA 1
ATOM 3382 C C . PRO B 1 185 ? 9.899 -19.064 -11.043 1.00 13.83 182 PRO B C 1
ATOM 3383 O O . PRO B 1 185 ? 9.756 -19.668 -9.954 1.00 14.73 182 PRO B O 1
ATOM 3387 N N . SER B 1 186 ? 9.475 -19.506 -12.210 1.00 14.51 183 SER B N 1
ATOM 3388 C CA . SER B 1 186 ? 8.606 -20.681 -12.293 1.00 15.11 183 SER B CA 1
ATOM 3389 C C . SER B 1 186 ? 9.355 -22.016 -12.151 1.00 17.46 183 SER B C 1
ATOM 3390 O O . SER B 1 186 ? 9.565 -22.732 -13.132 1.00 18.35 183 SER B O 1
ATOM 3393 N N . LEU B 1 187 ? 9.884 -22.289 -10.962 1.00 16.78 184 LEU B N 1
ATOM 3394 C CA . LEU B 1 187 ? 10.771 -23.425 -10.773 1.00 16.67 184 LEU B CA 1
ATOM 3395 C C . LEU B 1 187 ? 10.077 -24.770 -11.032 1.00 17.04 184 LEU B C 1
ATOM 3396 O O . LEU B 1 187 ? 10.749 -25.722 -11.400 1.00 20.94 184 LEU B O 1
ATOM 3401 N N . TRP B 1 188 ? 8.758 -24.765 -10.858 1.00 18.11 185 TRP B N 1
ATOM 3402 C CA . TRP B 1 188 ? 7.908 -25.932 -11.115 1.00 17.72 185 TRP B CA 1
ATOM 3403 C C . TRP B 1 188 ? 7.921 -26.387 -12.580 1.00 20.56 185 TRP B C 1
ATOM 3404 O O . TRP B 1 188 ? 7.504 -27.527 -12.890 1.00 21.78 185 TRP B O 1
ATOM 3415 N N . TRP B 1 189 ? 8.316 -25.506 -13.504 1.00 17.83 186 TRP B N 1
ATOM 3416 C CA . TRP B 1 189 ? 8.133 -25.744 -14.944 1.00 19.43 186 TRP B CA 1
ATOM 3417 C C . TRP B 1 189 ? 8.809 -27.059 -15.371 1.00 19.85 186 TRP B C 1
ATOM 3418 O O . TRP B 1 189 ? 9.970 -27.315 -15.035 1.00 21.37 186 TRP B O 1
ATOM 3429 N N . ARG B 1 190 ? 8.019 -27.883 -16.077 1.00 24.19 187 ARG B N 1
ATOM 3430 C CA . ARG B 1 190 ? 8.489 -29.167 -16.602 1.00 26.70 187 ARG B CA 1
ATOM 3431 C C . ARG B 1 190 ? 9.178 -29.973 -15.507 1.00 25.24 187 ARG B C 1
ATOM 3432 O O . ARG B 1 190 ? 10.329 -30.398 -15.638 1.00 27.58 187 ARG B O 1
ATOM 3440 N N . ASP B 1 191 ? 8.472 -30.106 -14.393 1.00 29.83 188 ASP B N 1
ATOM 3441 C CA . ASP B 1 191 ? 8.943 -30.863 -13.241 1.00 35.03 188 ASP B CA 1
ATOM 3442 C C . ASP B 1 191 ? 10.335 -30.446 -12.797 1.00 34.32 188 ASP B C 1
ATOM 3443 O O . ASP B 1 191 ? 11.141 -31.278 -12.417 1.00 32.74 188 ASP B O 1
ATOM 3448 N N . GLY B 1 192 ? 10.600 -29.138 -12.751 1.00 24.84 189 GLY B N 1
ATOM 3449 C CA . GLY B 1 192 ? 11.873 -28.654 -12.258 1.00 24.83 189 GLY B CA 1
ATOM 3450 C C . GLY B 1 192 ? 13.028 -28.661 -13.244 1.00 22.04 189 GLY B C 1
ATOM 3451 O O . GLY B 1 192 ? 14.178 -28.615 -12.837 1.00 25.69 189 GLY B O 1
ATOM 3452 N N . ALA B 1 193 ? 12.738 -28.690 -14.537 1.00 26.68 190 ALA B N 1
ATOM 3453 C CA . ALA B 1 193 ? 13.809 -28.782 -15.540 1.00 31.57 190 ALA B CA 1
ATOM 3454 C C . ALA B 1 193 ? 14.837 -27.654 -15.469 1.00 26.06 190 ALA B C 1
ATOM 3455 O O . ALA B 1 193 ? 16.018 -27.875 -15.719 1.00 28.36 190 ALA B O 1
ATOM 3457 N N . ILE B 1 194 ? 14.435 -26.467 -15.024 1.00 25.69 191 ILE B N 1
ATOM 3458 C CA . ILE B 1 194 ? 15.412 -25.351 -14.972 1.00 24.55 191 ILE B CA 1
ATOM 3459 C C . ILE B 1 194 ? 16.509 -25.640 -13.950 1.00 27.98 191 ILE B C 1
ATOM 3460 O O . ILE B 1 194 ? 17.657 -25.228 -14.122 1.00 28.10 191 ILE B O 1
ATOM 3465 N N . LEU B 1 195 ? 16.176 -26.401 -12.910 1.00 28.61 192 LEU B N 1
ATOM 3466 C CA . LEU B 1 195 ? 17.137 -26.670 -11.852 1.00 31.50 192 LEU B CA 1
ATOM 3467 C C . LEU B 1 195 ? 18.372 -27.430 -12.362 1.00 29.05 192 LEU B C 1
ATOM 3468 O O . LEU B 1 195 ? 19.488 -27.105 -11.969 1.00 29.62 192 LEU B O 1
ATOM 3473 N N . GLY B 1 196 ? 18.170 -28.305 -13.350 1.00 31.30 193 GLY B N 1
ATOM 3474 C CA . GLY B 1 196 ? 19.264 -29.082 -13.939 1.00 32.48 193 GLY B CA 1
ATOM 3475 C C . GLY B 1 196 ? 20.280 -28.277 -14.714 1.00 32.85 193 GLY B C 1
ATOM 3476 O O . GLY B 1 196 ? 21.457 -28.612 -14.786 1.00 33.17 193 GLY B O 1
ATOM 3477 N N . GLU B 1 197 ? 19.840 -27.122 -15.216 1.00 31.34 194 GLU B N 1
ATOM 3478 C CA . GLU B 1 197 ? 20.716 -26.283 -16.003 1.00 30.19 194 GLU B CA 1
ATOM 3479 C C . GLU B 1 197 ? 21.821 -25.614 -15.203 1.00 25.08 194 GLU B C 1
ATOM 3480 O O . GLU B 1 197 ? 22.803 -25.135 -15.764 1.00 25.89 194 GLU B O 1
ATOM 3486 N N . ARG B 1 198 ? 21.729 -25.654 -13.876 1.00 24.94 195 ARG B N 1
ATOM 3487 C CA . ARG B 1 198 ? 22.766 -25.106 -13.028 1.00 26.05 195 ARG B CA 1
ATOM 3488 C C . ARG B 1 198 ? 24.088 -25.911 -13.062 1.00 26.17 195 ARG B C 1
ATOM 3489 O O . ARG B 1 198 ? 25.148 -25.393 -12.722 1.00 26.76 195 ARG B O 1
ATOM 3497 N N . ALA B 1 199 ? 24.023 -27.162 -13.505 1.00 34.24 196 ALA B N 1
ATOM 3498 C CA . ALA B 1 199 ? 25.221 -28.002 -13.545 1.00 35.53 196 ALA B CA 1
ATOM 3499 C C . ALA B 1 199 ? 26.310 -27.342 -14.383 1.00 33.83 196 ALA B C 1
ATOM 3500 O O . ALA B 1 199 ? 26.061 -26.922 -15.515 1.00 34.14 196 ALA B O 1
ATOM 3502 N N . GLY B 1 200 ? 27.503 -27.213 -13.819 1.00 28.70 197 GLY B N 1
ATOM 3503 C CA . GLY B 1 200 ? 28.635 -26.666 -14.538 1.00 35.84 197 GLY B CA 1
ATOM 3504 C C . GLY B 1 200 ? 28.754 -25.157 -14.455 1.00 31.68 197 GLY B C 1
ATOM 3505 O O . GLY B 1 200 ? 29.750 -24.603 -14.900 1.00 30.17 197 GLY B O 1
ATOM 3506 N N . LEU B 1 201 ? 27.865 -24.515 -13.698 1.00 27.00 198 LEU B N 1
ATOM 3507 C CA . LEU B 1 201 ? 27.885 -23.052 -13.634 1.00 25.59 198 LEU B CA 1
ATOM 3508 C C . LEU B 1 201 ? 29.184 -22.454 -13.193 1.00 25.03 198 LEU B C 1
ATOM 3509 O O . LEU B 1 201 ? 29.659 -21.479 -13.778 1.00 29.40 198 LEU B O 1
ATOM 3514 N N . GLU B 1 202 ? 29.787 -23.000 -12.126 1.00 27.94 199 GLU B N 1
ATOM 3515 C CA . GLU B 1 202 ? 31.015 -22.415 -11.603 1.00 27.42 199 GLU B CA 1
ATOM 3516 C C . GLU B 1 202 ? 32.097 -22.392 -12.709 1.00 30.74 199 GLU B C 1
ATOM 3517 O O . GLU B 1 202 ? 32.790 -21.410 -12.880 1.00 32.29 199 GLU B O 1
ATOM 3523 N N . GLN B 1 203 ? 32.161 -23.469 -13.480 1.00 30.40 200 GLN B N 1
ATOM 3524 C CA . GLN B 1 203 ? 33.112 -23.566 -14.591 1.00 39.74 200 GLN B CA 1
ATOM 3525 C C . GLN B 1 203 ? 32.761 -22.576 -15.701 1.00 39.61 200 GLN B C 1
ATOM 3526 O O . GLN B 1 203 ? 33.641 -21.928 -16.252 1.00 36.04 200 GLN B O 1
ATOM 3532 N N . ARG B 1 204 ? 31.482 -22.466 -16.040 1.00 33.39 201 ARG B N 1
ATOM 3533 C CA . ARG B 1 204 ? 31.074 -21.516 -17.093 1.00 30.09 201 ARG B CA 1
ATOM 3534 C C . ARG B 1 204 ? 31.274 -20.071 -16.677 1.00 32.02 201 ARG B C 1
ATOM 3535 O O . ARG B 1 204 ? 31.439 -19.200 -17.535 1.00 33.85 201 ARG B O 1
ATOM 3543 N N . LEU B 1 205 ? 31.298 -19.814 -15.369 1.00 30.04 202 LEU B N 1
ATOM 3544 C CA . LEU B 1 205 ? 31.552 -18.484 -14.813 1.00 28.13 202 LEU B CA 1
ATOM 3545 C C . LEU B 1 205 ? 33.025 -18.153 -14.636 1.00 41.85 202 LEU B C 1
ATOM 3546 O O . LEU B 1 205 ? 33.357 -17.080 -14.122 1.00 42.29 202 LEU B O 1
ATOM 3551 N N . ARG B 1 206 ? 33.913 -19.095 -14.941 1.00 45.70 203 ARG B N 1
ATOM 3552 C CA . ARG B 1 206 ? 35.347 -18.827 -14.798 1.00 54.81 203 ARG B CA 1
ATOM 3553 C C . ARG B 1 206 ? 35.649 -17.611 -15.650 1.00 38.48 203 ARG B C 1
ATOM 3554 O O . ARG B 1 206 ? 35.272 -17.567 -16.817 1.00 42.65 203 ARG B O 1
ATOM 3562 N N . GLY B 1 207 ? 36.347 -16.650 -15.080 1.00 40.02 204 GLY B N 1
ATOM 3563 C CA . GLY B 1 207 ? 36.701 -15.448 -15.800 1.00 42.95 204 GLY B CA 1
ATOM 3564 C C . GLY B 1 207 ? 35.769 -14.310 -15.450 1.00 56.52 204 GLY B C 1
ATOM 3565 O O . GLY B 1 207 ? 36.076 -13.149 -15.725 1.00 52.47 204 GLY B O 1
ATOM 3566 N N . LYS B 1 208 ? 34.609 -14.633 -14.878 1.00 52.14 205 LYS B N 1
ATOM 3567 C CA . LYS B 1 208 ? 33.479 -13.714 -14.890 1.00 48.26 205 LYS B CA 1
ATOM 3568 C C . LYS B 1 208 ? 32.894 -13.538 -13.500 1.00 45.82 205 LYS B C 1
ATOM 3569 O O . LYS B 1 208 ? 33.069 -14.386 -12.611 1.00 49.07 205 LYS B O 1
ATOM 3575 N N . ARG B 1 209 ? 32.169 -12.437 -13.349 1.00 41.41 206 ARG B N 1
ATOM 3576 C CA . ARG B 1 209 ? 31.395 -12.166 -12.146 1.00 47.99 206 ARG B CA 1
ATOM 3577 C C . ARG B 1 209 ? 29.920 -12.036 -12.508 1.00 34.46 206 ARG B C 1
ATOM 3578 O O . ARG B 1 209 ? 29.566 -11.578 -13.605 1.00 31.54 206 ARG B O 1
ATOM 3586 N N . ALA B 1 210 ? 29.075 -12.562 -11.634 1.00 28.94 207 ALA B N 1
ATOM 3587 C CA . ALA B 1 210 ? 27.647 -12.395 -11.811 1.00 22.85 207 ALA B CA 1
ATOM 3588 C C . ALA B 1 210 ? 26.986 -12.275 -10.455 1.00 20.27 207 ALA B C 1
ATOM 3589 O O . ALA B 1 210 ? 27.455 -12.840 -9.455 1.00 20.91 207 ALA B O 1
ATOM 3591 N N . GLU B 1 211 ? 25.867 -11.565 -10.424 1.00 18.07 208 GLU B N 1
ATOM 3592 C CA . GLU B 1 211 ? 25.063 -11.411 -9.238 1.00 17.04 208 GLU B CA 1
ATOM 3593 C C . GLU B 1 211 ? 23.673 -11.891 -9.606 1.00 16.28 208 GLU B C 1
ATOM 3594 O O . GLU B 1 211 ? 23.161 -11.579 -10.693 1.00 17.61 208 GLU B O 1
ATOM 3600 N N . LEU B 1 212 ? 23.086 -12.668 -8.725 1.00 13.84 209 LEU B N 1
ATOM 3601 C CA . LEU B 1 212 ? 21.695 -13.133 -8.891 1.00 13.06 209 LEU B CA 1
ATOM 3602 C C . LEU B 1 212 ? 20.896 -12.668 -7.688 1.00 14.32 209 LEU B C 1
ATOM 3603 O O . LEU B 1 212 ? 21.210 -13.011 -6.524 1.00 14.32 209 LEU B O 1
ATOM 3608 N N . LEU B 1 213 ? 19.768 -12.000 -7.966 1.00 13.83 210 LEU B N 1
ATOM 3609 C CA . LEU B 1 213 ? 18.792 -11.577 -6.993 1.00 12.76 210 LEU B CA 1
ATOM 3610 C C . LEU B 1 213 ? 17.540 -12.424 -7.192 1.00 12.06 210 LEU B C 1
ATOM 3611 O O . LEU B 1 213 ? 17.097 -12.613 -8.342 1.00 13.48 210 LEU B O 1
ATOM 3616 N N . LEU B 1 214 ? 17.036 -13.013 -6.104 1.00 13.08 211 LEU B N 1
ATOM 3617 C CA . LEU B 1 214 ? 15.856 -13.835 -6.142 1.00 12.95 211 LEU B CA 1
ATOM 3618 C C . LEU B 1 214 ? 14.818 -13.299 -5.167 1.00 15.19 211 LEU B C 1
ATOM 3619 O O . LEU B 1 214 ? 15.163 -12.886 -4.062 1.00 16.32 211 LEU B O 1
ATOM 3624 N N . TRP B 1 215 ? 13.556 -13.385 -5.552 1.00 12.68 212 TRP B N 1
ATOM 3625 C CA . TRP B 1 215 ? 12.424 -13.093 -4.661 1.00 13.12 212 TRP B CA 1
ATOM 3626 C C . TRP B 1 215 ? 11.397 -14.206 -4.763 1.00 13.38 212 TRP B C 1
ATOM 3627 O O . TRP B 1 215 ? 11.188 -14.800 -5.844 1.00 13.51 212 TRP B O 1
ATOM 3638 N N . ARG B 1 216 ? 10.648 -14.375 -3.686 1.00 13.03 213 ARG B N 1
ATOM 3639 C CA . ARG B 1 216 ? 9.448 -15.222 -3.703 1.00 14.17 213 ARG B CA 1
ATOM 3640 C C . ARG B 1 216 ? 8.549 -14.665 -2.631 1.00 13.55 213 ARG B C 1
ATOM 3641 O O . ARG B 1 216 ? 9.013 -14.238 -1.584 1.00 15.19 213 ARG B O 1
ATOM 3649 N N . GLY B 1 217 ? 7.250 -14.717 -2.885 1.00 14.03 214 GLY B N 1
ATOM 3650 C CA . GLY B 1 217 ? 6.265 -14.309 -1.894 1.00 14.97 214 GLY B CA 1
ATOM 3651 C C . GLY B 1 217 ? 5.842 -15.487 -1.053 1.00 16.31 214 GLY B C 1
ATOM 3652 O O . GLY B 1 217 ? 5.585 -16.578 -1.600 1.00 17.13 214 GLY B O 1
ATOM 3653 N N . SER B 1 218 ? 5.751 -15.303 0.260 1.00 16.36 215 SER B N 1
ATOM 3654 C CA . SER B 1 218 ? 5.505 -16.467 1.091 1.00 19.84 215 SER B CA 1
ATOM 3655 C C . SER B 1 218 ? 4.056 -16.923 1.000 1.00 18.99 215 SER B C 1
ATOM 3656 O O . SER B 1 218 ? 3.783 -18.043 1.417 1.00 24.01 215 SER B O 1
ATOM 3659 N N . ALA B 1 219 ? 3.163 -16.183 0.344 1.00 18.89 216 ALA B N 1
ATOM 3660 C CA . ALA B 1 219 ? 1.784 -16.645 0.112 1.00 19.89 216 ALA B CA 1
ATOM 3661 C C . ALA B 1 219 ? 1.637 -17.440 -1.188 1.00 23.39 216 ALA B C 1
ATOM 3662 O O . ALA B 1 219 ? 0.581 -17.970 -1.478 1.00 24.20 216 ALA B O 1
ATOM 3664 N N . GLU B 1 220 ? 2.714 -17.580 -1.956 1.00 18.89 217 GLU B N 1
ATOM 3665 C CA . GLU B 1 220 ? 2.613 -18.241 -3.225 1.00 18.60 217 GLU B CA 1
ATOM 3666 C C . GLU B 1 220 ? 2.555 -19.750 -3.021 1.00 17.04 217 GLU B C 1
ATOM 3667 O O . GLU B 1 220 ? 3.332 -20.302 -2.263 1.00 18.83 217 GLU B O 1
ATOM 3673 N N . PRO B 1 221 ? 1.764 -20.428 -3.841 1.00 18.83 218 PRO B N 1
ATOM 3674 C CA . PRO B 1 221 ? 1.827 -21.867 -3.889 1.00 20.45 218 PRO B CA 1
ATOM 3675 C C . PRO B 1 221 ? 3.080 -22.322 -4.613 1.00 21.54 218 PRO B C 1
ATOM 3676 O O . PRO B 1 221 ? 3.759 -21.496 -5.234 1.00 21.35 218 PRO B O 1
ATOM 3680 N N . ALA B 1 222 ? 3.347 -23.614 -4.549 1.00 23.97 219 ALA B N 1
ATOM 3681 C CA . ALA B 1 222 ? 4.493 -24.224 -5.220 1.00 23.24 219 ALA B CA 1
ATOM 3682 C C . ALA B 1 222 ? 4.377 -24.206 -6.732 1.00 26.54 219 ALA B C 1
ATOM 3683 O O . ALA B 1 222 ? 5.379 -24.241 -7.426 1.00 29.92 219 ALA B O 1
ATOM 3685 N N . SER B 1 223 ? 3.153 -24.180 -7.231 1.00 22.60 220 SER B N 1
ATOM 3686 C CA . SER B 1 223 ? 2.903 -24.127 -8.674 1.00 22.38 220 SER B CA 1
ATOM 3687 C C . SER B 1 223 ? 1.463 -23.636 -8.902 1.00 22.63 220 SER B C 1
ATOM 3688 O O . SER B 1 223 ? 0.686 -23.561 -7.955 1.00 25.51 220 SER B O 1
ATOM 3691 N N . PRO B 1 224 ? 1.129 -23.275 -10.135 1.00 21.30 221 PRO B N 1
ATOM 3692 C CA . PRO B 1 224 ? -0.145 -22.577 -10.327 1.00 23.50 221 PRO B CA 1
ATOM 3693 C C . PRO B 1 224 ? -1.373 -23.478 -10.295 1.00 29.37 221 PRO B C 1
ATOM 3694 O O . PRO B 1 224 ? -2.480 -22.960 -10.317 1.00 30.08 221 PRO B O 1
ATOM 3698 N N . ARG B 1 225 ? -1.167 -24.790 -10.362 1.00 27.81 222 ARG B N 1
ATOM 3699 C CA . ARG B 1 225 ? -2.279 -25.737 -10.567 1.00 34.52 222 ARG B CA 1
ATOM 3700 C C . ARG B 1 225 ? -2.250 -26.921 -9.617 1.00 40.90 222 ARG B C 1
ATOM 3701 O O . ARG B 1 225 ? -2.899 -27.928 -9.895 1.00 44.25 222 ARG B O 1
ATOM 3709 N N . GLY B 1 226 ? -1.515 -26.825 -8.509 1.00 37.89 223 GLY B N 1
ATOM 3710 C CA . GLY B 1 226 ? -1.168 -28.020 -7.719 1.00 39.09 223 GLY B CA 1
ATOM 3711 C C . GLY B 1 226 ? -2.185 -28.261 -6.629 1.00 40.64 223 GLY B C 1
ATOM 3712 O O . GLY B 1 226 ? -3.194 -27.543 -6.567 1.00 39.45 223 GLY B O 1
ATOM 3713 N N . GLU B 1 231 ? 5.894 -28.793 -1.264 1.00 40.23 228 GLU B N 1
ATOM 3714 C CA . GLU B 1 231 ? 5.804 -27.849 -0.151 1.00 41.50 228 GLU B CA 1
ATOM 3715 C C . GLU B 1 231 ? 6.204 -26.456 -0.629 1.00 39.75 228 GLU B C 1
ATOM 3716 O O . GLU B 1 231 ? 7.249 -26.305 -1.242 1.00 32.18 228 GLU B O 1
ATOM 3722 N N . PRO B 1 232 ? 5.354 -25.440 -0.397 1.00 34.92 229 PRO B N 1
ATOM 3723 C CA . PRO B 1 232 ? 5.683 -24.166 -1.034 1.00 23.87 229 PRO B CA 1
ATOM 3724 C C . PRO B 1 232 ? 6.952 -23.589 -0.405 1.00 25.75 229 PRO B C 1
ATOM 3725 O O . PRO B 1 232 ? 7.156 -23.684 0.811 1.00 30.71 229 PRO B O 1
ATOM 3729 N N . GLY B 1 233 ? 7.853 -23.127 -1.241 1.00 29.27 230 GLY B N 1
ATOM 3730 C CA . GLY B 1 233 ? 9.092 -22.570 -0.739 1.00 21.55 230 GLY B CA 1
ATOM 3731 C C . GLY B 1 233 ? 10.249 -23.554 -0.839 1.00 19.76 230 GLY B C 1
ATOM 3732 O O . GLY B 1 233 ? 11.400 -23.142 -0.773 1.00 20.12 230 GLY B O 1
ATOM 3733 N N . GLN B 1 234 ? 9.962 -24.850 -0.887 1.00 21.11 231 GLN B N 1
ATOM 3734 C CA . GLN B 1 234 ? 11.022 -25.831 -0.751 1.00 23.13 231 GLN B CA 1
ATOM 3735 C C . GLN B 1 234 ? 11.922 -25.810 -1.970 1.00 19.16 231 GLN B C 1
ATOM 3736 O O . GLN B 1 234 ? 13.134 -25.875 -1.816 1.00 20.76 231 GLN B O 1
ATOM 3742 N N . ALA B 1 235 ? 11.362 -25.722 -3.168 1.00 20.17 232 ALA B N 1
ATOM 3743 C CA . ALA B 1 235 ? 12.180 -25.691 -4.375 1.00 19.45 232 ALA B CA 1
ATOM 3744 C C . ALA B 1 235 ? 13.105 -24.477 -4.374 1.00 18.23 232 ALA B C 1
ATOM 3745 O O . ALA B 1 235 ? 14.273 -24.582 -4.743 1.00 19.56 232 ALA B O 1
ATOM 3747 N N . MET B 1 236 ? 12.573 -23.330 -3.958 1.00 17.06 233 MET B N 1
ATOM 3748 C CA . MET B 1 236 ? 13.392 -22.116 -3.893 1.00 16.32 233 MET B CA 1
ATOM 3749 C C . MET B 1 236 ? 14.495 -22.302 -2.872 1.00 17.20 233 MET B C 1
ATOM 3750 O O . MET B 1 236 ? 15.653 -21.909 -3.090 1.00 16.99 233 MET B O 1
ATOM 3755 N N . ALA B 1 237 ? 14.134 -22.840 -1.710 1.00 17.36 234 ALA B N 1
ATOM 3756 C CA . ALA B 1 237 ? 15.132 -23.004 -0.675 1.00 19.15 234 ALA B CA 1
ATOM 3757 C C . ALA B 1 237 ? 16.266 -23.920 -1.153 1.00 19.29 234 ALA B C 1
ATOM 3758 O O . ALA B 1 237 ? 17.441 -23.644 -0.859 1.00 21.02 234 ALA B O 1
ATOM 3760 N N . ARG B 1 238 ? 15.929 -25.005 -1.845 1.00 19.16 235 ARG B N 1
ATOM 3761 C CA . ARG B 1 238 ? 16.950 -25.929 -2.380 1.00 21.58 235 ARG B CA 1
ATOM 3762 C C . ARG B 1 238 ? 17.802 -25.249 -3.446 1.00 21.38 235 ARG B C 1
ATOM 3763 O O . ARG B 1 238 ? 19.026 -25.347 -3.422 1.00 20.63 235 ARG B O 1
ATOM 3771 N N . LEU B 1 239 ? 17.186 -24.424 -4.283 1.00 18.39 236 LEU B N 1
ATOM 3772 C CA . LEU B 1 239 ? 17.938 -23.683 -5.293 1.00 18.55 236 LEU B CA 1
ATOM 3773 C C . LEU B 1 239 ? 18.908 -22.699 -4.667 1.00 16.81 236 LEU B C 1
ATOM 3774 O O . LEU B 1 239 ? 20.075 -22.616 -5.078 1.00 18.13 236 LEU B O 1
ATOM 3779 N N . VAL B 1 240 ? 18.454 -21.938 -3.682 1.00 15.35 237 VAL B N 1
ATOM 3780 C CA . VAL B 1 240 ? 19.298 -21.013 -2.992 1.00 15.97 237 VAL B CA 1
ATOM 3781 C C . VAL B 1 240 ? 20.472 -21.742 -2.334 1.00 18.88 237 VAL B C 1
ATOM 3782 O O . VAL B 1 240 ? 21.622 -21.350 -2.480 1.00 18.66 237 VAL B O 1
ATOM 3786 N N . ASP B 1 241 ? 20.192 -22.829 -1.627 1.00 19.37 238 ASP B N 1
ATOM 3787 C CA . ASP B 1 241 ? 21.261 -23.595 -0.994 1.00 20.57 238 ASP B CA 1
ATOM 3788 C C . ASP B 1 241 ? 22.285 -24.088 -2.010 1.00 20.16 238 ASP B C 1
ATOM 3789 O O . ASP B 1 241 ? 23.492 -23.978 -1.777 1.00 22.68 238 ASP B O 1
ATOM 3794 N N . ASP B 1 242 ? 21.844 -24.536 -3.186 1.00 18.30 239 ASP B N 1
ATOM 3795 C CA . ASP B 1 242 ? 22.747 -25.037 -4.224 1.00 18.56 239 ASP B CA 1
ATOM 3796 C C . ASP B 1 242 ? 23.594 -23.878 -4.807 1.00 18.10 239 ASP B C 1
ATOM 3797 O O . ASP B 1 242 ? 24.793 -23.989 -5.019 1.00 17.54 239 ASP B O 1
ATOM 3802 N N . LEU B 1 243 ? 22.944 -22.758 -5.133 1.00 17.55 240 LEU B N 1
ATOM 3803 C CA . LEU B 1 243 ? 23.649 -21.645 -5.760 1.00 16.55 240 LEU B CA 1
ATOM 3804 C C . LEU B 1 243 ? 24.627 -20.937 -4.824 1.00 18.51 240 LEU B C 1
ATOM 3805 O O . LEU B 1 243 ? 25.596 -20.291 -5.302 1.00 20.12 240 LEU B O 1
ATOM 3810 N N . ARG B 1 244 ? 24.394 -21.033 -3.525 1.00 17.43 241 ARG B N 1
ATOM 3811 C CA . ARG B 1 244 ? 25.306 -20.497 -2.511 1.00 19.22 241 ARG B CA 1
ATOM 3812 C C . ARG B 1 244 ? 26.671 -21.188 -2.626 1.00 21.77 241 ARG B C 1
ATOM 3813 O O . ARG B 1 244 ? 27.671 -20.647 -2.185 1.00 23.10 241 ARG B O 1
ATOM 3821 N N . ARG B 1 245 ? 26.717 -22.330 -3.290 1.00 20.52 242 ARG B N 1
ATOM 3822 C CA . ARG B 1 245 ? 27.960 -23.093 -3.419 1.00 21.72 242 ARG B CA 1
ATOM 3823 C C . ARG B 1 245 ? 28.776 -22.740 -4.639 1.00 25.59 242 ARG B C 1
ATOM 3824 O O . ARG B 1 245 ? 29.858 -23.289 -4.843 1.00 24.01 242 ARG B O 1
ATOM 3832 N N . VAL B 1 246 ? 28.270 -21.836 -5.483 1.00 21.60 243 VAL B N 1
ATOM 3833 C CA . VAL B 1 246 ? 28.893 -21.525 -6.739 1.00 22.25 243 VAL B CA 1
ATOM 3834 C C . VAL B 1 246 ? 29.834 -20.333 -6.574 1.00 24.98 243 VAL B C 1
ATOM 3835 O O . VAL B 1 246 ? 29.441 -19.194 -6.322 1.00 22.41 243 VAL B O 1
ATOM 3839 N N . ALA B 1 247 ? 31.131 -20.613 -6.637 1.00 27.68 244 ALA B N 1
ATOM 3840 C CA . ALA B 1 247 ? 32.121 -19.572 -6.449 1.00 28.83 244 ALA B CA 1
ATOM 3841 C C . ALA B 1 247 ? 32.036 -18.611 -7.645 1.00 24.75 244 ALA B C 1
ATOM 3842 O O . ALA B 1 247 ? 31.911 -19.025 -8.794 1.00 28.09 244 ALA B O 1
ATOM 3844 N N . GLY B 1 248 ? 32.074 -17.317 -7.351 1.00 28.26 245 GLY B N 1
ATOM 3845 C CA . GLY B 1 248 ? 32.016 -16.319 -8.397 1.00 29.70 245 GLY B CA 1
ATOM 3846 C C . GLY B 1 248 ? 30.595 -15.824 -8.661 1.00 28.00 245 GLY B C 1
ATOM 3847 O O . GLY B 1 248 ? 30.406 -14.864 -9.390 1.00 26.45 245 GLY B O 1
ATOM 3848 N N . LEU B 1 249 ? 29.613 -16.450 -8.005 1.00 22.99 246 LEU B N 1
ATOM 3849 C CA . LEU B 1 249 ? 28.230 -15.966 -8.059 1.00 19.61 246 LEU B CA 1
ATOM 3850 C C . LEU B 1 249 ? 27.876 -15.320 -6.726 1.00 18.23 246 LEU B C 1
ATOM 3851 O O . LEU B 1 249 ? 27.991 -15.948 -5.653 1.00 22.01 246 LEU B O 1
ATOM 3856 N N . THR B 1 250 ? 27.454 -14.054 -6.757 1.00 18.79 247 THR B N 1
ATOM 3857 C CA . THR B 1 250 ? 26.948 -13.351 -5.601 1.00 20.80 247 THR B CA 1
ATOM 3858 C C . THR B 1 250 ? 25.412 -13.508 -5.612 1.00 20.80 247 THR B C 1
ATOM 3859 O O . THR B 1 250 ? 24.805 -13.346 -6.654 1.00 21.14 247 THR B O 1
ATOM 3863 N N . LEU B 1 251 ? 24.852 -13.975 -4.520 1.00 18.44 248 LEU B N 1
ATOM 3864 C CA . LEU B 1 251 ? 23.489 -14.406 -4.440 1.00 16.95 248 LEU B CA 1
ATOM 3865 C C . LEU B 1 251 ? 22.781 -13.640 -3.353 1.00 18.64 248 LEU B C 1
ATOM 3866 O O . LEU B 1 251 ? 23.280 -13.551 -2.229 1.00 19.16 248 LEU B O 1
ATOM 3871 N N . ASP B 1 252 ? 21.591 -13.100 -3.646 1.00 15.54 249 ASP B N 1
ATOM 3872 C CA . ASP B 1 252 ? 20.787 -12.377 -2.651 1.00 16.76 249 ASP B CA 1
ATOM 3873 C C . ASP B 1 252 ? 19.358 -12.860 -2.779 1.00 17.88 249 ASP B C 1
ATOM 3874 O O . ASP B 1 252 ? 18.700 -12.599 -3.792 1.00 19.26 249 ASP B O 1
ATOM 3879 N N . PHE B 1 253 ? 18.887 -13.599 -1.791 1.00 14.39 250 PHE B N 1
ATOM 3880 C CA . PHE B 1 253 ? 17.493 -14.026 -1.755 1.00 14.16 250 PHE B CA 1
ATOM 3881 C C . PHE B 1 253 ? 16.741 -13.115 -0.800 1.00 14.11 250 PHE B C 1
ATOM 3882 O O . PHE B 1 253 ? 17.104 -12.967 0.385 1.00 15.54 250 PHE B O 1
ATOM 3890 N N . GLN B 1 254 ? 15.629 -12.571 -1.304 1.00 13.34 251 GLN B N 1
ATOM 3891 C CA . GLN B 1 254 ? 14.764 -11.675 -0.533 1.00 13.67 251 GLN B CA 1
ATOM 3892 C C . GLN B 1 254 ? 13.363 -12.242 -0.503 1.00 14.05 251 GLN B C 1
ATOM 3893 O O . GLN B 1 254 ? 12.598 -12.075 -1.424 1.00 15.39 251 GLN B O 1
ATOM 3899 N N . PRO B 1 255 ? 12.967 -12.840 0.617 1.00 14.69 252 PRO B N 1
ATOM 3900 C CA . PRO B 1 255 ? 11.575 -13.237 0.758 1.00 15.35 252 PRO B CA 1
ATOM 3901 C C . PRO B 1 255 ? 10.642 -12.081 0.966 1.00 16.95 252 PRO B C 1
ATOM 3902 O O . PRO B 1 255 ? 11.020 -11.056 1.522 1.00 18.84 252 PRO B O 1
ATOM 3906 N N . LEU B 1 256 ? 9.449 -12.192 0.406 1.00 14.85 253 LEU B N 1
ATOM 3907 C CA . LEU B 1 256 ? 8.440 -11.130 0.497 1.00 15.05 253 LEU B CA 1
ATOM 3908 C C . LEU B 1 256 ? 7.254 -11.716 1.301 1.00 15.33 253 LEU B C 1
ATOM 3909 O O . LEU B 1 256 ? 6.324 -12.333 0.745 1.00 15.93 253 LEU B O 1
ATOM 3914 N N . ASP B 1 257 ? 7.293 -11.444 2.603 1.00 16.36 254 ASP B N 1
ATOM 3915 C CA . ASP B 1 257 ? 6.368 -12.088 3.528 1.00 16.73 254 ASP B CA 1
ATOM 3916 C C . ASP B 1 257 ? 4.941 -11.632 3.240 1.00 17.74 254 ASP B C 1
ATOM 3917 O O . ASP B 1 257 ? 4.660 -10.444 3.134 1.00 19.52 254 ASP B O 1
ATOM 3922 N N . GLY B 1 258 ? 4.074 -12.613 3.029 1.00 17.48 255 GLY B N 1
ATOM 3923 C CA . GLY B 1 258 ? 2.648 -12.330 2.850 1.00 17.54 255 GLY B CA 1
ATOM 3924 C C . GLY B 1 258 ? 2.199 -12.030 1.427 1.00 17.38 255 GLY B C 1
ATOM 3925 O O . GLY B 1 258 ? 1.009 -11.877 1.167 1.00 18.53 255 GLY B O 1
ATOM 3926 N N . LEU B 1 259 ? 3.123 -11.866 0.484 1.00 14.82 256 LEU B N 1
ATOM 3927 C CA . LEU B 1 259 ? 2.749 -11.558 -0.892 1.00 13.60 256 LEU B CA 1
ATOM 3928 C C . LEU B 1 259 ? 2.465 -12.802 -1.702 1.00 14.50 256 LEU B C 1
ATOM 3929 O O . LEU B 1 259 ? 3.128 -13.858 -1.567 1.00 15.36 256 LEU B O 1
ATOM 3934 N N . GLY B 1 260 ? 1.472 -12.650 -2.584 1.00 15.64 257 GLY B N 1
ATOM 3935 C CA . GLY B 1 260 ? 1.161 -13.680 -3.539 1.00 16.18 257 GLY B CA 1
ATOM 3936 C C . GLY B 1 260 ? 1.782 -13.434 -4.900 1.00 17.29 257 GLY B C 1
ATOM 3937 O O . GLY B 1 260 ? 2.544 -12.468 -5.095 1.00 16.08 257 GLY B O 1
ATOM 3938 N N . HIS B 1 261 ? 1.487 -14.338 -5.830 1.00 15.47 258 HIS B N 1
ATOM 3939 C CA . HIS B 1 261 ? 2.263 -14.407 -7.059 1.00 16.70 258 HIS B CA 1
ATOM 3940 C C . HIS B 1 261 ? 2.227 -13.144 -7.909 1.00 16.92 258 HIS B C 1
ATOM 3941 O O . HIS B 1 261 ? 3.252 -12.672 -8.406 1.00 17.55 258 HIS B O 1
ATOM 3948 N N . GLY B 1 262 ? 1.059 -12.579 -8.119 1.00 15.69 259 GLY B N 1
ATOM 3949 C CA . GLY B 1 262 ? 0.965 -11.364 -8.902 1.00 18.58 259 GLY B CA 1
ATOM 3950 C C . GLY B 1 262 ? 1.641 -10.180 -8.243 1.00 18.55 259 GLY B C 1
ATOM 3951 O O . GLY B 1 262 ? 2.211 -9.338 -8.924 1.00 18.38 259 GLY B O 1
ATOM 3952 N N . GLU B 1 263 ? 1.586 -10.133 -6.924 1.00 14.97 260 GLU B N 1
ATOM 3953 C CA . GLU B 1 263 ? 2.083 -8.999 -6.169 1.00 14.35 260 GLU B CA 1
ATOM 3954 C C . GLU B 1 263 ? 3.611 -8.885 -6.213 1.00 14.23 260 GLU B C 1
ATOM 3955 O O . GLU B 1 263 ? 4.152 -7.796 -5.988 1.00 15.27 260 GLU B O 1
ATOM 3961 N N . THR B 1 264 ? 4.291 -10.000 -6.417 1.00 12.92 261 THR B N 1
ATOM 3962 C CA . THR B 1 264 ? 5.734 -9.945 -6.407 1.00 13.37 261 THR B CA 1
ATOM 3963 C C . THR B 1 264 ? 6.312 -9.279 -7.632 1.00 13.60 261 THR B C 1
ATOM 3964 O O . THR B 1 264 ? 7.499 -8.949 -7.620 1.00 13.86 261 THR B O 1
ATOM 3968 N N . LEU B 1 265 ? 5.553 -9.091 -8.693 1.00 13.22 262 LEU B N 1
ATOM 3969 C CA . LEU B 1 265 ? 6.074 -8.410 -9.881 1.00 12.86 262 LEU B CA 1
ATOM 3970 C C . LEU B 1 265 ? 6.438 -6.963 -9.566 1.00 13.62 262 LEU B C 1
ATOM 3971 O O . LEU B 1 265 ? 7.597 -6.551 -9.610 1.00 13.37 262 LEU B O 1
ATOM 3976 N N . GLY B 1 266 ? 5.482 -6.198 -9.072 1.00 13.27 263 GLY B N 1
ATOM 3977 C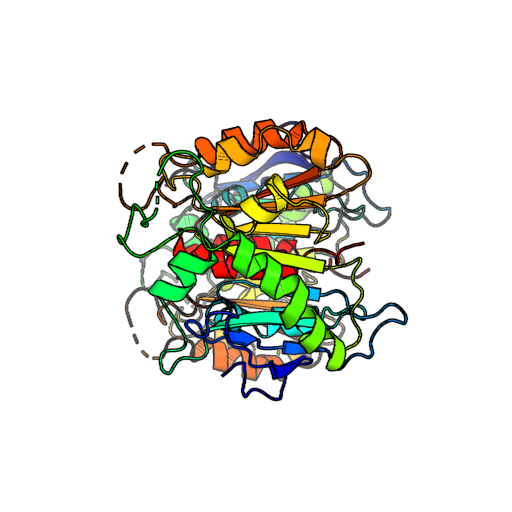 CA . GLY B 1 266 ? 5.781 -4.816 -8.742 1.00 14.53 263 GLY B CA 1
ATOM 3978 C C . GLY B 1 266 ? 6.723 -4.680 -7.587 1.00 13.43 263 GLY B C 1
ATOM 3979 O O . GLY B 1 266 ? 7.622 -3.824 -7.579 1.00 13.74 263 GLY B O 1
ATOM 3980 N N . ALA B 1 267 ? 6.575 -5.545 -6.580 1.00 12.95 264 ALA B N 1
ATOM 3981 C CA . ALA B 1 267 ? 7.439 -5.480 -5.398 1.00 12.31 264 ALA B CA 1
ATOM 3982 C C . ALA B 1 267 ? 8.894 -5.691 -5.800 1.00 12.84 264 ALA B C 1
ATOM 3983 O O . ALA B 1 267 ? 9.774 -4.963 -5.407 1.00 13.92 264 ALA B O 1
ATOM 3985 N N . SER B 1 268 ? 9.140 -6.734 -6.589 1.00 11.68 265 SER B N 1
ATOM 3986 C CA . SER B 1 268 ? 10.513 -7.059 -6.947 1.00 12.31 265 SER B CA 1
ATOM 3987 C C . SER B 1 268 ? 11.102 -5.927 -7.803 1.00 12.01 265 SER B C 1
ATOM 3988 O O . SER B 1 268 ? 12.283 -5.634 -7.692 1.00 13.21 265 SER B O 1
ATOM 3991 N N . LEU B 1 269 ? 10.312 -5.350 -8.703 1.00 11.96 266 LEU B N 1
ATOM 3992 C CA . LEU B 1 269 ? 10.847 -4.313 -9.571 1.00 12.76 266 LEU B CA 1
ATOM 3993 C C . LEU B 1 269 ? 11.180 -3.042 -8.769 1.00 13.83 266 LEU B C 1
ATOM 3994 O O . LEU B 1 269 ? 12.273 -2.474 -8.923 1.00 14.01 266 LEU B O 1
ATOM 3999 N N . ARG B 1 270 ? 10.288 -2.647 -7.855 1.00 12.67 267 ARG B N 1
ATOM 4000 C CA . ARG B 1 270 ? 10.613 -1.507 -6.977 1.00 13.09 267 ARG B CA 1
ATOM 4001 C C . ARG B 1 270 ? 11.837 -1.783 -6.169 1.00 13.41 267 ARG B C 1
ATOM 4002 O O . ARG B 1 270 ? 12.729 -0.936 -6.021 1.00 14.07 267 ARG B O 1
ATOM 4010 N N . LEU B 1 271 ? 11.944 -2.978 -5.603 1.00 11.95 268 LEU B N 1
ATOM 4011 C CA . LEU B 1 271 ? 13.111 -3.299 -4.805 1.00 12.67 268 LEU B CA 1
ATOM 4012 C C . LEU B 1 271 ? 14.378 -3.371 -5.606 1.00 12.80 268 LEU B C 1
ATOM 4013 O O . LEU B 1 271 ? 15.447 -2.899 -5.177 1.00 14.30 268 LEU B O 1
ATOM 4018 N N . LEU B 1 272 ? 14.302 -3.963 -6.794 1.00 12.22 269 LEU B N 1
ATOM 4019 C CA . LEU B 1 272 ? 15.503 -4.024 -7.662 1.00 13.07 269 LEU B CA 1
ATOM 4020 C C . LEU B 1 272 ? 16.005 -2.609 -7.934 1.00 12.67 269 LEU B C 1
ATOM 4021 O O . LEU B 1 272 ? 17.223 -2.340 -7.845 1.00 14.79 269 LEU B O 1
ATOM 4026 N N . LEU B 1 273 ? 15.105 -1.714 -8.297 1.00 13.84 270 LEU B N 1
ATOM 4027 C CA . LEU B 1 273 ? 15.493 -0.367 -8.705 1.00 13.51 270 LEU B CA 1
ATOM 4028 C C . LEU B 1 273 ? 15.973 0.465 -7.521 1.00 16.73 270 LEU B C 1
ATOM 4029 O O . LEU B 1 273 ? 16.692 1.458 -7.698 1.00 16.46 270 LEU B O 1
ATOM 4034 N N . ALA B 1 274 ? 15.661 0.029 -6.307 1.00 14.43 271 ALA B N 1
ATOM 4035 C CA . ALA B 1 274 ? 16.183 0.650 -5.088 1.00 15.66 271 ALA B CA 1
ATOM 4036 C C . ALA B 1 274 ? 17.556 0.134 -4.667 1.00 16.56 271 ALA B C 1
ATOM 4037 O O . ALA B 1 274 ? 18.180 0.679 -3.732 1.00 19.05 271 ALA B O 1
ATOM 4039 N N . ARG B 1 275 ? 18.019 -0.973 -5.255 1.00 15.44 272 ARG B N 1
ATOM 4040 C CA . ARG B 1 275 ? 19.325 -1.510 -4.942 1.00 17.74 272 ARG B CA 1
ATOM 4041 C C . ARG B 1 275 ? 20.415 -0.548 -5.350 1.00 17.51 272 ARG B C 1
ATOM 4042 O O . ARG B 1 275 ? 20.251 0.181 -6.321 1.00 18.99 272 ARG B O 1
ATOM 4050 N N . PRO B 1 276 ? 21.590 -0.665 -4.698 1.00 19.69 273 PRO B N 1
ATOM 4051 C CA . PRO B 1 276 ? 22.778 -0.018 -5.221 1.00 21.04 273 PRO B CA 1
ATOM 4052 C C . PRO B 1 276 ? 22.973 -0.432 -6.673 1.00 18.61 273 PRO B C 1
ATOM 4053 O O . PRO B 1 276 ? 22.804 -1.614 -6.988 1.00 18.41 273 PRO B O 1
ATOM 4057 N N . ALA B 1 277 ? 23.474 0.492 -7.491 1.00 19.35 274 ALA B N 1
ATOM 4058 C CA . ALA B 1 277 ? 23.708 0.203 -8.900 1.00 18.56 274 ALA B CA 1
ATOM 4059 C C . ALA B 1 277 ? 24.816 -0.830 -9.057 1.00 18.06 274 ALA B C 1
ATOM 4060 O O . ALA B 1 277 ? 25.676 -0.993 -8.178 1.00 19.81 274 ALA B O 1
ATOM 4062 N N . VAL B 1 278 ? 24.790 -1.537 -10.180 1.00 17.46 275 VAL B N 1
ATOM 4063 C CA . VAL B 1 278 ? 25.900 -2.386 -10.557 1.00 18.71 275 VAL B CA 1
ATOM 4064 C C . VAL B 1 278 ? 27.190 -1.571 -10.528 1.00 21.77 275 VAL B C 1
ATOM 4065 O O . VAL B 1 278 ? 27.234 -0.435 -10.999 1.00 22.20 275 VAL B O 1
ATOM 4069 N N . GLU B 1 279 ? 28.216 -2.120 -9.892 1.00 22.13 276 GLU B N 1
ATOM 4070 C CA . GLU B 1 279 ? 29.444 -1.356 -9.631 1.00 28.80 276 GLU B CA 1
ATOM 4071 C C . GLU B 1 279 ? 30.260 -1.131 -10.893 1.00 31.63 276 GLU B C 1
ATOM 4072 O O . GLU B 1 279 ? 30.239 -1.935 -11.824 1.00 32.61 276 GLU B O 1
ATOM 4078 N N . ARG B 1 280 ? 30.903 0.036 -10.922 1.00 35.29 277 ARG B N 1
ATOM 4079 C CA . ARG B 1 280 ? 31.865 0.418 -11.956 1.00 45.30 277 ARG B CA 1
ATOM 4080 C C . ARG B 1 280 ? 33.241 -0.127 -11.579 1.00 45.35 277 ARG B C 1
ATOM 4081 O O . ARG B 1 280 ? 33.608 -1.217 -12.009 1.00 50.84 277 ARG B O 1
#

Solvent-accessible surface area: 21599 Å² total; per-residue (Å²): 116,22,40,152,80,164,90,12,31,7,120,32,57,45,18,68,34,64,7,144,78,40,134,20,61,1,80,0,40,5,0,56,1,115,45,78,42,46,122,73,2,0,6,1,14,0,0,0,22,1,25,50,0,7,50,13,8,16,27,2,9,0,97,77,21,42,108,60,43,0,12,0,0,0,2,1,2,11,76,33,143,148,112,97,32,116,48,2,43,0,54,1,1,0,1,53,14,140,81,167,89,143,3,74,67,58,34,60,59,9,20,2,0,64,58,3,3,51,18,2,113,91,18,0,33,74,28,0,48,85,103,4,63,24,19,90,73,38,4,4,0,0,0,10,10,12,0,0,0,0,0,0,9,0,0,0,52,42,14,41,47,6,28,21,0,0,0,0,4,9,5,13,68,3,52,151,16,42,0,40,54,41,55,71,38,0,82,126,84,2,175,90,94,211,7,47,0,2,0,0,34,1,76,71,12,82,50,37,70,225,145,72,22,107,47,5,47,148,4,6,77,28,0,122,181,7,67,34,19,85,30,24,30,0,40,0,46,37,0,16,79,46,59,0,28,11,2,0,0,10,5,5,14,45,24,95,44,15,173,108,104,12,76,120,73,16,30,132,75,128,92,6,31,1,82,32,62,53,22,69,34,64,7,145,78,35,132,30,74,2,82,0,23,4,0,87,4,110,46,77,46,43,121,70,2,1,8,1,14,0,0,0,5,0,5,0,0,2,19,2,8,11,29,2,10,0,85,84,23,46,111,61,17,0,12,0,1,0,1,1,0,9,92,28,76,84,78,53,39,143,57,3,32,2,49,1,0,0,2,67,104,104,142,3,82,63,55,36,44,61,4,17,2,0,65,57,3,3,53,19,3,110,90,17,0,35,71,29,0,51,84,103,4,64,24,18,90,77,8,5,4,0,0,0,11,9,17,0,0,0,0,0,0,10,0,0,0,55,42,14,41,46,5,27,21,0,0,0,0,5,10,4,11,67,3,64,153,15,46,0,34,49,45,86,72,28,2,75,99,87,4,183,91,97,205,5,43,0,1,0,0,33,0,67,63,11,84,56,31,82,175,109,162,90,24,90,32,6,54,118,2,6,82,49,1,133,197,22,68,42,18,80,32,26,32,1,36,0,94,41,2,17,82,55,48,0,6,4,2,0,0,4,7,6,15,37,24,89,54,22,151,223

Nearest PDB structures (foldseek):
  6gi2-assembly1_A  TM=1.004E+00  e=4.379E-58  Pseudomonas aeruginosa
  6gi1-assembly1_A  TM=1.003E+00  e=2.743E-55  Pseudomonas aeruginosa PAO1
  6gi5-assembly2_B  TM=9.939E-01  e=3.761E-53  Pseudomonas aeruginosa
  6gi5-assembly1_A  TM=9.942E-01  e=1.940E-52  Pseudomonas aeruginosa
  6gi1-assembly2_B  TM=9.906E-01  e=8.336E-52  Pseudomonas aeruginosa PAO1

InterPro domains:
  IPR000801 Esterase-like [PF00756] (70-212)
  IPR029058 Alpha/Beta hydrolase fold [G3DSA:3.40.50.1820] (36-301)
  IPR029058 Alpha/Beta hydrolase fold [SSF53474] (39-293)
  IPR052558 Siderophore Hydrolyzing Esterase D [PTHR40841] (4-295)

Secondary structure (DSSP, 8-state):
-TTT--SSSEEEEEEEEE-TTSS-EEEEEEEEESSPPPTT-EEEEEESSHHHHHHT--HHHHHHH-SSSPPEEEEEEE-STTS--HHHHHHHHS---S---B-TTT--B---HHHHHHHIIIIIHHHHHHHS-EEEEEEEEEEETHHHHHHHHHHHHSTTS-SEEEEES--TTTTTTHHHHHTTTHHHHTTT--EEEEEEEETT--SS---TTHHHHHHHHHHTT-TTEEEEEEEETT--TTHHHHHHHHHHHHSPPP-/-B---HHHH--SSSEEEEEEEEE-TTS--EEEEEEEEESSPPPTT-EEEEEESSHHHHHHH--HHHHHHH-SSSPPEEEEEEESSSBS--HHHHHHHTS----B-TTT--B---HHHHHHHIIIIIHHHHHTTS-EEEEEEEEEEETHHHHHHHHHHHHSTTS-SEEEEES--TTGGGGHHHHTTTTHHHHTTT--EEEEEEEETT--SSTT--TTHHHHHHHHHHTT-TTEEEEEEEETT--TTHHHHHHHHHHHHSPPPP-

Foldseek 3Di:
DLQPDDPFQWHWDWDWDAQPVRPFTKIKIKTDGVAAADPLWAFEEEEEQQVVLSVLCDRVLRRVLNPNRHHIYIRIWGDDPVGHDPLVLQAQLAADDPPDDAWPPPGHDHHNPVSNVVCCVPPVCVRVCVVTPYNQAFYEYEYAASSLLSLLLCQLPPNDSHQEGEYEPYLCPTPNRVSLVSNPCNLVNQVVHAHEYEYEYEPPEDNHPVVPPPVVVVSQVVQVPRPRYHYHYDYHYPDYRVVRSSVSSSVVSVDPGGD/DFFDCPVQPDPPFQWHWDWDWDAAPVRPFIKIKIKTDGVAAADPLWAQEEEEELQSLLSNLCDRVLRRVCPPNRRHIYIRIHGDDRHSGDVQVLQAQLAADPPAFPPPGHHHHNPVSNVVCCVPPVCVRVCVVTPYNQAFYEYEYAASSLLSLLVCCLPPNPSHAEGEHEPYLCPGPNRVSLVSNPCNLVNQVVHAHEYEYEYEPPEANHDPDVNPPSVVVSQVVVVPRPRYHYHYDYHYPDYRVVRSSVSSSVVSVDDGDDD

Sequence (522 aa):
SLLQRQDLPYRFSAVDLLDSVDGQRHYRLWWLGRPLQAPPAAGYPVVWMLDGNNAAVGALDESTLRRLADGDAPLLVAIGYRTPLRIDRAGRTFDYTPASPGQQRDPLNGLPSGGADAFLDLLRDGMRPAVAAQAPLDTARQTLWGHAYGGLLLVLHALFTRPGEFARYAAASPSLWWRDGAILGERAGLEQRLRGKRAELLLWRGSAEPASPREPGQAMARLVDDLRRVAGLTLDFQPLDGLGHGETLGASLRLLLARPAVEATMDRSLLQRQDLPYRFSAVDLDSVDGQRHYRLWWLGRPLQAPPAAGYPVVVWMLDGNAAVGALDESTLRRRLADGDAPLLVAIGYRTPLRIDRAGRTFDYTPASQRDPLNGLPSGGADAFLDLLRDGMRPAVAAQAPLDTARQTLWGHAYGGLLLVLHALFTRPGEFARYAAASPSLWWRDGAILGERAGLEQRLRGKRAELLLWRGSAEPASPRGEPGQAMARLVDDLRRVAGLTLDFQPLDGLGHGETLGASLRLLLARPAVER

GO terms:
  GO:0016788 hydrolase activity, acting on ester bonds (F, IDA)
  GO:0042597 periplasmic space (C, EXP)

Organism: Pseudomonas aeruginosa (strain ATCC 15692 / DSM 22644 / CIP 104116 / JCM 14847 / LMG 12228 / 1C / PRS 101 / PAO1) (NCBI:txid208964)